Protein 2PMU (pdb70)

Foldseek 3Di:
DWFDDDQWIADPPPRWIDGPRHTFDDDPLLSVLVVVQRVQAPHFAALCRSCCRSPRNPPDDDDDPSVVSLVVNCVGHQPDPWGQWDADPPGHIHGYTD/DPPDDQWADDDQWIAGPVVRWIAGVNHTFDDDLLLSLLVVVQRVVAPDFDALQVSLPRSDPPPDDRDSVVVVVSVVVNCVGHAPDDFGQWDADPPGHIHGHTD/DQWADDDQWIAGVVVRWIDAVRHTFDDDQLLSQLVVVQRVVAPDFAAQVRSCVRSVNVVSVVSLVVNCVGHADDPWGQWDDDPPGHIHGHTD/DWFDDDQWIADPPPRWIDGPRHTFDDDPLLSQLVVVQRVQAPHFAALCRSCCRSPRNPPVSVVVVVSLVVNCVGHQPDPWGQWDDDPPGHIHGHTD/DDPDDQWADDDQWIAGVPVRWIAGVNHTFDDDLLLSLLVVVQRVVAPDFDALQVSQPRSDPPPDPRDSVVVVVSVVVNCVGHAPDPFGQWDADPPGHIHGHTD/DCWADDDQWIAGVVVRWIDAVRHTFDDDQLLSQLVVVQRVVAPDFAAQVRSCVRSPPSVVSVVSLVVNCVGHADDPWGQWDADPPGHIHGHTD

Secondary structure (DSSP, 8-state):
-EEEETTEEEETTT--EEETTEEE---HHHHHHHHHHHHTTTS-B-HHHHHHHHS-TT--SSS-HHHHHHHHHHHHH--SSS--EEEETTTEEEE---/------EEEETTEEEETTT--EEETTEEE---HHHHHHHHHHHHTTT--B-HHHHHHHHS-TTS---HHHHHHHHHHHHHHH--SSS--EEEETTTEEEE---/--EEEETTEEEETTTTEEEETTEEE---HHHHHHHHHHHHTTT--B-HHHHHHHH--HHHHHHHHHHHHHH--SSS--EEEETTTEEEE---/-EEEETTEEEETTT--EEETTEEE---HHHHHHHHHHHHTTTS-B-HHHHHHHHS-TT---HHHHHHHHHHHHHH--SSS--EEEETTTEEEE---/------EEEETTEEEETTT--EEETTEEE---HHHHHHHHHHHHTTT--B-HHHHHHHHS-TTS---HHHHHHHHHHHHHHH--SSS--EEEETTTEEEE---/--EEEETTEEEETTTTEEEETTEEE---HHHHHHHHHHHHTTT--B-HHHHHHHH--HHHHHHHHHHHHHHH--SSS--EEEETTTEEEE---

Nearest PDB structures (foldseek):
  2pmu-assembly1_A  TM=1.010E+00  e=5.895E-20  Mycobacterium tuberculosis H37Rv
  5ed4-assembly1_B  TM=9.479E-01  e=1.891E-17  Mycobacterium tuberculosis
  5ed4-assembly2_F  TM=9.522E-01  e=2.588E-17  Mycobacterium tuberculosis
  3r0j-assembly1_B  TM=9.486E-01  e=3.326E-17  Mycobacterium tuberculosis
  3r0j-assembly1_A  TM=9.471E-01  e=4.015E-17  Mycobacterium tuberculosis

Organism: Mycobacterium tuberculosis (strain CDC 1551 / Oshkosh) (NCBI:txid83331)

CATH classification: 1.10.10.10

Sequence (585 aa):
VRLTFADIELDEETHEVWKAGQPVSLSPTEFTLLRYFVINAGTVLSKPKILDHVWRYDFGGDVNVVESYVSSYLRRKIDTGEKRLLHTLRGVGYVLREPKEPRNVRLTFADIELDEETHEVWKAGQPVSSLSPTEFTLLRYFVINAGTVLSKPKILDHVWRYDFGGDVNVVESYVSYLRRKIDTGEKRLLHTLRGVGYVLREPNVRLTFADIELDEETHEVWKAGQPVSLSPTEFTLLRYFVINAGTVLSKPKILDHVWVNVVESYVSYLRRKIDTGEKRLLHTLRGVGYVLRREPVRLTFADIELDEETHEVWKAGQPVSSLSPTEFTLLRYFVINAGTVLSKPKILDHVWRYDFGVNVVESYVSYLRRKIDTGEKRLLHTLRGVGYVLREPKEPRNVRLTFADIELDEETHEVWKAGQPVSSLSPTEFTLLRYFVINAGTVLSKPKILDHVWRYDFGGDVNVVESYVSYLRRKIDTGEKRLLHTLRGVGYVLREPNVRLTFADIELDEETHEVWKAGQPVSSLSPTEFTLLRYFVINAGTVLSKPKILDHVWDVNVVESYVSYLRRKIDTGEKRLLHTLRGVGYVLREP

Radius of gyration: 30.61 Å; Cα contacts (8 Å, |Δi|>4): 944; chains: 6; bounding box: 40×85×86 Å

Structure (mmCIF, N/CA/C/O backbone):
data_2PMU
#
_entry.id   2PMU
#
_cell.length_a   103.884
_cell.length_b   101.129
_cell.length_c   86.930
_cell.angle_alpha   90.00
_cell.angle_beta   126.72
_cell.angle_gamma   90.00
#
_symmetry.space_group_name_H-M   'C 1 2 1'
#
loop_
_entity.id
_entity.type
_entity.pdbx_description
1 polymer 'response regulator PHOP'
2 non-polymer 'PHOSPHATE ION'
3 non-polymer 'POTASSIUM ION'
4 non-polymer 'UNKNOWN ATOM OR ION'
5 non-polymer 'CHLORIDE ION'
6 non-polymer GLYCINE
7 water water
#
loop_
_atom_site.group_PDB
_atom_site.id
_atom_site.type_symbol
_atom_site.label_atom_id
_atom_site.label_alt_id
_atom_site.label_comp_id
_atom_site.label_asym_id
_atom_site.label_entity_id
_atom_site.label_seq_id
_atom_site.pdbx_PDB_ins_code
_atom_site.Cartn_x
_atom_site.Cartn_y
_atom_site.Cartn_z
_atom_site.occupancy
_atom_site.B_iso_or_equiv
_atom_site.auth_seq_id
_atom_site.auth_comp_id
_atom_site.auth_asym_id
_atom_site.auth_atom_id
_atom_site.pdbx_PDB_model_num
ATOM 1 N N . VAL A 1 10 ? 28.080 -4.876 -21.539 1.00 61.57 149 VAL A N 1
ATOM 2 C CA . VAL A 1 10 ? 27.260 -5.426 -20.411 1.00 60.60 149 VAL A CA 1
ATOM 3 C C . VAL A 1 10 ? 25.759 -5.536 -20.739 1.00 57.17 149 VAL A C 1
ATOM 4 O O . VAL A 1 10 ? 25.052 -6.311 -20.098 1.00 54.78 149 VAL A O 1
ATOM 8 N N . ARG A 1 11 ? 25.292 -4.761 -21.721 1.00 54.27 150 ARG A N 1
ATOM 9 C CA . ARG A 1 11 ? 23.873 -4.751 -22.107 1.00 53.97 150 ARG A CA 1
ATOM 10 C C . ARG A 1 11 ? 23.560 -5.762 -23.213 1.00 51.91 150 ARG A C 1
ATOM 11 O O . ARG A 1 11 ? 24.194 -5.745 -24.265 1.00 53.01 150 ARG A O 1
ATOM 19 N N . LEU A 1 12 ? 22.574 -6.625 -22.959 1.00 43.60 151 LEU A N 1
ATOM 20 C CA . LEU A 1 12 ? 22.142 -7.677 -23.879 1.00 43.05 151 LEU A CA 1
ATOM 21 C C . LEU A 1 12 ? 20.659 -7.472 -24.109 1.00 42.16 151 LEU A C 1
ATOM 22 O O . LEU A 1 12 ? 19.911 -7.421 -23.163 1.00 39.86 151 LEU A O 1
ATOM 27 N N . THR A 1 13 ? 20.241 -7.330 -25.353 1.00 39.44 152 THR A N 1
ATOM 28 C CA . THR A 1 13 ? 18.824 -7.097 -25.614 1.00 39.46 152 THR A CA 1
ATOM 29 C C . THR A 1 13 ? 18.317 -7.971 -26.746 1.00 41.01 152 THR A C 1
ATOM 30 O O . THR A 1 13 ? 19.073 -8.350 -27.646 1.00 40.25 152 THR A O 1
ATOM 34 N N . PHE A 1 14 ? 17.029 -8.283 -26.699 1.00 35.59 153 PHE A N 1
ATOM 35 C CA . PHE A 1 14 ? 16.378 -8.921 -27.848 1.00 36.10 153 PHE A CA 1
ATOM 36 C C . PHE A 1 14 ? 14.981 -8.335 -27.872 1.00 34.37 153 PHE A C 1
ATOM 37 O O . PHE A 1 14 ? 14.296 -8.483 -26.863 1.00 34.54 153 PHE A O 1
ATOM 45 N N . ALA A 1 15 ? 14.578 -7.674 -28.972 1.00 31.51 154 ALA A N 1
ATOM 46 C CA . ALA A 1 15 ? 13.217 -7.084 -29.052 1.00 36.78 154 ALA A CA 1
ATOM 47 C C . ALA A 1 15 ? 13.123 -6.148 -27.854 1.00 32.09 154 ALA A C 1
ATOM 48 O O . ALA A 1 15 ? 13.986 -5.270 -27.749 1.00 35.69 154 ALA A O 1
ATOM 50 N N . ASP A 1 16 ? 12.120 -6.303 -26.973 1.00 32.91 155 ASP A N 1
ATOM 51 C CA . ASP A 1 16 ? 11.973 -5.417 -25.762 1.00 30.19 155 ASP A CA 1
ATOM 52 C C . ASP A 1 16 ? 12.309 -6.154 -24.472 1.00 31.67 155 ASP A C 1
ATOM 53 O O . ASP A 1 16 ? 11.879 -5.746 -23.375 1.00 34.61 155 ASP A O 1
ATOM 58 N N . ILE A 1 17 ? 13.141 -7.200 -24.579 1.00 33.22 156 ILE A N 1
ATOM 59 C CA . ILE A 1 17 ? 13.783 -7.785 -23.408 1.00 34.27 156 ILE A CA 1
ATOM 60 C C . ILE A 1 17 ? 15.188 -7.207 -23.253 1.00 37.25 156 ILE A C 1
ATOM 61 O O . ILE A 1 17 ? 15.936 -7.169 -24.236 1.00 34.75 156 ILE A O 1
ATOM 66 N N . GLU A 1 18 ? 15.539 -6.767 -22.032 1.00 31.69 157 GLU A N 1
ATOM 67 C CA . GLU A 1 18 ? 16.855 -6.170 -21.760 1.00 32.61 157 GLU A CA 1
ATOM 68 C C . GLU A 1 18 ? 17.453 -6.878 -20.551 1.00 37.11 157 GLU A C 1
ATOM 69 O O . GLU A 1 18 ? 16.756 -7.104 -19.565 1.00 37.44 157 GLU A O 1
ATOM 75 N N . LEU A 1 19 ? 18.726 -7.279 -20.643 1.00 35.42 158 LEU A N 1
ATOM 76 C CA . LEU A 1 19 ? 19.438 -7.902 -19.519 1.00 35.73 158 LEU A CA 1
ATOM 77 C C . LEU A 1 19 ? 20.687 -7.085 -19.264 1.00 37.69 158 LEU A C 1
ATOM 78 O O . LEU A 1 19 ? 21.351 -6.623 -20.206 1.00 38.86 158 LEU A O 1
ATOM 83 N N . ASP A 1 20 ? 21.027 -6.925 -17.990 1.00 35.41 159 ASP A N 1
ATOM 84 C CA . ASP A 1 20 ? 22.300 -6.320 -17.654 1.00 35.61 159 ASP A CA 1
ATOM 85 C C . ASP A 1 20 ? 23.167 -7.489 -17.201 1.00 41.18 159 ASP A C 1
ATOM 86 O O . ASP A 1 20 ? 22.885 -8.110 -16.176 1.00 40.50 159 ASP A O 1
ATOM 91 N N . GLU A 1 21 ? 24.194 -7.816 -17.986 1.00 43.51 160 GLU A N 1
ATOM 92 C CA . GLU A 1 21 ? 25.034 -8.953 -17.654 1.00 46.45 160 GLU A CA 1
ATOM 93 C C . GLU A 1 21 ? 25.833 -8.769 -16.361 1.00 45.41 160 GLU A C 1
ATOM 94 O O . GLU A 1 21 ? 26.291 -9.754 -15.780 1.00 46.70 160 GLU A O 1
ATOM 100 N N . GLU A 1 22 ? 25.980 -7.525 -15.917 1.00 42.92 161 GLU A N 1
ATOM 101 C CA . GLU A 1 22 ? 26.755 -7.207 -14.705 1.00 46.86 161 GLU A CA 1
ATOM 102 C C . GLU A 1 22 ? 25.888 -7.342 -13.453 1.00 45.33 161 GLU A C 1
ATOM 103 O O . GLU A 1 22 ? 26.249 -8.039 -12.515 1.00 48.71 161 GLU A O 1
ATOM 109 N N . THR A 1 23 ? 24.716 -6.708 -13.467 1.00 43.28 162 THR A N 1
ATOM 110 C CA . THR A 1 23 ? 23.895 -6.588 -12.278 1.00 40.49 162 THR A CA 1
ATOM 111 C C . THR A 1 23 ? 22.835 -7.680 -12.231 1.00 41.76 162 THR A C 1
ATOM 112 O O . THR A 1 23 ? 22.213 -7.879 -11.181 1.00 43.64 162 THR A O 1
ATOM 116 N N . HIS A 1 24 ? 22.608 -8.343 -13.372 1.00 40.38 163 HIS A N 1
ATOM 117 C CA . HIS A 1 24 ? 21.533 -9.348 -13.560 1.00 42.12 163 HIS A CA 1
ATOM 118 C C . HIS A 1 24 ? 20.126 -8.732 -13.478 1.00 43.65 163 HIS A C 1
ATOM 119 O O . HIS A 1 24 ? 19.112 -9.419 -13.255 1.00 48.21 163 HIS A O 1
ATOM 126 N N . GLU A 1 25 ? 20.070 -7.433 -13.710 1.00 38.50 164 GLU A N 1
ATOM 127 C CA . GLU A 1 25 ? 18.800 -6.749 -13.827 1.00 32.74 164 GLU A CA 1
ATOM 128 C C . GLU A 1 25 ? 18.145 -7.125 -15.157 1.00 32.25 164 GLU A C 1
ATOM 129 O O . GLU A 1 25 ? 18.844 -7.371 -16.160 1.00 36.25 164 GLU A O 1
ATOM 135 N N . VAL A 1 26 ? 16.811 -7.202 -15.174 1.00 35.08 165 VAL A N 1
ATOM 136 C CA . VAL A 1 26 ? 16.094 -7.582 -16.398 1.00 34.19 165 VAL A CA 1
ATOM 137 C C . VAL A 1 26 ? 14.884 -6.625 -16.545 1.00 31.83 165 VAL A C 1
ATOM 138 O O . VAL A 1 26 ? 14.279 -6.208 -15.537 1.00 34.67 165 VAL A O 1
ATOM 142 N N . TRP A 1 27 ? 14.580 -6.304 -17.792 1.00 33.62 166 TRP A N 1
ATOM 143 C CA . TRP A 1 27 ? 13.390 -5.469 -18.128 1.00 34.12 166 TRP A CA 1
ATOM 144 C C . TRP A 1 27 ? 12.649 -6.096 -19.275 1.00 32.63 166 TRP A C 1
ATOM 145 O O . TRP A 1 27 ? 13.260 -6.723 -20.148 1.00 33.68 166 TRP A O 1
ATOM 156 N N . LYS A 1 28 ? 11.328 -5.932 -19.278 1.00 35.16 167 LYS A N 1
ATOM 157 C CA . LYS A 1 28 ? 10.520 -6.359 -20.411 1.00 35.67 167 LYS A CA 1
ATOM 158 C C . LYS A 1 28 ? 9.559 -5.200 -20.660 1.00 31.95 167 LYS A C 1
ATOM 159 O O . LYS A 1 28 ? 8.876 -4.716 -19.718 1.00 30.48 167 LYS A O 1
ATOM 165 N N . ALA A 1 29 ? 9.561 -4.700 -21.895 1.00 33.53 168 ALA A N 1
ATOM 166 C CA . ALA A 1 29 ? 8.688 -3.607 -22.294 1.00 33.29 168 ALA A CA 1
ATOM 167 C C . ALA A 1 29 ? 8.970 -2.386 -21.406 1.00 32.65 168 ALA A C 1
ATOM 168 O O . ALA A 1 29 ? 8.080 -1.583 -21.040 1.00 31.75 168 ALA A O 1
ATOM 170 N N . GLY A 1 30 ? 10.246 -2.252 -21.043 1.00 28.64 169 GLY A N 1
ATOM 171 C CA . GLY A 1 30 ? 10.681 -1.081 -20.288 1.00 31.22 169 GLY A CA 1
ATOM 172 C C . GLY A 1 30 ? 10.486 -1.185 -18.781 1.00 34.04 169 GLY A C 1
ATOM 173 O O . GLY A 1 30 ? 10.861 -0.258 -18.056 1.00 33.02 169 GLY A O 1
ATOM 174 N N . GLN A 1 31 ? 9.921 -2.305 -18.303 1.00 33.13 170 GLN A N 1
ATOM 175 C CA . GLN A 1 31 ? 9.540 -2.416 -16.887 1.00 32.83 170 GLN A CA 1
ATOM 176 C C . GLN A 1 31 ? 10.424 -3.460 -16.226 1.00 33.16 170 GLN A C 1
ATOM 177 O O . GLN A 1 31 ? 10.716 -4.446 -16.844 1.00 34.54 170 GLN A O 1
ATOM 183 N N . PRO A 1 32 ? 10.850 -3.223 -14.975 1.00 31.59 171 PRO A N 1
ATOM 184 C CA . PRO A 1 32 ? 11.729 -4.210 -14.307 1.00 36.00 171 PRO A CA 1
ATOM 185 C C . PRO A 1 32 ? 11.017 -5.535 -14.074 1.00 33.92 171 PRO A C 1
ATOM 186 O O . PRO A 1 32 ? 9.832 -5.552 -13.766 1.00 36.82 171 PRO A O 1
ATOM 190 N N . VAL A 1 33 ? 11.744 -6.628 -14.203 1.00 34.39 172 VAL A N 1
ATOM 191 C CA . VAL A 1 33 ? 11.204 -7.940 -13.907 1.00 35.68 172 VAL A CA 1
ATOM 192 C C . VAL A 1 33 ? 12.203 -8.648 -12.948 1.00 39.60 172 VAL A C 1
ATOM 193 O O . VAL A 1 33 ? 13.410 -8.647 -13.216 1.00 39.72 172 VAL A O 1
ATOM 197 N N . SER A 1 34 ? 11.705 -9.203 -11.846 1.00 35.14 173 SER A N 1
ATOM 198 C CA . SER A 1 34 ? 12.534 -9.982 -10.886 1.00 34.00 173 SER A CA 1
ATOM 199 C C . SER A 1 34 ? 12.561 -11.432 -11.282 1.00 36.86 173 SER A C 1
ATOM 200 O O . SER A 1 34 ? 11.508 -12.066 -11.384 1.00 39.02 173 SER A O 1
ATOM 203 N N . LEU A 1 35 ? 13.767 -11.972 -11.498 1.00 35.62 174 LEU A N 1
ATOM 204 C CA . LEU A 1 35 ? 13.967 -13.384 -11.848 1.00 35.53 174 LEU A CA 1
ATOM 205 C C . LEU A 1 35 ? 14.845 -14.067 -10.805 1.00 34.99 174 LEU A C 1
ATOM 206 O O . LEU A 1 35 ? 15.715 -13.417 -10.186 1.00 36.86 174 LEU A O 1
ATOM 211 N N . SER A 1 36 ? 14.666 -15.375 -10.611 1.00 35.00 175 SER A N 1
ATOM 212 C CA . SER A 1 36 ? 15.597 -16.141 -9.721 1.00 34.03 175 SER A CA 1
ATOM 213 C C . SER A 1 36 ? 16.866 -16.350 -10.517 1.00 33.89 175 SER A C 1
ATOM 214 O O . SER A 1 36 ? 16.846 -16.188 -11.743 1.00 34.76 175 SER A O 1
ATOM 217 N N . PRO A 1 37 ? 17.956 -16.760 -9.842 1.00 33.76 176 PRO A N 1
ATOM 218 C CA . PRO A 1 37 ? 19.209 -16.988 -10.565 1.00 37.41 176 PRO A CA 1
ATOM 219 C C . PRO A 1 37 ? 19.049 -17.999 -11.715 1.00 39.65 176 PRO A C 1
ATOM 220 O O . PRO A 1 37 ? 19.560 -17.787 -12.818 1.00 34.25 176 PRO A O 1
ATOM 224 N N . THR A 1 38 ? 18.320 -19.081 -11.504 1.00 35.92 177 THR A N 1
ATOM 225 C CA . THR A 1 38 ? 18.150 -20.056 -12.610 1.00 35.43 177 THR A CA 1
ATOM 226 C C . THR A 1 38 ? 17.326 -19.442 -13.740 1.00 34.87 177 THR A C 1
ATOM 227 O O . THR A 1 38 ? 17.586 -19.705 -14.910 1.00 35.16 177 THR A O 1
ATOM 231 N N . GLU A 1 39 ? 16.272 -18.688 -13.400 1.00 35.51 178 GLU A N 1
ATOM 232 C CA . GLU A 1 39 ? 15.487 -18.027 -14.461 1.00 34.37 178 GLU A CA 1
ATOM 233 C C . GLU A 1 39 ? 16.362 -17.068 -15.258 1.00 35.87 178 GLU A C 1
ATOM 234 O O . GLU A 1 39 ? 16.223 -17.003 -16.486 1.00 36.83 178 GLU A O 1
ATOM 240 N N . PHE A 1 40 ? 17.226 -16.323 -14.593 1.00 36.40 179 PHE A N 1
ATOM 241 C CA . PHE A 1 40 ? 18.121 -15.388 -15.320 1.00 36.49 179 PHE A CA 1
ATOM 242 C C . PHE A 1 40 ? 19.050 -16.170 -16.257 1.00 37.03 179 PHE A C 1
ATOM 243 O O . PHE A 1 40 ? 19.232 -15.832 -17.438 1.00 38.22 179 PHE A O 1
ATOM 251 N N . THR A 1 41 ? 19.639 -17.230 -15.747 1.00 36.39 180 THR A N 1
ATOM 252 C CA . THR A 1 41 ? 20.541 -18.022 -16.617 1.00 34.56 180 THR A CA 1
ATOM 253 C C . THR A 1 41 ? 19.840 -18.572 -17.850 1.00 35.89 180 THR A C 1
ATOM 254 O O . THR A 1 41 ? 20.394 -18.543 -18.981 1.00 35.58 180 THR A O 1
ATOM 258 N N . LEU A 1 42 ? 18.612 -19.064 -17.651 1.00 36.56 181 LEU A N 1
ATOM 259 C CA . LEU A 1 42 ? 17.788 -19.613 -18.742 1.00 35.46 181 LEU A CA 1
ATOM 260 C C . LEU A 1 42 ? 17.476 -18.492 -19.741 1.00 36.16 181 LEU A C 1
ATOM 261 O O . LEU A 1 42 ? 17.608 -18.655 -20.939 1.00 35.40 181 LEU A O 1
ATOM 266 N N . LEU A 1 43 ? 17.101 -17.319 -19.233 1.00 35.16 182 LEU A N 1
ATOM 267 C CA . LEU A 1 43 ? 16.711 -16.254 -20.149 1.00 36.83 182 LEU A CA 1
ATOM 268 C C . LEU A 1 43 ? 17.963 -15.835 -20.916 1.00 32.51 182 LEU A C 1
ATOM 269 O O . LEU A 1 43 ? 17.906 -15.631 -22.142 1.00 35.37 182 LEU A O 1
ATOM 274 N N . ARG A 1 44 ? 19.069 -15.662 -20.22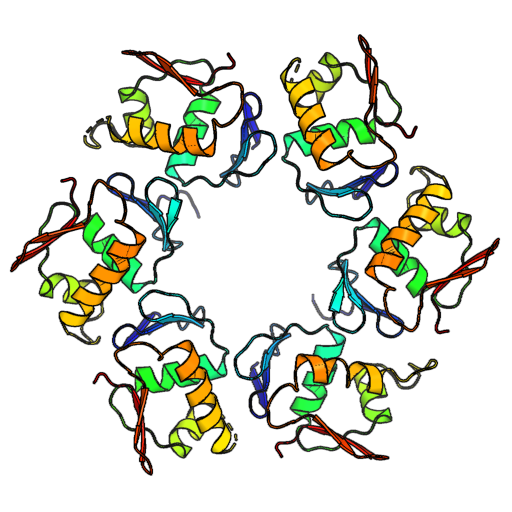2 1.00 33.84 183 ARG A N 1
ATOM 275 C CA . ARG A 1 44 ? 20.324 -15.248 -20.921 1.00 34.50 183 ARG A CA 1
ATOM 276 C C . ARG A 1 44 ? 20.651 -16.237 -22.049 1.00 35.25 183 ARG A C 1
ATOM 277 O O . ARG A 1 44 ? 21.084 -15.866 -23.150 1.00 35.86 183 ARG A O 1
ATOM 285 N N . TYR A 1 45 ? 20.511 -17.511 -21.752 1.00 37.19 184 TYR A N 1
ATOM 286 C CA . TYR A 1 45 ? 20.837 -18.562 -22.761 1.00 39.42 184 TYR A CA 1
ATOM 287 C C . TYR A 1 45 ? 19.953 -18.407 -24.007 1.00 35.93 184 TYR A C 1
ATOM 288 O O . TYR A 1 45 ? 20.413 -18.519 -25.139 1.00 37.65 184 TYR A O 1
ATOM 297 N N . PHE A 1 46 ? 18.679 -18.078 -23.817 1.00 35.28 185 PHE A N 1
ATOM 298 C CA . PHE A 1 46 ? 17.786 -17.859 -24.944 1.00 35.13 185 PHE A CA 1
ATOM 299 C C . PHE A 1 46 ? 18.218 -16.611 -25.727 1.00 38.30 185 PHE A C 1
ATOM 300 O O . PHE A 1 46 ? 18.236 -16.609 -26.957 1.00 37.09 185 PHE A O 1
ATOM 308 N N . VAL A 1 47 ? 18.507 -15.531 -25.001 1.00 36.48 186 VAL A N 1
ATOM 309 C CA . VAL A 1 47 ? 18.858 -14.250 -25.630 1.00 35.61 186 VAL A CA 1
ATOM 310 C C . VAL A 1 47 ? 20.154 -14.336 -26.437 1.00 38.09 186 VAL A C 1
ATOM 311 O O . VAL A 1 47 ? 20.198 -13.862 -27.569 1.00 36.69 186 VAL A O 1
ATOM 315 N N . ILE A 1 48 ? 21.211 -14.957 -25.894 1.00 32.23 187 ILE A N 1
ATOM 316 C CA . ILE A 1 48 ? 22.462 -15.052 -26.627 1.00 32.47 187 ILE A CA 1
ATOM 317 C C . ILE A 1 48 ? 22.279 -16.017 -27.811 1.00 36.39 187 ILE A C 1
ATOM 318 O O . ILE A 1 48 ? 23.031 -15.984 -28.765 1.00 39.07 187 ILE A O 1
ATOM 323 N N . ASN A 1 49 ? 21.247 -16.842 -27.744 1.00 35.61 188 ASN A N 1
ATOM 324 C CA . ASN A 1 49 ? 20.937 -17.754 -28.864 1.00 35.77 188 ASN A CA 1
ATOM 325 C C . ASN A 1 49 ? 19.635 -17.380 -29.558 1.00 36.85 188 ASN A C 1
ATOM 326 O O . ASN A 1 49 ? 18.955 -18.236 -30.124 1.00 34.81 188 ASN A O 1
ATOM 331 N N . ALA A 1 50 ? 19.340 -16.084 -29.594 1.00 34.39 189 ALA A N 1
ATOM 332 C CA . ALA A 1 50 ? 18.064 -15.651 -30.190 1.00 34.05 189 ALA A CA 1
ATOM 333 C C . ALA A 1 50 ? 17.933 -16.175 -31.623 1.00 33.18 189 ALA A C 1
ATOM 334 O O . ALA A 1 50 ? 18.865 -16.075 -32.413 1.00 33.31 189 ALA A O 1
ATOM 336 N N . GLY A 1 51 ? 16.778 -16.744 -31.947 1.00 33.27 190 GLY A N 1
ATOM 337 C CA . GLY A 1 51 ? 16.505 -17.240 -33.292 1.00 35.15 190 GLY A CA 1
ATOM 338 C C . GLY A 1 51 ? 16.993 -18.669 -33.518 1.00 36.73 190 GLY A C 1
ATOM 339 O O . GLY A 1 51 ? 16.681 -19.255 -34.540 1.00 36.08 190 GLY A O 1
ATOM 340 N N . THR A 1 52 ? 17.783 -19.208 -32.583 1.00 35.70 191 THR A N 1
ATOM 341 C CA . THR A 1 52 ? 18.320 -20.571 -32.655 1.00 37.90 191 THR A CA 1
ATOM 342 C C . THR A 1 52 ? 17.429 -21.499 -31.863 1.00 35.69 191 THR A C 1
ATOM 343 O O . THR A 1 52 ? 17.071 -21.203 -30.742 1.00 37.41 191 THR A O 1
ATOM 347 N N . VAL A 1 53 ? 17.049 -22.624 -32.485 1.00 36.66 192 VAL A N 1
ATOM 348 C CA . VAL A 1 53 ? 16.186 -23.556 -31.754 1.00 36.99 192 VAL A CA 1
ATOM 349 C C . VAL A 1 53 ? 17.028 -24.344 -30.757 1.00 36.93 192 VAL A C 1
ATOM 350 O O . VAL A 1 53 ? 18.086 -24.920 -31.141 1.00 36.54 192 VAL A O 1
ATOM 354 N N . LEU A 1 54 ? 16.554 -24.416 -29.527 1.00 37.45 193 LEU A N 1
ATOM 355 C CA . LEU A 1 54 ? 17.302 -25.067 -28.473 1.00 35.64 193 LEU A CA 1
ATOM 356 C C . LEU A 1 54 ? 16.469 -26.240 -27.953 1.00 37.69 193 LEU A C 1
ATOM 357 O O . LEU A 1 54 ? 15.367 -26.024 -27.463 1.00 36.01 193 LEU A O 1
ATOM 362 N N . SER A 1 55 ? 17.012 -27.445 -28.030 1.00 35.38 194 SER A N 1
ATOM 363 C CA . SER A 1 55 ? 16.255 -28.647 -27.598 1.00 37.46 194 SER A CA 1
ATOM 364 C C . SER A 1 55 ? 16.153 -28.710 -26.060 1.00 37.76 194 SER A C 1
ATOM 365 O O . SER A 1 55 ? 16.943 -28.062 -25.335 1.00 34.50 194 SER A O 1
ATOM 368 N N . LYS A 1 56 ? 15.202 -29.482 -25.533 1.00 32.41 195 LYS A N 1
ATOM 369 C CA . LYS A 1 56 ? 15.148 -29.613 -24.057 1.00 35.06 195 LYS A CA 1
ATOM 370 C C . LYS A 1 56 ? 16.453 -30.253 -23.468 1.00 35.02 195 LYS A C 1
ATOM 371 O O . LYS A 1 56 ? 16.979 -29.737 -22.436 1.00 36.43 195 LYS A O 1
ATOM 377 N N . PRO A 1 57 ? 16.968 -31.320 -24.098 1.00 37.58 196 PRO A N 1
ATOM 378 C CA . PRO A 1 57 ? 18.245 -31.891 -23.558 1.00 36.36 196 PRO A CA 1
ATOM 379 C C . PRO A 1 57 ? 19.375 -30.874 -23.563 1.00 37.80 196 PRO A C 1
ATOM 380 O O . PRO A 1 57 ? 20.136 -30.820 -22.603 1.00 36.68 196 PRO A O 1
ATOM 384 N N . LYS A 1 58 ? 19.466 -30.062 -24.615 1.00 33.20 197 LYS A N 1
ATOM 385 C CA . LYS A 1 58 ? 20.502 -29.007 -24.669 1.00 36.94 197 LYS A CA 1
ATOM 386 C C . LYS A 1 58 ? 20.376 -27.971 -23.544 1.00 37.67 197 LYS A C 1
ATOM 387 O O . LYS A 1 58 ? 21.367 -27.619 -22.895 1.00 38.22 197 LYS A O 1
ATOM 393 N N . ILE A 1 59 ? 19.160 -27.480 -23.308 1.00 35.48 198 ILE A N 1
ATOM 394 C CA . ILE A 1 59 ? 18.935 -26.518 -22.255 1.00 36.10 198 ILE A CA 1
ATOM 395 C C . ILE A 1 59 ? 19.204 -27.158 -20.919 1.00 37.04 198 ILE A C 1
ATOM 396 O O . ILE A 1 59 ? 19.757 -26.512 -20.005 1.00 38.26 198 ILE A O 1
ATOM 401 N N . LEU A 1 60 ? 18.769 -28.408 -20.783 1.00 33.59 199 LEU A N 1
ATOM 402 C CA . LEU A 1 60 ? 18.930 -29.090 -19.484 1.00 34.94 199 LEU A CA 1
ATOM 403 C C . LEU A 1 60 ? 20.415 -29.181 -19.154 1.00 34.54 199 LEU A C 1
ATOM 404 O O . LEU A 1 60 ? 20.824 -28.846 -18.039 1.00 34.77 199 LEU A O 1
ATOM 409 N N . ASP A 1 61 ? 21.200 -29.629 -20.109 1.00 33.80 200 ASP A N 1
ATOM 410 C CA . ASP A 1 61 ? 22.620 -29.853 -19.810 1.00 35.85 200 ASP A CA 1
ATOM 411 C C . ASP A 1 61 ? 23.353 -28.499 -19.726 1.00 39.03 200 ASP A C 1
ATOM 412 O O . ASP A 1 61 ? 24.360 -28.373 -18.968 1.00 37.91 200 ASP A O 1
ATOM 417 N N . HIS A 1 62 ? 22.870 -27.468 -20.430 1.00 34.64 201 HIS A N 1
ATOM 418 C CA . HIS A 1 62 ? 23.484 -26.149 -20.290 1.00 38.62 201 HIS A CA 1
ATOM 419 C C . HIS A 1 62 ? 23.229 -25.506 -18.918 1.00 43.02 201 HIS A C 1
ATOM 420 O O . HIS A 1 62 ? 24.148 -25.058 -18.237 1.00 37.86 201 HIS A O 1
ATOM 427 N N . VAL A 1 63 ? 21.962 -25.405 -18.544 1.00 35.12 202 VAL A N 1
ATOM 428 C CA . VAL A 1 63 ? 21.562 -24.664 -17.328 1.00 33.26 202 VAL A CA 1
ATOM 429 C C . VAL A 1 63 ? 21.768 -25.472 -16.088 1.00 37.91 202 VAL A C 1
ATOM 430 O O . VAL A 1 63 ? 22.246 -24.945 -15.056 1.00 41.83 202 VAL A O 1
ATOM 434 N N . TRP A 1 64 ? 21.383 -26.741 -16.155 1.00 36.75 203 TRP A N 1
ATOM 435 C CA . TRP A 1 64 ? 21.647 -27.702 -15.068 1.00 38.76 203 TRP A CA 1
ATOM 436 C C . TRP A 1 64 ? 22.749 -28.684 -15.503 1.00 40.56 203 TRP A C 1
ATOM 437 O O . TRP A 1 64 ? 23.890 -28.263 -15.719 1.00 42.95 203 TRP A O 1
ATOM 448 N N . ARG A 1 65 ? 22.437 -29.978 -15.617 1.00 38.24 204 ARG A N 1
ATOM 449 C CA . ARG A 1 65 ? 23.333 -30.995 -16.167 1.00 33.84 204 ARG A CA 1
ATOM 450 C C . ARG A 1 65 ? 22.425 -32.114 -16.643 1.00 38.01 204 ARG A C 1
ATOM 451 O O . ARG A 1 65 ? 21.277 -32.228 -16.165 1.00 37.45 204 ARG A O 1
ATOM 459 N N . TYR A 1 66 ? 22.944 -32.972 -17.512 1.00 35.56 205 TYR A N 1
ATOM 460 C CA . TYR A 1 66 ? 22.127 -33.970 -18.215 1.00 36.96 205 TYR A CA 1
ATOM 461 C C . TYR A 1 66 ? 21.401 -34.947 -17.294 1.00 41.90 205 TYR A C 1
ATOM 462 O O . TYR A 1 66 ? 20.381 -35.537 -17.694 1.00 40.33 205 TYR A O 1
ATOM 471 N N . ASP A 1 67 ? 21.971 -35.177 -16.107 1.00 37.16 206 ASP A N 1
ATOM 472 C CA . ASP A 1 67 ? 21.430 -36.150 -15.154 1.00 38.37 206 ASP A CA 1
ATOM 473 C C . ASP A 1 67 ? 20.557 -35.486 -14.070 1.00 42.04 206 ASP A C 1
ATOM 474 O O . ASP A 1 67 ? 20.257 -36.107 -13.052 1.00 47.13 206 ASP A O 1
ATOM 479 N N . PHE A 1 68 ? 20.151 -34.247 -14.313 1.00 46.84 207 PHE A N 1
ATOM 480 C CA . PHE A 1 68 ? 19.275 -33.518 -13.376 1.00 53.28 207 PHE A CA 1
ATOM 481 C C . PHE A 1 68 ? 17.840 -33.947 -13.688 1.00 59.20 207 PHE A C 1
ATOM 482 O O . PHE A 1 68 ? 17.080 -33.212 -14.325 1.00 60.02 207 PHE A O 1
ATOM 490 N N . GLY A 1 69 ? 17.500 -35.165 -13.245 1.00 61.60 208 GLY A N 1
ATOM 491 C CA . GLY A 1 69 ? 16.283 -35.868 -13.665 1.00 65.18 208 GLY A CA 1
ATOM 492 C C . GLY A 1 69 ? 15.119 -35.651 -12.722 1.00 66.81 208 GLY A C 1
ATOM 493 O O . GLY A 1 69 ? 14.852 -34.527 -12.331 1.00 64.93 208 GLY A O 1
ATOM 494 N N . GLY A 1 70 ? 14.422 -36.730 -12.368 1.00 70.62 209 GLY A N 1
ATOM 495 C CA . GLY A 1 70 ? 13.299 -36.652 -11.424 1.00 75.34 209 GLY A CA 1
ATOM 496 C C . GLY A 1 70 ? 11.998 -37.259 -11.929 1.00 78.20 209 GLY A C 1
ATOM 497 O O . GLY A 1 70 ? 11.983 -38.396 -12.433 1.00 80.91 209 GLY A O 1
ATOM 498 N N . ASP A 1 71 ? 10.907 -36.503 -11.789 1.00 78.15 210 ASP A N 1
ATOM 499 C CA . ASP A 1 71 ? 9.575 -36.946 -12.227 1.00 77.59 210 ASP A CA 1
ATOM 500 C C . ASP A 1 71 ? 8.978 -36.034 -13.312 1.00 76.66 210 ASP A C 1
ATOM 501 O O . ASP A 1 71 ? 8.699 -36.507 -14.421 1.00 78.09 210 ASP A O 1
ATOM 506 N N . VAL A 1 72 ? 8.790 -34.744 -13.002 1.00 72.23 211 VAL A N 1
ATOM 507 C CA . VAL A 1 72 ? 8.425 -33.739 -14.028 1.00 67.52 211 VAL A CA 1
ATOM 508 C C . VAL A 1 72 ? 9.656 -32.940 -14.503 1.00 63.00 211 VAL A C 1
ATOM 509 O O . VAL A 1 72 ? 10.612 -32.739 -13.746 1.00 62.89 211 VAL A O 1
ATOM 513 N N . ASN A 1 73 ? 9.638 -32.493 -15.752 1.00 53.99 212 ASN A N 1
ATOM 514 C CA . ASN A 1 73 ? 10.836 -31.909 -16.276 1.00 45.05 212 ASN A CA 1
ATOM 515 C C . ASN A 1 73 ? 11.093 -30.461 -15.972 1.00 37.55 212 ASN A C 1
ATOM 516 O O . ASN A 1 73 ? 10.271 -29.523 -16.098 1.00 33.07 212 ASN A O 1
ATOM 521 N N . VAL A 1 74 ? 12.281 -30.308 -15.462 1.00 32.02 213 VAL A N 1
ATOM 522 C CA . VAL A 1 74 ? 12.657 -29.002 -14.913 1.00 32.29 213 VAL A CA 1
ATOM 523 C C . VAL A 1 74 ? 12.722 -27.937 -16.003 1.00 35.00 213 VAL A C 1
ATOM 524 O O . VAL A 1 74 ? 12.400 -26.777 -15.755 1.00 35.20 213 VAL A O 1
ATOM 528 N N . VAL A 1 75 ? 13.046 -28.337 -17.229 1.00 32.33 214 VAL A N 1
ATOM 529 C CA . VAL A 1 75 ? 13.143 -27.349 -18.353 1.00 35.00 214 VAL A CA 1
ATOM 530 C C . VAL A 1 75 ? 11.769 -26.833 -18.656 1.00 34.48 214 VAL A C 1
ATOM 531 O O . VAL A 1 75 ? 11.575 -25.640 -18.709 1.00 35.10 214 VAL A O 1
ATOM 535 N N . GLU A 1 76 ? 10.826 -27.739 -18.853 1.00 33.46 215 GLU A N 1
ATOM 536 C CA . GLU A 1 76 ? 9.411 -27.311 -19.054 1.00 32.86 215 G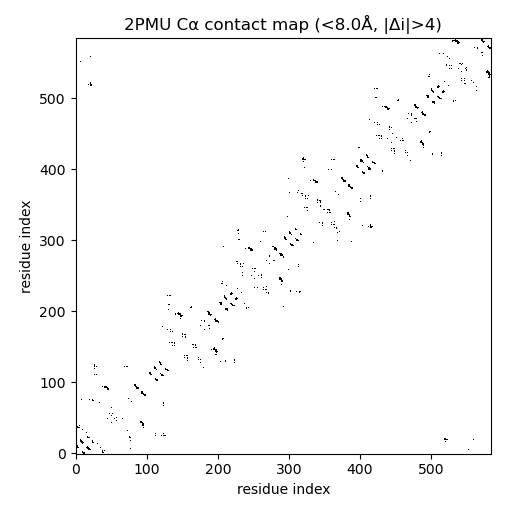LU A CA 1
ATOM 537 C C . GLU A 1 76 ? 8.905 -26.380 -17.936 1.00 35.54 215 GLU A C 1
ATOM 538 O O . GLU A 1 76 ? 8.271 -25.351 -18.220 1.00 35.30 215 GLU A O 1
ATOM 544 N N . SER A 1 77 ? 9.163 -26.763 -16.681 1.00 32.37 216 SER A N 1
ATOM 545 C CA . SER A 1 77 ? 8.760 -25.946 -15.528 1.00 33.94 216 SER A CA 1
ATOM 546 C C . SER A 1 77 ? 9.347 -24.541 -15.618 1.00 32.41 216 SER A C 1
ATOM 547 O O . SER A 1 77 ? 8.623 -23.536 -15.444 1.00 31.83 216 SER A O 1
ATOM 550 N N . TYR A 1 78 ? 10.654 -24.443 -15.818 1.00 33.61 217 TYR A N 1
ATOM 551 C CA . TYR A 1 78 ? 11.297 -23.127 -15.795 1.00 37.25 217 TYR A CA 1
ATOM 552 C C . TYR A 1 78 ? 10.960 -22.288 -17.013 1.00 38.42 217 TYR A C 1
ATOM 553 O O . TYR A 1 78 ? 10.888 -21.064 -16.914 1.00 36.32 217 TYR A O 1
ATOM 562 N N . VAL A 1 79 ? 10.752 -22.925 -18.166 1.00 36.11 218 VAL A N 1
ATOM 563 C CA . VAL A 1 79 ? 10.182 -22.176 -19.293 1.00 36.04 218 VAL A CA 1
ATOM 564 C C . VAL A 1 79 ? 8.814 -21.559 -18.951 1.00 35.03 218 VAL A C 1
ATOM 565 O O . VAL A 1 79 ? 8.573 -20.394 -19.294 1.00 37.88 218 VAL A O 1
ATOM 569 N N . SER A 1 80 ? 7.937 -22.302 -18.257 1.00 34.74 219 SER A N 1
ATOM 570 C CA A SER A 1 80 ? 6.634 -21.792 -17.812 0.50 34.91 219 SER A CA 1
ATOM 571 C CA B SER A 1 80 ? 6.648 -21.754 -17.849 0.50 36.49 219 SER A CA 1
ATOM 572 C C . SER A 1 80 ? 6.860 -20.598 -16.900 1.00 34.99 219 SER A C 1
ATOM 573 O O . SER A 1 80 ? 6.213 -19.555 -17.024 1.00 35.25 219 SER A O 1
ATOM 578 N N . TYR A 1 81 ? 7.738 -20.782 -15.927 1.00 34.83 220 TYR A N 1
ATOM 579 C CA .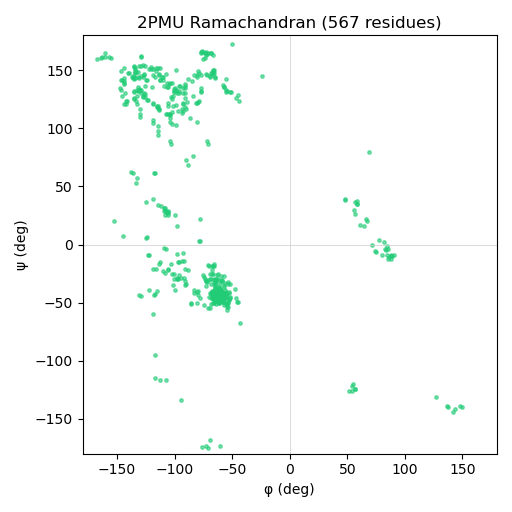 TYR A 1 81 ? 7.949 -19.712 -14.942 1.00 36.06 220 TYR A CA 1
ATOM 580 C C . TYR A 1 81 ? 8.428 -18.467 -15.666 1.00 34.84 220 TYR A C 1
ATOM 581 O O . TYR A 1 81 ? 7.970 -17.353 -15.384 1.00 36.67 220 TYR A O 1
ATOM 590 N N . LEU A 1 82 ? 9.388 -18.646 -16.559 1.00 36.86 221 LEU A N 1
ATOM 591 C CA . LEU A 1 82 ? 9.995 -17.528 -17.275 1.00 40.41 221 LEU A CA 1
ATOM 592 C C . LEU A 1 82 ? 8.961 -16.842 -18.176 1.00 40.52 221 LEU A C 1
ATOM 593 O O . LEU A 1 82 ? 8.883 -15.623 -18.207 1.00 39.72 221 LEU A O 1
ATOM 598 N N . ARG A 1 83 ? 8.130 -17.620 -18.865 1.00 37.88 222 ARG A N 1
ATOM 599 C CA . ARG A 1 83 ? 7.090 -17.035 -19.721 1.00 36.84 222 ARG A CA 1
ATOM 600 C C . ARG A 1 83 ? 6.114 -16.204 -18.909 1.00 39.44 222 ARG A C 1
ATOM 601 O O . ARG A 1 83 ? 5.658 -15.173 -19.385 1.00 39.62 222 ARG A O 1
ATOM 609 N N . ARG A 1 84 ? 5.739 -16.669 -17.713 1.00 36.63 223 ARG A N 1
ATOM 610 C CA . ARG A 1 84 ? 4.811 -15.927 -16.849 1.00 38.93 223 ARG A CA 1
ATOM 611 C C . ARG A 1 84 ? 5.414 -14.608 -16.373 1.00 39.84 223 ARG A C 1
ATOM 612 O O . ARG A 1 84 ? 4.689 -13.634 -16.147 1.00 40.63 223 ARG A O 1
ATOM 620 N N . LYS A 1 85 ? 6.729 -14.575 -16.225 1.00 38.68 224 LYS A N 1
ATOM 621 C CA . LYS A 1 85 ? 7.409 -13.340 -15.827 1.00 44.69 224 LYS A CA 1
ATOM 622 C C . LYS A 1 85 ? 7.694 -12.391 -16.984 1.00 41.71 224 LYS A C 1
ATOM 623 O O . LYS A 1 85 ? 7.583 -11.167 -16.805 1.00 44.82 224 LYS A O 1
ATOM 629 N N . ILE A 1 86 ? 8.082 -12.930 -18.134 1.00 41.75 225 ILE A N 1
ATOM 630 C CA . ILE A 1 86 ? 8.798 -12.185 -19.177 1.00 39.57 225 ILE A CA 1
ATOM 631 C C . ILE A 1 86 ? 8.003 -12.145 -20.499 1.00 46.13 225 ILE A C 1
ATOM 632 O O . ILE A 1 86 ? 8.302 -11.311 -21.331 1.00 44.05 225 ILE A O 1
ATOM 637 N N . ASP A 1 87 ? 7.058 -13.070 -20.714 1.00 38.99 226 ASP A N 1
ATOM 638 C CA . ASP A 1 87 ? 6.493 -13.225 -22.078 1.00 38.46 226 ASP A CA 1
ATOM 639 C C . ASP A 1 87 ? 5.046 -12.928 -22.013 1.00 42.54 226 ASP A C 1
ATOM 640 O O . ASP A 1 87 ? 4.180 -13.768 -22.340 1.00 40.35 226 ASP A O 1
ATOM 645 N N . THR A 1 88 ? 4.814 -11.659 -21.621 1.00 39.36 227 THR A N 1
ATOM 646 C CA . THR A 1 88 ? 3.554 -11.124 -21.291 1.00 39.99 227 THR A CA 1
ATOM 647 C C . THR A 1 88 ? 3.050 -10.135 -22.342 1.00 40.01 227 THR A C 1
ATOM 648 O O . THR A 1 88 ? 1.937 -9.650 -22.207 1.00 42.22 227 THR A O 1
ATOM 652 N N . GLY A 1 89 ? 3.848 -9.854 -23.379 1.00 39.47 228 GLY A N 1
ATOM 653 C CA . GLY A 1 89 ? 3.415 -8.901 -24.420 1.00 39.12 228 GLY A CA 1
ATOM 654 C C . GLY A 1 89 ? 2.310 -9.407 -25.329 1.00 39.27 228 GLY A C 1
ATOM 655 O O . GLY A 1 89 ? 2.061 -10.597 -25.416 1.00 42.69 228 GLY A O 1
ATOM 656 N N . GLU A 1 90 ? 1.666 -8.515 -26.076 1.00 33.53 229 GLU A N 1
ATOM 657 C CA . GLU A 1 90 ? 0.661 -8.965 -27.018 1.00 33.64 229 GLU A CA 1
ATOM 658 C C . GLU A 1 90 ? 1.277 -9.937 -28.012 1.00 34.18 229 GLU A C 1
ATOM 659 O O . GLU A 1 90 ? 0.591 -10.832 -28.530 1.00 34.53 229 GLU A O 1
ATOM 665 N N . LYS A 1 91 ? 2.552 -9.729 -28.307 1.00 32.49 230 LYS A N 1
ATOM 666 C CA . LYS A 1 91 ? 3.286 -10.593 -29.236 1.00 36.38 230 LYS A CA 1
ATOM 667 C C . LYS A 1 91 ? 4.209 -11.467 -28.385 1.00 37.30 230 LYS A C 1
ATOM 668 O O . LYS A 1 91 ? 5.089 -10.956 -27.655 1.00 40.91 230 LYS A O 1
ATOM 674 N N . ARG A 1 92 ? 4.023 -12.782 -28.457 1.00 33.93 231 ARG A N 1
ATOM 675 C CA . ARG A 1 92 ? 4.878 -13.664 -27.660 1.00 35.28 231 ARG A CA 1
ATOM 676 C C . ARG A 1 92 ? 6.217 -13.842 -28.389 1.00 36.52 231 ARG A C 1
ATOM 677 O O . ARG A 1 92 ? 6.218 -13.915 -29.625 1.00 36.33 231 ARG A O 1
ATOM 685 N N . LEU A 1 93 ? 7.300 -13.928 -27.615 1.00 36.99 232 LEU A N 1
ATOM 686 C CA . LEU A 1 93 ? 8.674 -14.128 -28.120 1.00 40.32 232 LEU A CA 1
ATOM 687 C C . LEU A 1 93 ? 9.248 -15.519 -27.840 1.00 39.85 232 LEU A C 1
ATOM 688 O O . LEU A 1 93 ? 10.196 -15.898 -28.489 1.00 40.81 232 LEU A O 1
ATOM 693 N N . LEU A 1 94 ? 8.746 -16.213 -26.813 1.00 36.64 233 LEU A N 1
ATOM 694 C CA . LEU A 1 94 ? 9.277 -17.524 -26.416 1.00 37.14 233 LEU A CA 1
ATOM 695 C C . LEU A 1 94 ? 8.381 -18.644 -26.905 1.00 35.68 233 LEU A C 1
ATOM 696 O O . LEU A 1 94 ? 7.242 -18.837 -26.407 1.00 41.56 233 LEU A O 1
ATOM 701 N N . HIS A 1 95 ? 8.814 -19.333 -27.975 1.00 35.70 234 HIS A N 1
ATOM 702 C CA . HIS A 1 95 ? 7.928 -20.244 -28.672 1.00 35.31 234 HIS A CA 1
ATOM 703 C C . HIS A 1 95 ? 8.307 -21.702 -28.475 1.00 36.65 234 HIS A C 1
ATOM 704 O O . HIS A 1 95 ? 9.476 -22.027 -28.456 1.00 37.28 234 HIS A O 1
ATOM 711 N N . THR A 1 96 ? 7.296 -22.555 -28.395 1.00 34.57 235 THR A N 1
ATOM 712 C CA . THR A 1 96 ? 7.467 -23.985 -28.332 1.00 34.01 235 THR A CA 1
ATOM 713 C C . THR A 1 96 ? 7.400 -24.561 -29.750 1.00 35.17 235 THR A C 1
ATOM 714 O O . THR A 1 96 ? 6.446 -24.335 -30.521 1.00 38.22 235 THR A O 1
ATOM 718 N N . LEU A 1 97 ? 8.398 -25.387 -30.052 1.00 37.19 236 LEU A N 1
ATOM 719 C CA . LEU A 1 97 ? 8.401 -26.144 -31.299 1.00 37.33 236 LEU A CA 1
ATOM 720 C C . LEU A 1 97 ? 8.295 -27.627 -30.944 1.00 38.55 236 LEU A C 1
ATOM 721 O O . LEU A 1 97 ? 9.258 -28.278 -30.568 1.00 35.55 236 LEU A O 1
ATOM 726 N N . ARG A 1 98 ? 7.082 -28.145 -31.016 1.00 41.67 237 ARG A N 1
ATOM 727 C CA . ARG A 1 98 ? 6.789 -29.490 -30.518 1.00 42.26 237 ARG A CA 1
ATOM 728 C C . ARG A 1 98 ? 7.772 -30.537 -31.092 1.00 39.08 237 ARG A C 1
ATOM 729 O O . ARG A 1 98 ? 8.066 -30.529 -32.282 1.00 37.20 237 ARG A O 1
ATOM 737 N N . GLY A 1 99 ? 8.324 -31.367 -30.211 1.00 41.01 238 GLY A N 1
ATOM 738 C CA . GLY A 1 99 ? 9.301 -32.393 -30.574 1.00 43.05 238 GLY A CA 1
ATOM 739 C C . GLY A 1 99 ? 10.699 -31.913 -30.912 1.00 39.98 238 GLY A C 1
ATOM 740 O O . GLY A 1 99 ? 11.592 -32.723 -31.162 1.00 41.79 238 GLY A O 1
ATOM 741 N N . VAL A 1 100 ? 10.871 -30.605 -30.951 1.00 36.69 239 VAL A N 1
ATOM 742 C CA . VAL A 1 100 ? 12.131 -29.971 -31.325 1.00 36.54 239 VAL A CA 1
ATOM 743 C C . VAL A 1 100 ? 12.741 -29.125 -30.198 1.00 37.00 239 VAL A C 1
ATOM 744 O O . VAL A 1 100 ? 13.935 -29.198 -29.948 1.00 39.80 239 VAL A O 1
ATOM 748 N N . GLY A 1 101 ? 11.937 -28.339 -29.493 1.00 30.87 240 GLY A N 1
ATOM 749 C CA . GLY A 1 101 ? 12.475 -27.489 -28.424 1.00 36.12 240 GLY A CA 1
ATOM 750 C C . GLY A 1 101 ? 11.767 -26.172 -28.362 1.00 35.31 240 GLY A C 1
ATOM 751 O O . GLY A 1 101 ? 10.527 -26.098 -28.512 1.00 36.87 240 GLY A O 1
ATOM 752 N N . TYR A 1 102 ? 12.546 -25.133 -28.095 1.00 35.33 241 TYR A N 1
ATOM 753 C CA . TYR A 1 102 ? 12.038 -23.801 -27.876 1.00 36.42 241 TYR A CA 1
ATOM 754 C C . TYR A 1 102 ? 12.912 -22.826 -28.667 1.00 40.97 241 TYR A C 1
ATOM 755 O O . TYR A 1 102 ? 14.084 -23.105 -28.943 1.00 39.38 241 TYR A O 1
ATOM 764 N N . VAL A 1 103 ? 12.334 -21.694 -29.042 1.00 37.90 242 VAL A N 1
ATOM 765 C CA . VAL A 1 103 ? 13.091 -20.651 -29.717 1.00 35.03 242 VAL A CA 1
ATOM 766 C C . VAL A 1 103 ? 12.579 -19.290 -29.244 1.00 37.50 242 VAL A C 1
ATOM 767 O O . VAL A 1 103 ? 11.348 -19.065 -29.107 1.00 38.74 242 VAL A O 1
ATOM 771 N N . LEU A 1 104 ? 13.531 -18.392 -29.028 1.00 34.55 243 LEU A N 1
ATOM 772 C CA . LEU A 1 104 ? 13.205 -16.949 -28.802 1.00 35.20 243 LEU A CA 1
ATOM 773 C C . LEU A 1 104 ? 13.254 -16.238 -30.162 1.00 36.84 243 LEU A C 1
ATOM 774 O O . LEU A 1 104 ? 14.306 -16.237 -30.829 1.00 38.52 243 LEU A O 1
ATOM 779 N N . ARG A 1 105 ? 12.149 -15.627 -30.590 1.00 35.68 244 ARG A N 1
ATOM 780 C CA . ARG A 1 105 ? 12.077 -14.975 -31.909 1.00 33.58 244 ARG A CA 1
ATOM 781 C C . ARG A 1 105 ? 10.876 -14.029 -31.925 1.00 40.56 244 ARG A C 1
ATOM 782 O O . ARG A 1 105 ? 9.979 -14.214 -31.127 1.00 39.95 244 ARG A O 1
ATOM 790 N N . GLU A 1 106 ? 10.839 -13.076 -32.854 1.00 44.23 245 GLU A N 1
ATOM 791 C CA . GLU A 1 106 ? 9.722 -12.138 -32.957 1.00 48.56 245 GLU A CA 1
ATOM 792 C C . GLU A 1 106 ? 8.693 -12.784 -33.866 1.00 51.27 245 GLU A C 1
ATOM 793 O O . GLU A 1 106 ? 9.091 -13.500 -34.783 1.00 47.97 245 GLU A O 1
ATOM 799 N N . PRO A 1 107 ? 7.385 -12.613 -33.584 1.00 51.14 246 PRO A N 1
ATOM 800 C CA . PRO A 1 107 ? 6.403 -13.218 -34.502 1.00 57.10 246 PRO A CA 1
ATOM 801 C C . PRO A 1 107 ? 6.378 -12.459 -35.825 1.00 57.92 246 PRO A C 1
ATOM 802 O O . PRO A 1 107 ? 6.829 -11.307 -35.869 1.00 60.01 246 PRO A O 1
ATOM 806 N N . LYS B 1 5 ? 39.048 -14.274 -6.212 1.00 51.52 144 LYS B N 1
ATOM 807 C CA . LYS B 1 5 ? 38.328 -13.434 -5.207 1.00 52.43 144 LYS B CA 1
ATOM 808 C C . LYS B 1 5 ? 36.779 -13.500 -5.342 1.00 51.46 144 LYS B C 1
ATOM 809 O O . LYS B 1 5 ? 36.059 -13.249 -4.374 1.00 51.81 144 LYS B O 1
ATOM 815 N N . GLU B 1 6 ? 36.281 -13.853 -6.533 1.00 52.38 145 GLU B N 1
ATOM 816 C CA . GLU B 1 6 ? 34.831 -14.052 -6.796 1.00 52.71 145 GLU B CA 1
ATOM 817 C C . GLU B 1 6 ? 34.433 -15.181 -7.801 1.00 49.77 145 GLU B C 1
ATOM 818 O O . GLU B 1 6 ? 33.246 -15.290 -8.155 1.00 50.13 145 GLU B O 1
ATOM 824 N N . PRO B 1 7 ? 35.405 -16.010 -8.265 1.00 45.62 146 PRO B N 1
ATOM 825 C CA . PRO B 1 7 ? 35.051 -17.190 -9.073 1.00 41.92 146 PRO B CA 1
ATOM 826 C C . PRO B 1 7 ? 34.374 -18.234 -8.177 1.00 39.64 146 PRO B C 1
ATOM 827 O O . PRO B 1 7 ? 35.042 -19.107 -7.616 1.00 37.49 146 PRO B O 1
ATOM 831 N N . ARG B 1 8 ? 33.062 -18.107 -8.012 1.00 36.39 147 ARG B N 1
ATOM 832 C CA . ARG B 1 8 ? 32.349 -18.830 -6.940 1.00 36.79 147 ARG B CA 1
ATOM 833 C C . ARG B 1 8 ? 30.941 -19.317 -7.309 1.00 39.39 147 ARG B C 1
ATOM 834 O O . ARG B 1 8 ? 30.203 -18.620 -8.007 1.00 37.50 147 ARG B O 1
ATOM 842 N N . ASN B 1 9 ? 30.554 -20.502 -6.815 1.00 28.18 148 ASN B N 1
ATOM 843 C CA . ASN B 1 9 ? 29.169 -20.933 -6.865 1.00 27.73 148 ASN B CA 1
ATOM 844 C C . ASN B 1 9 ? 28.741 -21.406 -5.473 1.00 31.55 148 ASN B C 1
ATOM 845 O O . ASN B 1 9 ? 29.315 -22.361 -4.958 1.00 32.02 148 ASN B O 1
ATOM 850 N N . VAL B 1 10 ? 27.784 -20.722 -4.866 1.00 30.27 149 VAL B N 1
ATOM 851 C CA . VAL B 1 10 ? 27.353 -21.108 -3.543 1.00 34.82 149 VAL B CA 1
ATOM 852 C C . VAL B 1 10 ? 25.875 -21.354 -3.491 1.00 32.62 149 VAL B C 1
ATOM 853 O O . VAL B 1 10 ? 25.268 -21.099 -2.480 1.00 35.20 149 VAL B O 1
ATOM 857 N N . ARG B 1 11 ? 25.329 -21.923 -4.571 1.00 29.99 150 ARG B N 1
ATOM 858 C CA . ARG B 1 11 ? 23.910 -22.168 -4.655 1.00 33.43 150 ARG B CA 1
ATOM 859 C C . ARG B 1 11 ? 23.623 -23.642 -4.520 1.00 35.57 150 ARG B C 1
ATOM 860 O O . ARG B 1 11 ? 24.426 -24.467 -4.999 1.00 38.45 150 ARG B O 1
ATOM 868 N N . LEU B 1 12 ? 22.496 -23.975 -3.916 1.00 33.37 151 LEU B N 1
ATOM 869 C CA . LEU B 1 12 ? 22.074 -25.377 -3.883 1.00 34.80 151 LEU B CA 1
ATOM 870 C C . LEU B 1 12 ? 20.719 -25.415 -4.562 1.00 36.04 151 LEU B C 1
ATOM 871 O O . LEU B 1 12 ? 19.950 -24.466 -4.528 1.00 35.42 151 LEU B O 1
ATOM 876 N N . THR B 1 13 ? 20.393 -26.547 -5.146 1.00 36.59 152 THR B N 1
ATOM 877 C CA . THR B 1 13 ? 19.132 -26.670 -5.875 1.00 41.00 152 THR B CA 1
ATOM 878 C C . THR B 1 13 ? 18.493 -28.001 -5.542 1.00 43.45 152 THR B C 1
ATOM 879 O O . THR B 1 13 ? 19.195 -28.993 -5.354 1.00 39.33 152 THR B O 1
ATOM 883 N N . PHE B 1 14 ? 17.165 -28.026 -5.454 1.00 41.47 153 PHE B N 1
ATOM 884 C CA . PHE B 1 14 ? 16.453 -29.295 -5.544 1.00 39.78 153 PHE B CA 1
ATOM 885 C C . PHE B 1 14 ? 15.199 -28.970 -6.348 1.00 34.81 153 PHE B C 1
ATOM 886 O O . PHE B 1 14 ? 14.434 -28.112 -5.899 1.00 36.92 153 PHE B O 1
ATOM 894 N N . ALA B 1 15 ? 14.970 -29.661 -7.451 1.00 34.73 154 ALA B N 1
ATOM 895 C CA . ALA B 1 15 ? 13.724 -29.450 -8.235 1.00 34.97 154 ALA B CA 1
ATOM 896 C C . ALA B 1 15 ? 13.629 -27.975 -8.546 1.00 36.04 154 ALA B C 1
ATOM 897 O O . ALA B 1 15 ? 14.563 -27.426 -9.139 1.00 34.83 154 ALA B O 1
ATOM 899 N N . ASP B 1 16 ? 12.545 -27.293 -8.134 1.00 33.11 155 ASP B N 1
ATOM 900 C CA . ASP B 1 16 ? 12.438 -25.846 -8.410 1.00 33.27 155 ASP B CA 1
ATOM 901 C C . ASP B 1 16 ? 12.670 -25.005 -7.182 1.00 34.27 155 ASP B C 1
ATOM 902 O O . ASP B 1 16 ? 12.145 -23.891 -7.081 1.00 35.05 155 ASP B O 1
ATOM 907 N N . ILE B 1 17 ? 13.461 -25.522 -6.242 1.00 34.82 156 ILE B N 1
ATOM 908 C CA . ILE B 1 17 ? 13.859 -24.739 -5.069 1.00 38.06 156 ILE B CA 1
ATOM 909 C C . ILE B 1 17 ? 15.316 -24.341 -5.269 1.00 39.39 156 ILE B C 1
ATOM 910 O O . ILE B 1 17 ? 16.126 -25.203 -5.658 1.00 39.58 156 ILE B O 1
ATOM 915 N N . GLU B 1 18 ? 15.656 -23.069 -4.987 1.00 34.88 157 GLU B N 1
ATOM 916 C CA . GLU B 1 18 ? 17.008 -22.588 -5.206 1.00 34.80 157 GLU B CA 1
ATOM 917 C C . GLU B 1 18 ? 17.386 -21.883 -3.891 1.00 33.78 157 GLU B C 1
ATOM 918 O O . GLU B 1 18 ? 16.607 -21.121 -3.326 1.00 36.39 157 GLU B O 1
ATOM 924 N N . LEU B 1 19 ? 18.565 -22.151 -3.380 1.00 32.17 158 LEU B N 1
ATOM 925 C CA . LEU B 1 19 ? 19.020 -21.476 -2.153 1.00 33.68 158 LEU B CA 1
ATOM 926 C C . LEU B 1 19 ? 20.384 -20.860 -2.442 1.00 36.82 158 LEU B C 1
ATOM 927 O O . LEU B 1 19 ? 21.151 -21.449 -3.182 1.00 37.93 158 LEU B O 1
ATOM 932 N N . ASP B 1 20 ? 20.698 -19.708 -1.838 1.00 33.59 159 ASP B N 1
ATOM 933 C CA . ASP B 1 20 ? 22.059 -19.130 -1.928 1.00 33.41 159 ASP B CA 1
ATOM 934 C C . ASP B 1 20 ? 22.617 -19.194 -0.527 1.00 31.73 159 ASP B C 1
ATOM 935 O O . ASP B 1 20 ? 22.055 -18.578 0.373 1.00 34.08 159 ASP B O 1
ATOM 940 N N . GLU B 1 21 ? 23.699 -19.958 -0.317 1.00 32.23 160 GLU B N 1
ATOM 941 C CA . GLU B 1 21 ? 24.259 -20.124 1.024 1.00 33.90 160 GLU B CA 1
ATOM 942 C C . GLU B 1 21 ? 24.885 -18.872 1.624 1.00 32.26 160 GLU B C 1
ATOM 943 O O . GLU B 1 21 ? 25.087 -18.790 2.839 1.00 35.36 160 GLU B O 1
ATOM 949 N N . GLU B 1 22 ? 25.265 -17.943 0.757 1.00 31.33 161 GLU B N 1
ATOM 950 C CA . GLU B 1 22 ? 25.903 -16.707 1.207 1.00 34.01 161 GLU B CA 1
ATOM 951 C C . GLU B 1 22 ? 24.873 -15.707 1.699 1.00 35.53 161 GLU B C 1
ATOM 952 O O . GLU B 1 22 ? 25.055 -15.126 2.791 1.00 38.07 161 GLU B O 1
ATOM 958 N N . THR B 1 23 ? 23.860 -15.480 0.875 1.00 33.92 162 THR B N 1
ATOM 959 C CA . THR B 1 23 ? 22.824 -14.448 1.180 1.00 37.46 162 THR B CA 1
ATOM 960 C C . THR B 1 23 ? 21.622 -14.969 1.933 1.00 39.37 162 THR B C 1
ATOM 961 O O . THR B 1 23 ? 20.803 -14.175 2.453 1.00 37.99 162 THR B O 1
ATOM 965 N N . HIS B 1 24 ? 21.487 -16.298 1.964 1.00 34.47 163 HIS B N 1
ATOM 966 C CA . HIS B 1 24 ? 20.292 -16.956 2.476 1.00 34.99 163 HIS B CA 1
ATOM 967 C C . HIS B 1 24 ? 18.996 -16.621 1.709 1.00 37.02 163 HIS B C 1
ATOM 968 O O . HIS B 1 24 ? 17.888 -16.889 2.191 1.00 38.48 163 HIS B O 1
ATOM 975 N N . GLU B 1 25 ? 19.139 -16.070 0.502 1.00 35.34 164 GLU B N 1
ATOM 976 C CA . GLU B 1 25 ? 17.993 -15.949 -0.354 1.00 35.58 164 GLU B CA 1
ATOM 977 C C . GLU B 1 25 ? 17.515 -17.333 -0.757 1.00 37.21 164 GLU B C 1
ATOM 978 O O . GLU B 1 25 ? 18.333 -18.254 -0.883 1.00 38.04 164 GLU B O 1
ATOM 984 N N . VAL B 1 26 ? 16.224 -17.434 -0.991 1.00 36.15 165 VAL B N 1
ATOM 985 C CA . VAL B 1 26 ? 15.628 -18.686 -1.472 1.00 35.12 165 VAL B CA 1
ATOM 986 C C . VAL B 1 26 ? 14.576 -18.330 -2.492 1.00 38.20 165 VAL B C 1
ATOM 987 O O . VAL B 1 26 ? 13.895 -17.270 -2.359 1.00 35.62 165 VAL B O 1
ATOM 991 N N . TRP B 1 27 ? 14.421 -19.212 -3.470 1.00 35.62 166 TRP B N 1
ATOM 992 C CA . TRP B 1 27 ? 13.347 -19.043 -4.472 1.00 35.38 166 TRP B CA 1
ATOM 993 C C . TRP B 1 27 ? 12.628 -20.367 -4.593 1.00 35.53 166 TRP B C 1
ATOM 994 O O . TRP B 1 27 ? 13.267 -21.414 -4.522 1.00 37.02 166 TRP B O 1
ATOM 1005 N N . LYS B 1 28 ? 11.318 -20.319 -4.796 1.00 33.54 167 LYS B N 1
ATOM 1006 C CA . LYS B 1 28 ? 10.567 -21.522 -5.095 1.00 33.83 167 LYS B CA 1
ATOM 1007 C C . LYS B 1 28 ? 9.804 -21.201 -6.346 1.00 35.25 167 LYS B C 1
ATOM 1008 O O . LYS B 1 28 ? 9.036 -20.206 -6.396 1.00 34.74 167 LYS B O 1
ATOM 1014 N N . ALA B 1 29 ? 9.944 -22.063 -7.351 1.00 33.13 168 ALA B N 1
ATOM 1015 C CA . ALA B 1 29 ? 9.325 -21.812 -8.631 1.00 31.59 168 ALA B CA 1
ATOM 1016 C C . ALA B 1 29 ? 9.574 -20.381 -9.153 1.00 32.90 168 ALA B C 1
ATOM 1017 O O . ALA B 1 29 ? 8.668 -19.759 -9.721 1.00 31.79 168 ALA B O 1
ATOM 1019 N N . GLY B 1 30 ? 10.805 -19.899 -8.937 1.00 31.38 169 GLY B N 1
ATOM 1020 C CA . GLY B 1 30 ? 11.261 -18.632 -9.492 1.00 35.26 169 GLY B CA 1
ATOM 1021 C C . GLY B 1 30 ? 10.923 -17.453 -8.575 1.00 39.98 169 GLY B C 1
ATOM 1022 O O . GLY B 1 30 ? 11.330 -16.317 -8.846 1.00 38.61 169 GLY B O 1
ATOM 1023 N N . GLN B 1 31 ? 10.124 -17.699 -7.528 1.00 32.63 170 GLN B N 1
ATOM 1024 C CA . GLN B 1 31 ? 9.602 -16.584 -6.681 1.00 34.11 170 GLN B CA 1
ATOM 1025 C C . GLN B 1 31 ? 10.361 -16.529 -5.359 1.00 34.69 170 GLN B C 1
ATOM 1026 O O . GLN B 1 31 ? 10.623 -17.567 -4.731 1.00 36.16 170 GLN B O 1
ATOM 1032 N N . PRO B 1 32 ? 10.691 -15.316 -4.899 1.00 36.61 171 PRO B N 1
ATOM 1033 C CA . PRO B 1 32 ? 11.484 -15.251 -3.680 1.00 37.34 171 PRO B CA 1
ATOM 1034 C C . PRO B 1 32 ? 10.675 -15.692 -2.445 1.00 38.00 171 PRO B C 1
ATOM 1035 O O . PRO B 1 32 ? 9.439 -15.429 -2.322 1.00 35.47 171 PRO B O 1
ATOM 1039 N N . VAL B 1 33 ? 11.393 -16.347 -1.554 1.00 36.45 172 VAL B N 1
ATOM 1040 C CA . VAL B 1 33 ? 10.881 -16.837 -0.279 1.00 37.92 172 VAL B CA 1
ATOM 1041 C C . VAL B 1 33 ? 11.797 -16.320 0.827 1.00 38.40 172 VAL B C 1
ATOM 1042 O O . VAL B 1 33 ? 13.029 -16.443 0.714 1.00 39.58 172 VAL B O 1
ATOM 1046 N N . SER B 1 34 ? 11.193 -15.689 1.843 1.00 37.76 173 SER B N 1
ATOM 1047 C CA A SER B 1 34 ? 11.948 -15.197 2.991 0.50 39.65 173 SER B CA 1
ATOM 1048 C CA B SER B 1 34 ? 11.950 -15.186 2.990 0.50 39.85 173 SER B CA 1
ATOM 1049 C C . SER B 1 34 ? 11.939 -16.213 4.112 1.00 37.78 173 SER B C 1
ATOM 1050 O O . SER B 1 34 ? 10.884 -16.512 4.659 1.00 39.29 173 SER B O 1
ATOM 1055 N N . LEU B 1 35 ? 13.131 -16.733 4.448 1.00 38.60 174 LEU B N 1
ATOM 1056 C CA . LEU B 1 35 ? 13.287 -17.725 5.549 1.00 36.24 174 LEU B CA 1
ATOM 1057 C C . LEU B 1 35 ? 14.061 -17.183 6.694 1.00 38.64 174 LEU B C 1
ATOM 1058 O O . LEU B 1 35 ? 15.039 -16.458 6.458 1.00 38.62 174 LEU B O 1
ATOM 1063 N N . SER B 1 36 ? 13.726 -17.586 7.936 1.00 34.24 175 SER B N 1
ATOM 1064 C CA . SER B 1 36 ? 14.575 -17.208 9.091 1.00 33.18 175 SER B CA 1
ATOM 1065 C C . SER B 1 36 ? 15.796 -18.135 9.041 1.00 35.08 175 SER B C 1
ATOM 1066 O O . SER B 1 36 ? 15.795 -19.103 8.264 1.00 37.45 175 SER B O 1
ATOM 1069 N N . PRO B 1 37 ? 16.862 -17.822 9.802 1.00 36.79 176 PRO B N 1
ATOM 1070 C CA . PRO B 1 37 ? 18.051 -18.700 9.740 1.00 36.24 176 PRO B CA 1
ATOM 1071 C C . PRO B 1 37 ? 17.780 -20.174 10.063 1.00 38.10 176 PRO B C 1
ATOM 1072 O O . PRO B 1 37 ? 18.321 -21.070 9.395 1.00 35.91 176 PRO B O 1
ATOM 1076 N N . THR B 1 38 ? 16.913 -20.419 11.053 1.00 36.33 177 THR B N 1
ATOM 1077 C CA . THR B 1 38 ? 16.525 -21.775 11.401 1.00 34.96 177 THR B CA 1
ATOM 1078 C C . THR B 1 38 ? 15.771 -22.475 10.235 1.00 35.85 177 THR B C 1
ATOM 1079 O O . THR B 1 38 ? 16.080 -23.614 9.890 1.00 35.55 177 THR B O 1
ATOM 1083 N N . GLU B 1 39 ? 14.795 -21.783 9.648 1.00 36.45 178 GLU B N 1
ATOM 1084 C CA . GLU B 1 39 ? 14.082 -22.304 8.463 1.00 33.50 178 GLU B CA 1
ATOM 1085 C C . GLU B 1 39 ? 15.069 -22.551 7.355 1.00 36.75 178 GLU B C 1
ATOM 1086 O O . GLU B 1 39 ? 14.970 -23.544 6.675 1.00 35.87 178 GLU B O 1
ATOM 1092 N N . PHE B 1 40 ? 16.019 -21.641 7.165 1.00 36.89 179 PHE B N 1
ATOM 1093 C CA . PHE B 1 40 ? 17.016 -21.853 6.069 1.00 37.73 179 PHE B CA 1
ATOM 1094 C C . PHE B 1 40 ? 17.838 -23.110 6.329 1.00 37.91 179 PHE B C 1
ATOM 1095 O O . PHE B 1 40 ? 18.015 -23.945 5.432 1.00 36.25 179 PHE B O 1
ATOM 1103 N N . THR B 1 41 ? 18.319 -23.263 7.566 1.00 34.51 180 THR B N 1
ATOM 1104 C CA . THR B 1 41 ? 19.177 -24.392 7.955 1.00 35.11 180 THR B CA 1
ATOM 1105 C C . THR B 1 41 ? 18.393 -25.680 7.765 1.00 36.89 180 THR B C 1
ATOM 1106 O O . THR B 1 41 ? 18.931 -26.696 7.295 1.00 36.12 180 THR B O 1
ATOM 1110 N N . LEU B 1 42 ? 17.114 -25.616 8.122 1.00 35.66 181 LEU B N 1
ATOM 1111 C CA . LEU B 1 42 ? 16.250 -26.802 7.992 1.00 35.51 181 LEU B CA 1
ATOM 1112 C C . LEU B 1 42 ? 16.052 -27.160 6.533 1.00 35.26 181 LEU B C 1
ATOM 1113 O O . LEU B 1 42 ? 16.160 -28.333 6.133 1.00 34.43 181 LEU B O 1
ATOM 1118 N N . LEU B 1 43 ? 15.754 -26.164 5.716 1.00 33.74 182 LEU B N 1
ATOM 1119 C CA . LEU B 1 43 ? 15.610 -26.439 4.276 1.00 34.53 182 LEU B CA 1
ATOM 1120 C C . LEU B 1 43 ? 16.891 -27.012 3.678 1.00 33.47 182 LEU B C 1
ATOM 1121 O O . LEU B 1 43 ? 16.858 -28.002 2.908 1.00 35.24 182 LEU B O 1
ATOM 1126 N N . ARG B 1 44 ? 18.026 -26.395 4.010 1.00 36.97 183 ARG B N 1
ATOM 1127 C CA . ARG B 1 44 ? 19.328 -26.885 3.547 1.00 36.48 183 ARG B CA 1
ATOM 1128 C C . ARG B 1 44 ? 19.528 -28.340 3.917 1.00 36.21 183 ARG B C 1
ATOM 1129 O O . ARG B 1 44 ? 19.924 -29.171 3.097 1.00 36.29 183 ARG B O 1
ATOM 1137 N N . TYR B 1 45 ? 19.213 -28.681 5.170 1.00 36.66 184 TYR B N 1
ATOM 1138 C CA . TYR B 1 45 ? 19.357 -30.040 5.644 1.00 34.85 184 TYR B CA 1
ATOM 1139 C C . TYR B 1 45 ? 18.475 -31.004 4.836 1.00 35.41 184 TYR B C 1
ATOM 1140 O O . TYR B 1 45 ? 18.914 -32.079 4.473 1.00 36.14 184 TYR B O 1
ATOM 1149 N N . PHE B 1 46 ? 17.217 -30.622 4.554 1.00 34.91 185 PHE B N 1
ATOM 1150 C CA . PHE B 1 46 ? 16.369 -31.492 3.689 1.00 31.22 185 PHE B CA 1
ATOM 1151 C C . PHE B 1 46 ? 16.928 -31.601 2.283 1.00 30.87 185 PHE B C 1
ATOM 1152 O O . PHE B 1 46 ? 16.843 -32.675 1.667 1.00 35.02 185 PHE B O 1
ATOM 1160 N N . VAL B 1 47 ? 17.433 -30.490 1.748 1.00 35.95 186 VAL B N 1
ATOM 1161 C CA . VAL B 1 47 ? 17.898 -30.468 0.360 1.00 37.15 186 VAL B CA 1
ATOM 1162 C C . VAL B 1 47 ? 19.136 -31.365 0.224 1.00 39.60 186 VAL B C 1
ATOM 1163 O O . VAL B 1 47 ? 19.210 -32.272 -0.648 1.00 39.68 186 VAL B O 1
ATOM 1167 N N . ILE B 1 48 ? 20.106 -31.148 1.106 1.00 39.46 187 ILE B N 1
ATOM 1168 C CA . ILE B 1 48 ? 21.329 -31.953 1.103 1.00 40.70 187 ILE B CA 1
ATOM 1169 C C . ILE B 1 48 ? 20.984 -33.413 1.285 1.00 40.43 187 ILE B C 1
ATOM 1170 O O . ILE B 1 48 ? 21.646 -34.285 0.721 1.00 45.61 187 ILE B O 1
ATOM 1175 N N . ASN B 1 49 ? 19.898 -33.690 2.011 1.00 38.67 188 ASN B N 1
ATOM 1176 C CA . ASN B 1 49 ? 19.458 -35.066 2.250 1.00 36.69 188 ASN B CA 1
ATOM 1177 C C . ASN B 1 49 ? 18.165 -35.504 1.528 1.00 37.18 188 ASN B C 1
ATOM 1178 O O . ASN B 1 49 ? 17.406 -36.337 2.022 1.00 38.18 188 ASN B O 1
ATOM 1183 N N . ALA B 1 50 ? 17.932 -34.947 0.345 1.00 39.01 189 ALA B N 1
ATOM 1184 C CA . ALA B 1 50 ? 16.699 -35.191 -0.415 1.00 39.56 189 ALA B CA 1
ATOM 1185 C C . ALA B 1 50 ? 16.499 -36.672 -0.705 1.00 39.71 189 ALA B C 1
ATOM 1186 O O . ALA B 1 50 ? 17.454 -37.388 -1.016 1.00 40.76 189 ALA B O 1
ATOM 1188 N N . GLY B 1 51 ? 15.263 -37.140 -0.551 1.00 37.32 190 GLY B N 1
ATOM 1189 C CA . GLY B 1 51 ? 14.900 -38.534 -0.772 1.00 36.59 190 GLY B CA 1
ATOM 1190 C C . GLY B 1 51 ? 15.124 -39.419 0.446 1.00 41.81 190 GLY B C 1
ATOM 1191 O O . GLY B 1 51 ? 14.680 -40.563 0.469 1.00 42.07 190 GLY B O 1
ATOM 1192 N N . THR B 1 52 ? 15.840 -38.907 1.448 1.00 42.06 191 THR B N 1
ATOM 1193 C CA . THR B 1 52 ? 16.050 -39.636 2.704 1.00 42.35 191 THR B CA 1
ATOM 1194 C C . THR B 1 52 ? 14.959 -39.300 3.716 1.00 41.24 191 THR B C 1
ATOM 1195 O O . THR B 1 52 ? 14.622 -38.127 3.913 1.00 40.67 191 THR B O 1
ATOM 1199 N N . VAL B 1 53 ? 14.419 -40.321 4.373 1.00 42.70 192 VAL B N 1
ATOM 1200 C CA . VAL B 1 53 ? 13.453 -40.070 5.446 1.00 41.81 192 VAL B CA 1
ATOM 1201 C C . VAL B 1 53 ? 14.174 -39.728 6.766 1.00 42.74 192 VAL B C 1
ATOM 1202 O O . VAL B 1 53 ? 14.985 -40.509 7.273 1.00 40.79 192 VAL B O 1
ATOM 1206 N N . LEU B 1 54 ? 13.873 -38.543 7.305 1.00 40.83 193 LEU B N 1
ATOM 1207 C CA . LEU B 1 54 ? 14.584 -37.999 8.459 1.00 37.67 193 LEU B CA 1
ATOM 1208 C C . LEU B 1 54 ? 13.656 -37.899 9.664 1.00 35.89 193 LEU B C 1
ATOM 1209 O O . LEU B 1 54 ? 12.652 -37.178 9.629 1.00 36.08 193 LEU B O 1
ATOM 1214 N N . SER B 1 55 ? 13.996 -38.636 10.728 1.00 35.96 194 SER B N 1
ATOM 1215 C CA . SER B 1 55 ? 13.242 -38.605 11.975 1.00 35.95 194 SER B CA 1
ATOM 1216 C C . SER B 1 55 ? 13.377 -37.235 12.630 1.00 33.16 194 SER B C 1
ATOM 1217 O O . SER B 1 55 ? 14.256 -36.445 12.278 1.00 37.95 194 SER B O 1
ATOM 1220 N N . LYS B 1 56 ? 12.499 -36.943 13.568 1.00 36.03 195 LYS B N 1
ATOM 1221 C CA . LYS B 1 56 ? 12.623 -35.709 14.316 1.00 35.74 195 LYS B CA 1
ATOM 1222 C C . LYS B 1 56 ? 13.930 -35.604 15.146 1.00 35.60 195 LYS B C 1
ATOM 1223 O O . LYS B 1 56 ? 14.551 -34.562 15.134 1.00 36.37 195 LYS B O 1
ATOM 1229 N N . PRO B 1 57 ? 14.353 -36.680 15.856 1.00 40.81 196 PRO B N 1
ATOM 1230 C CA . PRO B 1 57 ? 15.706 -36.683 16.462 1.00 41.64 196 PRO B CA 1
ATOM 1231 C C . PRO B 1 57 ? 16.918 -36.195 15.596 1.00 45.56 196 PRO B C 1
ATOM 1232 O O . PRO B 1 57 ? 17.689 -35.336 16.071 1.00 44.97 196 PRO B O 1
ATOM 1236 N N . LYS B 1 58 ? 17.078 -36.690 14.358 1.00 46.75 197 LYS B N 1
ATOM 1237 C CA . LYS B 1 58 ? 18.212 -36.287 13.498 1.00 41.26 197 LYS B CA 1
ATOM 1238 C C . LYS B 1 58 ? 18.168 -34.813 13.146 1.00 47.13 197 LYS B C 1
ATOM 1239 O O . LYS B 1 58 ? 19.185 -34.113 13.125 1.00 48.36 197 LYS B O 1
ATOM 1245 N N . ILE B 1 59 ? 16.974 -34.351 12.815 1.00 40.59 198 ILE B N 1
ATOM 1246 C CA . ILE B 1 59 ? 16.796 -32.991 12.418 1.00 42.12 198 ILE B CA 1
ATOM 1247 C C . ILE B 1 59 ? 17.188 -32.067 13.569 1.00 44.49 198 ILE B C 1
ATOM 1248 O O . ILE B 1 59 ? 17.916 -31.074 13.379 1.00 43.75 198 ILE B O 1
ATOM 1253 N N . LEU B 1 60 ? 16.686 -32.390 14.755 1.00 43.76 199 LEU B N 1
ATOM 1254 C CA . LEU B 1 60 ? 16.969 -31.620 15.949 1.00 41.42 199 LEU B CA 1
ATOM 1255 C C . LEU B 1 60 ? 18.476 -31.516 16.106 1.00 43.86 199 LEU B C 1
ATOM 1256 O O . LEU B 1 60 ? 19.020 -30.400 16.187 1.00 40.55 199 LEU B O 1
ATOM 1261 N N . ASP B 1 61 ? 19.128 -32.688 16.155 1.00 42.27 200 ASP B N 1
ATOM 1262 C CA . ASP B 1 61 ? 20.578 -32.817 16.226 1.00 41.74 200 ASP B CA 1
ATOM 1263 C C . ASP B 1 61 ? 21.327 -31.934 15.201 1.00 42.56 200 ASP B C 1
ATOM 1264 O O . ASP B 1 61 ? 22.400 -31.400 15.512 1.00 46.68 200 ASP B O 1
ATOM 1269 N N . HIS B 1 62 ? 20.785 -31.802 13.993 1.00 39.23 201 HIS B N 1
ATOM 1270 C CA . HIS B 1 62 ? 21.516 -31.131 12.933 1.00 35.20 201 HIS B CA 1
ATOM 1271 C C . HIS B 1 62 ? 21.218 -29.694 12.690 1.00 41.68 201 HIS B C 1
ATOM 1272 O O . HIS B 1 62 ? 22.109 -28.926 12.254 1.00 43.00 201 HIS B O 1
ATOM 1279 N N . VAL B 1 63 ? 19.990 -29.294 12.973 1.00 32.22 202 VAL B N 1
ATOM 1280 C CA . VAL B 1 63 ? 19.538 -27.951 12.598 1.00 34.19 202 VAL B CA 1
ATOM 1281 C C . VAL B 1 63 ? 19.833 -26.887 13.688 1.00 40.44 202 VAL B C 1
ATOM 1282 O O . VAL B 1 63 ? 19.949 -25.676 13.396 1.00 43.62 202 VAL B O 1
ATOM 1286 N N . TRP B 1 64 ? 20.008 -27.348 14.924 1.00 40.75 203 TRP B N 1
ATOM 1287 C CA . TRP B 1 64 ? 20.349 -26.475 16.051 1.00 42.48 203 TRP B CA 1
ATOM 1288 C C . TRP B 1 64 ? 21.551 -27.061 16.749 1.00 48.91 203 TRP B C 1
ATOM 1289 O O . TRP B 1 64 ? 21.832 -28.253 16.612 1.00 43.51 203 TRP B O 1
ATOM 1300 N N . ARG B 1 65 ? 22.243 -26.240 17.539 1.00 51.52 204 ARG B N 1
ATOM 1301 C CA . ARG B 1 65 ? 23.330 -26.727 18.387 1.00 49.61 204 ARG B CA 1
ATOM 1302 C C . ARG B 1 65 ? 22.751 -27.641 19.460 1.00 49.36 204 ARG B C 1
ATOM 1303 O O . ARG B 1 65 ? 21.618 -27.453 19.901 1.00 48.47 204 ARG B O 1
ATOM 1311 N N . TYR B 1 66 ? 23.531 -28.614 19.915 1.00 48.60 205 TYR B N 1
ATOM 1312 C CA . TYR B 1 66 ? 23.041 -29.485 20.969 1.00 48.02 205 TYR B CA 1
ATOM 1313 C C . TYR B 1 66 ? 22.559 -28.683 22.186 1.00 51.64 205 TYR B C 1
ATOM 1314 O O . TYR B 1 66 ? 21.624 -29.100 22.881 1.00 53.03 205 TYR B O 1
ATOM 1323 N N . ASP B 1 67 ? 23.203 -27.541 22.436 1.00 53.72 206 ASP B N 1
ATOM 1324 C CA . ASP B 1 67 ? 22.930 -26.712 23.630 1.00 54.30 206 ASP B CA 1
ATOM 1325 C C . ASP B 1 67 ? 21.644 -25.851 23.471 1.00 54.77 206 ASP B C 1
ATOM 1326 O O . ASP B 1 67 ? 21.270 -25.089 24.369 1.00 51.66 206 ASP B O 1
ATOM 1331 N N . PHE B 1 68 ? 20.955 -26.014 22.339 1.00 56.77 207 PHE B N 1
ATOM 1332 C CA . PHE B 1 68 ? 19.612 -25.428 22.123 1.00 60.22 207 PHE B CA 1
ATOM 1333 C C . PHE B 1 68 ? 18.518 -26.089 23.004 1.00 61.11 207 PHE B C 1
ATOM 1334 O O . PHE B 1 68 ? 18.823 -26.823 23.950 1.00 60.02 207 PHE B O 1
ATOM 1342 N N . GLY B 1 69 ? 17.250 -25.803 22.703 1.00 61.80 208 GLY B N 1
ATOM 1343 C CA . GLY B 1 69 ? 16.113 -26.506 23.319 1.00 60.22 208 GLY B CA 1
ATOM 1344 C C . GLY B 1 69 ? 15.746 -27.778 22.568 1.00 56.92 208 GLY B C 1
ATOM 1345 O O . GLY B 1 69 ? 15.179 -27.733 21.446 1.00 53.40 208 GLY B O 1
ATOM 1346 N N . GLY B 1 70 ? 16.051 -28.903 23.220 1.00 55.06 209 GLY B N 1
ATOM 1347 C CA . GLY B 1 70 ? 16.021 -30.237 22.614 1.00 50.86 209 GLY B CA 1
ATOM 1348 C C . GLY B 1 70 ? 14.706 -30.984 22.712 1.00 47.69 209 GLY B C 1
ATOM 1349 O O . GLY B 1 70 ? 14.583 -31.974 23.442 1.00 48.48 209 GLY B O 1
ATOM 1350 N N . ASP B 1 71 ? 13.747 -30.518 21.921 1.00 45.97 210 ASP B N 1
ATOM 1351 C CA . ASP B 1 71 ? 12.380 -30.983 21.946 1.00 45.99 210 ASP B CA 1
ATOM 1352 C C . ASP B 1 71 ? 11.976 -31.239 20.504 1.00 43.03 210 ASP B C 1
ATOM 1353 O O . ASP B 1 71 ? 12.136 -30.365 19.669 1.00 40.19 210 ASP B O 1
ATOM 1358 N N . VAL B 1 72 ? 11.460 -32.429 20.206 1.00 40.42 211 VAL B N 1
ATOM 1359 C CA . VAL B 1 72 ? 10.939 -32.722 18.858 1.00 38.15 211 VAL B CA 1
ATOM 1360 C C . VAL B 1 72 ? 9.691 -31.869 18.523 1.00 36.89 211 VAL B C 1
ATOM 1361 O O . VAL B 1 72 ? 9.309 -31.745 17.357 1.00 35.43 211 VAL B O 1
ATOM 1365 N N . ASN B 1 73 ? 9.059 -31.280 19.537 1.00 37.47 212 ASN B N 1
ATOM 1366 C CA . ASN B 1 73 ? 7.974 -30.324 19.266 1.00 37.40 212 ASN B CA 1
ATOM 1367 C C . ASN B 1 73 ? 8.425 -29.035 18.538 1.00 37.40 212 ASN B C 1
ATOM 1368 O O . ASN B 1 73 ? 7.700 -28.518 17.680 1.00 33.27 212 ASN B O 1
ATOM 1373 N N . VAL B 1 74 ? 9.622 -28.530 18.845 1.00 35.31 213 VAL B N 1
ATOM 1374 C CA . VAL B 1 74 ? 10.173 -27.390 18.065 1.00 36.10 213 VAL B CA 1
ATOM 1375 C C . VAL B 1 74 ? 10.439 -27.773 16.609 1.00 32.80 213 VAL B C 1
ATOM 1376 O O . VAL B 1 74 ? 10.264 -26.986 15.669 1.00 31.42 213 VAL B O 1
ATOM 1380 N N . VAL B 1 75 ? 10.893 -29.001 16.401 1.00 31.90 214 VAL B N 1
ATOM 1381 C CA . VAL B 1 75 ? 11.123 -29.434 15.055 1.00 29.05 214 VAL B CA 1
ATOM 1382 C C . VAL B 1 75 ? 9.833 -29.414 14.246 1.00 29.65 214 VAL B C 1
ATOM 1383 O O . VAL B 1 75 ? 9.788 -28.878 13.146 1.00 31.84 214 VAL B O 1
ATOM 1387 N N . GLU B 1 76 ? 8.799 -30.024 14.807 1.00 31.83 215 GLU B N 1
ATOM 1388 C CA . GLU B 1 76 ? 7.476 -30.039 14.218 1.00 34.49 215 GLU B CA 1
ATOM 1389 C C . GLU B 1 76 ? 6.982 -28.628 13.881 1.00 32.60 215 GLU B C 1
ATOM 1390 O O . GLU B 1 76 ? 6.485 -28.385 12.769 1.00 32.00 215 GLU B O 1
ATOM 1396 N N . SER B 1 77 ? 7.114 -27.708 14.844 1.00 26.66 216 SER B N 1
ATOM 1397 C CA . SER B 1 77 ? 6.778 -26.302 14.570 1.00 29.68 216 SER B CA 1
ATOM 1398 C C . SER B 1 77 ? 7.542 -25.762 13.379 1.00 31.70 216 SER B C 1
ATOM 1399 O O . SER B 1 77 ? 6.964 -25.160 12.458 1.00 33.42 216 SER B O 1
ATOM 1402 N N . TYR B 1 78 ? 8.860 -25.948 13.360 1.00 30.33 217 TYR B N 1
ATOM 1403 C CA . TYR B 1 78 ? 9.630 -25.341 12.292 1.00 28.54 217 TYR B CA 1
ATOM 1404 C C . TYR B 1 78 ? 9.367 -25.983 10.946 1.00 32.16 217 TYR B C 1
ATOM 1405 O O . TYR B 1 78 ? 9.412 -25.323 9.923 1.00 35.28 217 TYR B O 1
ATOM 1414 N N . VAL B 1 79 ? 9.034 -27.272 10.954 1.00 30.35 218 VAL B N 1
ATOM 1415 C CA . VAL B 1 79 ? 8.755 -27.927 9.683 1.00 32.48 218 VAL B CA 1
ATOM 1416 C C . VAL B 1 79 ? 7.447 -27.331 9.143 1.00 33.57 218 VAL B C 1
ATOM 1417 O O . VAL B 1 79 ? 7.363 -27.039 7.939 1.00 33.93 218 VAL B O 1
ATOM 1421 N N . SER B 1 80 ? 6.470 -27.128 10.031 1.00 33.34 219 SER B N 1
ATOM 1422 C CA . SER B 1 80 ? 5.217 -26.404 9.725 1.00 31.97 219 SER B CA 1
ATOM 1423 C C . SER B 1 80 ? 5.509 -25.007 9.117 1.00 32.84 219 SER B C 1
ATOM 1424 O O . SER B 1 80 ? 4.999 -24.674 8.061 1.00 33.77 219 SER B O 1
ATOM 1427 N N . TYR B 1 81 ? 6.310 -24.188 9.799 1.00 31.42 220 TYR B N 1
ATOM 1428 C CA . TYR B 1 81 ? 6.625 -22.835 9.268 1.00 33.49 220 TYR B CA 1
ATOM 1429 C C . TYR B 1 81 ? 7.252 -22.886 7.881 1.00 34.35 220 TYR B C 1
ATOM 1430 O O . TYR B 1 81 ? 6.908 -22.123 6.964 1.00 39.86 220 TYR B O 1
ATOM 1439 N N . LEU B 1 82 ? 8.206 -23.777 7.733 1.00 30.43 221 LEU B N 1
ATOM 1440 C CA . LEU B 1 82 ? 8.874 -23.962 6.445 1.00 35.62 221 LEU B CA 1
ATOM 1441 C C . LEU B 1 82 ? 7.918 -24.387 5.336 1.00 36.35 221 LEU B C 1
ATOM 1442 O O . LEU B 1 82 ? 7.962 -23.858 4.231 1.00 36.91 221 LEU B O 1
ATOM 1447 N N . ARG B 1 83 ? 7.068 -25.367 5.619 1.00 37.04 222 ARG B N 1
ATOM 1448 C CA . ARG B 1 83 ? 6.157 -25.879 4.600 1.00 36.07 222 ARG B CA 1
ATOM 1449 C C . ARG B 1 83 ? 5.232 -24.775 4.095 1.00 37.69 222 ARG B C 1
ATOM 1450 O O . ARG B 1 83 ? 4.909 -24.700 2.898 1.00 40.04 222 ARG B O 1
ATOM 1458 N N . ARG B 1 84 ? 4.797 -23.927 5.017 1.00 33.77 223 ARG B N 1
ATOM 1459 C CA . ARG B 1 84 ? 3.834 -22.864 4.695 1.00 38.12 223 ARG B CA 1
ATOM 1460 C C . ARG B 1 84 ? 4.466 -21.884 3.697 1.00 39.10 223 ARG B C 1
ATOM 1461 O O . ARG B 1 84 ? 3.779 -21.324 2.832 1.00 43.58 223 ARG B O 1
ATOM 1469 N N . LYS B 1 85 ? 5.770 -21.728 3.805 1.00 37.63 224 LYS B N 1
ATOM 1470 C CA . LYS B 1 85 ? 6.506 -20.784 3.006 1.00 39.44 224 LYS B CA 1
ATOM 1471 C C . LYS B 1 85 ? 7.028 -21.350 1.710 1.00 40.69 224 LYS B C 1
ATOM 1472 O O . LYS B 1 85 ? 7.070 -20.635 0.726 1.00 41.31 224 LYS B O 1
ATOM 1478 N N . ILE B 1 86 ? 7.416 -22.631 1.707 1.00 39.20 225 ILE B N 1
ATOM 1479 C CA . ILE B 1 86 ? 8.154 -23.180 0.566 1.00 41.83 225 ILE B CA 1
ATOM 1480 C C . ILE B 1 86 ? 7.353 -24.237 -0.207 1.00 42.86 225 ILE B C 1
ATOM 1481 O O . ILE B 1 86 ? 7.713 -24.586 -1.326 1.00 39.21 225 ILE B O 1
ATOM 1486 N N . ASP B 1 87 ? 6.305 -24.768 0.406 1.00 38.24 226 ASP B N 1
ATOM 1487 C CA . ASP B 1 87 ? 5.651 -26.006 -0.118 1.00 43.95 226 ASP B CA 1
ATOM 1488 C C . ASP B 1 87 ? 4.151 -25.888 -0.186 1.00 47.51 226 ASP B C 1
ATOM 1489 O O . ASP B 1 87 ? 3.406 -26.703 0.381 1.00 50.69 226 ASP B O 1
ATOM 1494 N N . THR B 1 88 ? 3.719 -24.873 -0.926 1.00 50.27 227 THR B N 1
ATOM 1495 C CA . THR B 1 88 ? 2.349 -24.402 -0.932 1.00 54.24 227 THR B CA 1
ATOM 1496 C C . THR B 1 88 ? 1.616 -24.919 -2.160 1.00 53.68 227 THR B C 1
ATOM 1497 O O . THR B 1 88 ? 0.414 -25.221 -2.108 1.00 55.22 227 THR B O 1
ATOM 1501 N N . GLY B 1 89 ? 2.355 -25.025 -3.259 1.00 55.85 228 GLY B N 1
ATOM 1502 C CA . GLY B 1 89 ? 1.805 -25.497 -4.534 1.00 57.15 228 GLY B CA 1
ATOM 1503 C C . GLY B 1 89 ? 1.209 -26.902 -4.608 1.00 53.86 228 GLY B C 1
ATOM 1504 O O . GLY B 1 89 ? 1.072 -27.606 -3.600 1.00 53.19 228 GLY B O 1
ATOM 1505 N N . GLU B 1 90 ? 0.861 -27.296 -5.832 1.00 52.34 229 GLU B N 1
ATOM 1506 C CA . GLU B 1 90 ? 0.052 -28.483 -6.102 1.00 49.81 229 GLU B CA 1
ATOM 1507 C C . GLU B 1 90 ? 0.796 -29.791 -5.824 1.00 47.02 229 GLU B C 1
ATOM 1508 O O . GLU B 1 90 ? 0.238 -30.705 -5.203 1.00 41.09 229 GLU B O 1
ATOM 1514 N N . LYS B 1 91 ? 2.053 -29.870 -6.277 1.00 44.63 230 LYS B N 1
ATOM 1515 C CA . LYS B 1 91 ? 2.895 -31.022 -6.009 1.00 40.19 230 LYS B CA 1
ATOM 1516 C C . LYS B 1 91 ? 3.651 -30.653 -4.766 1.00 37.22 230 LYS B C 1
ATOM 1517 O O . LYS B 1 91 ? 4.403 -29.689 -4.787 1.00 37.26 230 LYS B O 1
ATOM 1523 N N . ARG B 1 92 ? 3.438 -31.391 -3.684 1.00 32.10 231 ARG B N 1
ATOM 1524 C CA . ARG B 1 92 ? 4.192 -31.131 -2.467 1.00 35.72 231 ARG B CA 1
ATOM 1525 C C . ARG B 1 92 ? 5.500 -31.852 -2.550 1.00 31.64 231 ARG B C 1
ATOM 1526 O O . ARG B 1 92 ? 5.551 -33.015 -3.014 1.00 36.30 231 ARG B O 1
ATOM 1534 N N . LEU B 1 93 ? 6.530 -31.183 -2.065 1.00 36.03 232 LEU B N 1
ATOM 1535 C CA . LEU B 1 93 ? 7.842 -31.799 -1.989 1.00 38.33 232 LEU B CA 1
ATOM 1536 C C . LEU B 1 93 ? 8.211 -32.275 -0.588 1.00 38.69 232 LEU B C 1
ATOM 1537 O O . LEU B 1 93 ? 9.030 -33.184 -0.435 1.00 38.94 232 LEU B O 1
ATOM 1542 N N . LEU B 1 94 ? 7.617 -31.659 0.434 1.00 36.97 233 LEU B N 1
ATOM 1543 C CA . LEU B 1 94 ? 7.971 -31.981 1.800 1.00 37.62 233 LEU B CA 1
ATOM 1544 C C . LEU B 1 94 ? 6.889 -32.836 2.413 1.00 42.54 233 LEU B C 1
ATOM 1545 O O . LEU B 1 94 ? 5.798 -32.350 2.668 1.00 46.31 233 LEU B O 1
ATOM 1550 N N . HIS B 1 95 ? 7.191 -34.111 2.637 1.00 41.39 234 HIS B N 1
ATOM 1551 C CA . HIS B 1 95 ? 6.190 -35.082 3.094 1.00 41.14 234 HIS B CA 1
ATOM 1552 C C . HIS B 1 95 ? 6.433 -35.595 4.516 1.00 41.55 234 HIS B C 1
ATOM 1553 O O . HIS B 1 95 ? 7.564 -35.644 4.986 1.00 41.33 234 HIS B O 1
ATOM 1560 N N . THR B 1 96 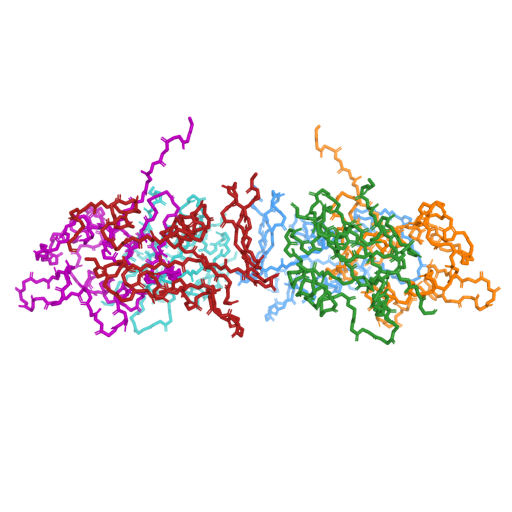? 5.351 -35.978 5.191 1.00 46.08 235 THR B N 1
ATOM 1561 C CA . THR B 1 96 ? 5.423 -36.620 6.509 1.00 48.07 235 THR B CA 1
ATOM 1562 C C . THR B 1 96 ? 5.222 -38.131 6.396 1.00 48.16 235 THR B C 1
ATOM 1563 O O . THR B 1 96 ? 4.268 -38.593 5.783 1.00 46.15 235 THR B O 1
ATOM 1567 N N . LEU B 1 97 ? 6.158 -38.879 6.971 1.00 50.66 236 LEU B N 1
ATOM 1568 C CA . LEU B 1 97 ? 6.067 -40.325 7.098 1.00 54.14 236 LEU B CA 1
ATOM 1569 C C . LEU B 1 97 ? 5.708 -40.640 8.542 1.00 54.28 236 LEU B C 1
ATOM 1570 O O . LEU B 1 97 ? 6.586 -40.831 9.389 1.00 51.51 236 LEU B O 1
ATOM 1575 N N . ARG B 1 98 ? 4.405 -40.693 8.810 1.00 56.07 237 ARG B N 1
ATOM 1576 C CA . ARG B 1 98 ? 3.890 -40.789 10.174 1.00 56.05 237 AR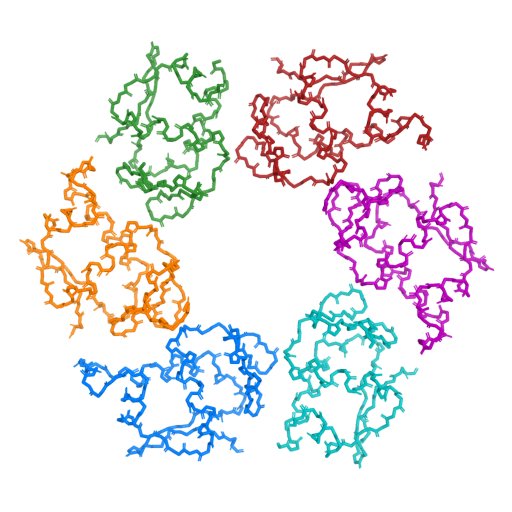G B CA 1
ATOM 1577 C C . ARG B 1 98 ? 4.628 -41.849 10.990 1.00 54.07 237 ARG B C 1
ATOM 1578 O O . ARG B 1 98 ? 4.763 -43.003 10.564 1.00 54.16 237 ARG B O 1
ATOM 1586 N N . GLY B 1 99 ? 5.136 -41.430 12.147 1.00 51.39 238 GLY B N 1
ATOM 1587 C CA . GLY B 1 99 ? 5.879 -42.314 13.041 1.00 48.81 238 GLY B CA 1
ATOM 1588 C C . GLY B 1 99 ? 7.310 -42.604 12.624 1.00 46.12 238 GLY B C 1
ATOM 1589 O O . GLY B 1 99 ? 7.997 -43.405 13.268 1.00 45.53 238 GLY B O 1
ATOM 1590 N N . VAL B 1 100 ? 7.762 -41.964 11.544 1.00 43.39 239 VAL B N 1
ATOM 1591 C CA . VAL B 1 100 ? 9.117 -42.161 11.040 1.00 42.17 239 VAL B CA 1
ATOM 1592 C C . VAL B 1 100 ? 9.797 -40.818 10.845 1.00 42.18 239 VAL B C 1
ATOM 1593 O O . VAL B 1 100 ? 10.959 -40.659 11.201 1.00 44.34 239 VAL B O 1
ATOM 1597 N N . GLY B 1 101 ? 9.085 -39.860 10.265 1.00 39.70 240 GLY B N 1
ATOM 1598 C CA . GLY B 1 101 ? 9.653 -38.518 10.096 1.00 39.02 240 GLY B CA 1
ATOM 1599 C C . GLY B 1 101 ? 9.196 -37.749 8.877 1.00 39.11 240 GLY B C 1
ATOM 1600 O O . GLY B 1 101 ? 8.016 -37.740 8.549 1.00 41.24 240 GLY B O 1
ATOM 1601 N N . TYR B 1 102 ? 10.135 -37.067 8.229 1.00 37.87 241 TYR B N 1
ATOM 1602 C CA . TYR B 1 102 ? 9.819 -36.227 7.081 1.00 39.57 241 TYR B CA 1
ATOM 1603 C C . TYR B 1 102 ? 10.759 -36.533 5.922 1.00 39.77 241 TYR B C 1
ATOM 1604 O O . TYR B 1 102 ? 11.899 -36.943 6.127 1.00 44.04 241 TYR B O 1
ATOM 1613 N N . VAL B 1 103 ? 10.302 -36.288 4.705 1.00 38.23 242 VAL B N 1
ATOM 1614 C CA . VAL B 1 103 ? 11.213 -36.405 3.568 1.00 39.79 242 VAL B CA 1
ATOM 1615 C C . VAL B 1 103 ? 10.937 -35.368 2.484 1.00 39.48 242 VAL B C 1
ATOM 1616 O O . VAL B 1 103 ? 9.772 -35.039 2.212 1.00 41.54 242 VAL B O 1
ATOM 1620 N N . LEU B 1 104 ? 12.016 -34.837 1.895 1.00 36.02 243 LEU B N 1
ATOM 1621 C CA . LEU B 1 104 ? 11.921 -33.985 0.720 1.00 33.06 243 LEU B CA 1
ATOM 1622 C C . LEU B 1 104 ? 12.093 -34.834 -0.504 1.00 37.09 243 LEU B C 1
ATOM 1623 O O . LEU B 1 104 ? 13.168 -35.436 -0.726 1.00 37.85 243 LEU B O 1
ATOM 1628 N N . ARG B 1 105 ? 11.033 -34.955 -1.286 1.00 36.58 244 ARG B N 1
ATOM 1629 C CA . ARG B 1 105 ? 11.127 -35.722 -2.524 1.00 40.68 244 ARG B CA 1
ATOM 1630 C C . ARG B 1 105 ? 10.001 -35.342 -3.443 1.00 44.28 244 ARG B C 1
ATOM 1631 O O . ARG B 1 105 ? 9.037 -34.725 -3.006 1.00 48.85 244 ARG B O 1
ATOM 1639 N N . GLU B 1 106 ? 10.130 -35.718 -4.710 1.00 49.34 245 GLU B N 1
ATOM 1640 C CA . GLU B 1 106 ? 9.015 -35.656 -5.637 1.00 53.27 245 GLU B CA 1
ATOM 1641 C C . GLU B 1 106 ? 7.923 -36.658 -5.220 1.00 57.16 245 GLU B C 1
ATOM 1642 O O . GLU B 1 106 ? 8.228 -37.697 -4.624 1.00 54.90 245 GLU B O 1
ATOM 1648 N N . PRO B 1 107 ? 6.641 -36.326 -5.486 1.00 59.87 246 PRO B N 1
ATOM 1649 C CA . PRO B 1 107 ? 5.571 -37.299 -5.245 1.00 60.01 246 PRO B CA 1
ATOM 1650 C C . PRO B 1 107 ? 5.348 -38.209 -6.448 1.00 59.86 246 PRO B C 1
ATOM 1651 O O . PRO B 1 107 ? 6.309 -38.737 -7.009 1.00 61.07 246 PRO B O 1
ATOM 1655 N N . ASN C 1 9 ? 27.373 -15.834 20.494 1.00 48.84 148 ASN C N 1
ATOM 1656 C CA . ASN C 1 9 ? 26.444 -16.816 19.855 1.00 48.66 148 ASN C CA 1
ATOM 1657 C C . ASN C 1 9 ? 25.848 -16.208 18.578 1.00 49.17 148 ASN C C 1
ATOM 1658 O O . ASN C 1 9 ? 24.888 -15.433 18.645 1.00 45.10 148 ASN C O 1
ATOM 1663 N N . VAL C 1 10 ? 26.448 -16.563 17.432 1.00 49.03 149 VAL C N 1
ATOM 1664 C CA . VAL C 1 10 ? 26.142 -15.972 16.112 1.00 49.19 149 VAL C CA 1
ATOM 1665 C C . VAL C 1 10 ? 24.647 -15.821 15.901 1.00 43.06 149 VAL C C 1
ATOM 1666 O O . VAL C 1 10 ? 24.136 -14.697 15.804 1.00 46.27 149 VAL C O 1
ATOM 1670 N N . ARG C 1 11 ? 23.972 -16.963 15.793 1.00 42.96 150 ARG C N 1
ATOM 1671 C CA . ARG C 1 11 ? 22.563 -17.053 15.943 1.00 45.81 150 ARG C CA 1
ATOM 1672 C C . ARG C 1 11 ? 22.378 -17.445 17.404 1.00 46.93 150 ARG C C 1
ATOM 1673 O O . ARG C 1 11 ? 23.135 -18.281 17.914 1.00 46.90 150 ARG C O 1
ATOM 1681 N N . LEU C 1 12 ? 21.424 -16.793 18.067 1.00 42.35 151 LEU C N 1
ATOM 1682 C CA . LEU C 1 12 ? 20.969 -17.152 19.417 1.00 40.61 151 LEU C CA 1
ATOM 1683 C C . LEU C 1 12 ? 19.478 -17.493 19.375 1.00 37.00 151 LEU C C 1
ATOM 1684 O O . LEU C 1 12 ? 18.708 -16.776 18.770 1.00 40.37 151 LEU C O 1
ATOM 1689 N N . THR C 1 13 ? 19.072 -18.570 20.031 1.00 39.72 152 THR C N 1
ATOM 1690 C CA . THR C 1 13 ? 17.668 -18.998 19.908 1.00 42.59 152 THR C CA 1
ATOM 1691 C C . THR C 1 13 ? 17.115 -19.572 21.201 1.00 41.04 152 THR C C 1
ATOM 1692 O O . THR C 1 13 ? 17.855 -20.093 22.030 1.00 43.34 152 THR C O 1
ATOM 1696 N N . PHE C 1 14 ? 15.813 -19.431 21.373 1.00 37.15 153 PHE C N 1
ATOM 1697 C CA . PHE C 1 14 ? 15.041 -20.136 22.387 1.00 38.13 153 PHE C CA 1
ATOM 1698 C C . PHE C 1 14 ? 13.665 -20.410 21.766 1.00 33.99 153 PHE C C 1
ATOM 1699 O O . PHE C 1 14 ? 13.016 -19.492 21.264 1.00 35.47 153 PHE C O 1
ATOM 1707 N N . ALA C 1 15 ? 13.240 -21.676 21.814 1.00 36.39 154 ALA C N 1
ATOM 1708 C CA . ALA C 1 15 ? 11.931 -22.058 21.258 1.00 35.59 154 ALA C CA 1
ATOM 1709 C C . ALA C 1 15 ? 11.942 -21.547 19.826 1.00 37.09 154 ALA C C 1
ATOM 1710 O O . ALA C 1 15 ? 12.892 -21.829 19.095 1.00 39.22 154 ALA C O 1
ATOM 1712 N N . ASP C 1 16 ? 10.936 -20.755 19.430 1.00 34.09 155 ASP C N 1
ATOM 1713 C CA . ASP C 1 16 ? 10.890 -20.241 18.074 1.00 36.18 155 ASP C CA 1
ATOM 1714 C C . ASP C 1 16 ? 11.245 -18.765 17.979 1.00 34.78 155 ASP C C 1
ATOM 1715 O O . ASP C 1 16 ? 10.815 -18.076 17.042 1.00 35.30 155 ASP C O 1
ATOM 1720 N N . ILE C 1 17 ? 12.034 -18.274 18.957 1.00 31.21 156 ILE C N 1
ATOM 1721 C CA . ILE C 1 17 ? 12.588 -16.921 18.884 1.00 30.34 156 ILE C CA 1
ATOM 1722 C C . ILE C 1 17 ? 14.043 -17.015 18.399 1.00 32.23 156 ILE C C 1
ATOM 1723 O O . ILE C 1 17 ? 14.794 -17.845 18.878 1.00 33.99 156 ILE C O 1
ATOM 1728 N N . GLU C 1 18 ? 14.418 -16.153 17.453 1.00 35.00 157 GLU C N 1
ATOM 1729 C CA . GLU C 1 18 ? 15.778 -16.176 16.840 1.00 35.88 157 GLU C CA 1
ATOM 1730 C C . GLU C 1 18 ? 16.348 -14.781 16.805 1.00 33.73 157 GLU C C 1
ATOM 1731 O O . GLU C 1 18 ? 15.669 -13.846 16.368 1.00 37.57 157 GLU C O 1
ATOM 1737 N N . LEU C 1 19 ? 17.611 -14.637 17.224 1.00 36.10 158 LEU C N 1
ATOM 1738 C CA . LEU C 1 19 ? 18.311 -13.348 17.191 1.00 39.25 158 LEU C CA 1
ATOM 1739 C C . LEU C 1 19 ? 19.627 -13.504 16.482 1.00 35.59 158 LEU C C 1
ATOM 1740 O O . LEU C 1 19 ? 20.273 -14.561 16.584 1.00 40.30 158 LEU C O 1
ATOM 1745 N N . ASP C 1 20 ? 20.003 -12.467 15.740 1.00 37.17 159 ASP C N 1
ATOM 1746 C CA . ASP C 1 20 ? 21.326 -12.424 15.060 1.00 39.10 159 ASP C CA 1
ATOM 1747 C C . ASP C 1 20 ? 22.037 -11.220 15.667 1.00 42.75 159 ASP C C 1
ATOM 1748 O O . ASP C 1 20 ? 21.657 -10.071 15.413 1.00 44.21 159 ASP C O 1
ATOM 1753 N N . GLU C 1 21 ? 23.028 -11.491 16.508 1.00 42.89 160 GLU C N 1
ATOM 1754 C CA . GLU C 1 21 ? 23.805 -10.424 17.181 1.00 47.97 160 GLU C CA 1
ATOM 1755 C C . GLU C 1 21 ? 24.616 -9.506 16.237 1.00 47.13 160 GLU C C 1
ATOM 1756 O O . GLU C 1 21 ? 24.891 -8.357 16.598 1.00 48.37 160 GLU C O 1
ATOM 1762 N N . GLU C 1 22 ? 25.006 -9.983 15.048 1.00 43.09 161 GLU C N 1
ATOM 1763 C CA . GLU C 1 22 ? 25.786 -9.122 14.145 1.00 49.04 161 GLU C CA 1
ATOM 1764 C C . GLU C 1 22 ? 24.897 -8.136 13.390 1.00 50.60 161 GLU C C 1
ATOM 1765 O O . GLU C 1 22 ? 25.260 -6.964 13.214 1.00 52.01 161 GLU C O 1
ATOM 1771 N N . THR C 1 23 ? 23.729 -8.601 12.960 1.00 49.66 162 THR C N 1
ATOM 1772 C CA . THR C 1 23 ? 22.813 -7.734 12.221 1.00 51.33 162 THR C CA 1
ATOM 1773 C C . THR C 1 23 ? 21.722 -7.147 13.119 1.00 49.43 162 THR C C 1
ATOM 1774 O O . THR C 1 23 ? 20.957 -6.263 12.705 1.00 49.84 162 THR C O 1
ATOM 1778 N N . HIS C 1 24 ? 21.661 -7.636 14.353 1.00 48.55 163 HIS C N 1
ATOM 1779 C CA . HIS C 1 24 ? 20.552 -7.331 15.255 1.00 49.20 163 HIS C CA 1
ATOM 1780 C C . HIS C 1 24 ? 19.191 -7.686 14.647 1.00 49.35 163 HIS C C 1
ATOM 1781 O O . HIS C 1 24 ? 18.163 -7.080 14.954 1.00 48.41 163 HIS C O 1
ATOM 1788 N N . GLU C 1 25 ? 19.204 -8.700 13.782 1.00 44.42 164 GLU C N 1
ATOM 1789 C CA . GLU C 1 25 ? 17.982 -9.237 13.236 1.00 39.30 164 GLU C CA 1
ATOM 1790 C C . GLU C 1 25 ? 17.354 -10.187 14.250 1.00 37.21 164 GLU C C 1
ATOM 1791 O O . GLU C 1 25 ? 18.060 -10.866 15.004 1.00 39.81 164 GLU C O 1
ATOM 1797 N N . VAL C 1 26 ? 16.023 -10.197 14.246 1.00 37.28 165 VAL C N 1
ATOM 1798 C CA . VAL C 1 26 ? 15.190 -11.060 15.110 1.00 38.14 165 VAL C CA 1
ATOM 1799 C C . VAL C 1 26 ? 14.037 -11.672 14.315 1.00 33.95 165 VAL C C 1
ATOM 1800 O O . VAL C 1 26 ? 13.488 -11.019 13.403 1.00 38.03 165 VAL C O 1
ATOM 1804 N N . TRP C 1 27 ? 13.704 -12.930 14.636 1.00 34.28 166 TRP C N 1
ATOM 1805 C CA . TRP C 1 27 ? 12.544 -13.607 14.049 1.00 33.61 166 TRP C CA 1
ATOM 1806 C C . TRP C 1 27 ? 11.742 -14.291 15.161 1.00 35.33 166 TRP C C 1
ATOM 1807 O O . TRP C 1 27 ? 12.307 -14.777 16.130 1.00 36.56 166 TRP C O 1
ATOM 1818 N N . LYS C 1 28 ? 10.439 -14.362 14.964 1.00 37.13 167 LYS C N 1
ATOM 1819 C CA . LYS C 1 28 ? 9.562 -15.094 15.883 1.00 36.37 167 LYS C CA 1
ATOM 1820 C C . LYS C 1 28 ? 8.683 -15.952 14.982 1.00 34.42 167 LYS C C 1
ATOM 1821 O O . LYS C 1 28 ? 7.990 -15.443 14.070 1.00 36.60 167 LYS C O 1
ATOM 1827 N N . ALA C 1 29 ? 8.748 -17.268 15.186 1.00 34.76 168 ALA C N 1
ATOM 1828 C CA . ALA C 1 29 ? 7.976 -18.216 14.420 1.00 38.01 168 ALA C CA 1
ATOM 1829 C C . ALA C 1 29 ? 8.343 -18.037 12.948 1.00 36.01 168 ALA C C 1
ATOM 1830 O O . ALA C 1 29 ? 7.473 -18.125 12.081 1.00 33.20 168 ALA C O 1
ATOM 1832 N N . GLY C 1 30 ? 9.627 -17.768 12.682 1.00 33.21 169 GLY C N 1
ATOM 1833 C CA . GLY C 1 30 ? 10.108 -17.672 11.304 1.00 31.56 169 GLY C CA 1
ATOM 1834 C C . GLY C 1 30 ? 9.882 -16.322 10.630 1.00 33.57 169 GLY C C 1
ATOM 1835 O O . GLY C 1 30 ? 10.324 -16.137 9.492 1.00 34.45 169 GLY C O 1
ATOM 1836 N N . GLN C 1 31 ? 9.202 -15.388 11.304 1.00 32.07 170 GLN C N 1
ATOM 1837 C CA . GLN C 1 31 ? 8.862 -14.084 10.684 1.00 35.09 170 GLN C CA 1
ATOM 1838 C C . GLN C 1 31 ? 9.718 -12.986 11.253 1.00 35.85 170 GLN C C 1
ATOM 1839 O O . GLN C 1 31 ? 9.967 -12.976 12.475 1.00 36.30 170 GLN C O 1
ATOM 1845 N N . PRO C 1 32 ? 10.199 -12.060 10.391 1.00 32.76 171 PRO C N 1
ATOM 1846 C CA . PRO C 1 32 ? 11.059 -11.021 10.907 1.00 34.29 171 PRO C CA 1
ATOM 1847 C C . PRO C 1 32 ? 10.334 -10.030 11.835 1.00 37.84 171 PRO C C 1
ATOM 1848 O O . PRO C 1 32 ? 9.158 -9.727 11.645 1.00 36.26 171 PRO C O 1
ATOM 1852 N N . VAL C 1 33 ? 11.083 -9.531 12.798 1.00 36.58 172 VAL C N 1
ATOM 1853 C CA . VAL C 1 33 ? 10.563 -8.620 13.833 1.00 37.29 172 VAL C CA 1
ATOM 1854 C C . VAL C 1 33 ? 11.583 -7.512 13.947 1.00 35.39 172 VAL C C 1
ATOM 1855 O O . VAL C 1 33 ? 12.784 -7.800 14.009 1.00 38.49 172 VAL C O 1
ATOM 1859 N N . SER C 1 34 ? 11.116 -6.257 13.937 1.00 36.93 173 SER C N 1
ATOM 1860 C CA . SER C 1 34 ? 11.980 -5.088 14.037 1.00 35.04 173 SER C CA 1
ATOM 1861 C C . SER C 1 34 ? 11.951 -4.642 15.464 1.00 36.43 173 SER C C 1
ATOM 1862 O O . SER C 1 34 ? 10.871 -4.321 15.985 1.00 35.37 173 SER C O 1
ATOM 1865 N N . LEU C 1 35 ? 13.128 -4.641 16.082 1.00 36.75 174 LEU C N 1
ATOM 1866 C CA . LEU C 1 35 ? 13.331 -4.160 17.444 1.00 35.65 174 LEU C CA 1
ATOM 1867 C C . LEU C 1 35 ? 14.256 -2.969 17.530 1.00 34.71 174 LEU C C 1
ATOM 1868 O O . LEU C 1 35 ? 15.221 -2.879 16.769 1.00 33.80 174 LEU C O 1
ATOM 1873 N N . SER C 1 36 ? 13.984 -2.026 18.453 1.00 33.00 175 SER C N 1
ATOM 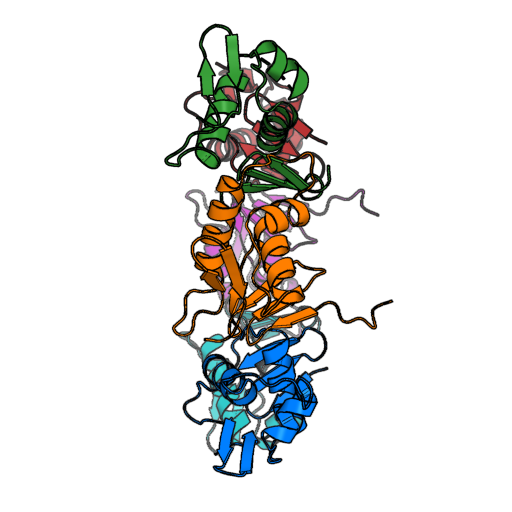1874 C CA . SER C 1 36 ? 15.005 -1.006 18.747 1.00 34.76 175 SER C CA 1
ATOM 1875 C C . SER C 1 36 ? 16.209 -1.646 19.458 1.00 34.56 175 SER C C 1
ATOM 1876 O O . SER C 1 36 ? 16.125 -2.794 19.926 1.00 32.87 175 SER C O 1
ATOM 1879 N N . PRO C 1 37 ? 17.337 -0.936 19.524 1.00 33.20 176 PRO C N 1
ATOM 1880 C CA . PRO C 1 37 ? 18.498 -1.463 20.269 1.00 37.08 176 PRO C CA 1
ATOM 1881 C C . PRO C 1 37 ? 18.212 -1.888 21.727 1.00 34.99 176 PRO C C 1
ATOM 1882 O O . PRO C 1 37 ? 18.649 -2.963 22.145 1.00 34.34 176 PRO C O 1
ATOM 1886 N N . THR C 1 38 ? 17.414 -1.122 22.455 1.00 33.53 177 THR C N 1
ATOM 1887 C CA . THR C 1 38 ? 17.101 -1.486 23.829 1.00 31.00 177 THR C CA 1
ATOM 1888 C C . THR C 1 38 ? 16.234 -2.738 23.847 1.00 34.47 177 THR C C 1
ATOM 1889 O O . THR C 1 38 ? 16.440 -3.635 24.667 1.00 35.09 177 THR C O 1
ATOM 1893 N N . GLU C 1 39 ? 15.263 -2.803 22.951 1.00 33.80 178 GLU C N 1
ATOM 1894 C CA . GLU C 1 39 ? 14.400 -3.982 22.883 1.00 32.52 178 GLU C CA 1
ATOM 1895 C C . GLU C 1 39 ? 15.264 -5.223 22.556 1.00 32.40 178 GLU C C 1
ATOM 1896 O O . GLU C 1 39 ? 15.026 -6.317 23.093 1.00 33.48 178 GLU C O 1
ATOM 1902 N N . PHE C 1 40 ? 16.238 -5.057 21.654 1.00 31.02 179 PHE C N 1
ATOM 1903 C CA . PHE C 1 40 ? 17.113 -6.195 21.311 1.00 33.66 179 PHE C CA 1
ATOM 1904 C C . PHE C 1 40 ? 17.939 -6.645 22.519 1.00 34.46 179 PHE C C 1
ATOM 1905 O O . PHE C 1 40 ? 17.985 -7.828 22.858 1.00 38.01 179 PHE C O 1
ATOM 1913 N N . THR C 1 41 ? 18.552 -5.689 23.189 1.00 38.27 180 THR C N 1
ATOM 1914 C CA . THR C 1 41 ? 19.352 -5.965 24.361 1.00 36.41 180 THR C CA 1
ATOM 1915 C C . THR C 1 41 ? 18.494 -6.705 25.413 1.00 35.61 180 THR C C 1
ATOM 1916 O O . THR C 1 41 ? 18.942 -7.684 26.016 1.00 31.02 180 THR C O 1
ATOM 1920 N N . LEU C 1 42 ? 17.273 -6.218 25.624 1.00 33.16 181 LEU C N 1
ATOM 1921 C CA . LEU C 1 42 ? 16.342 -6.824 26.590 1.00 34.56 181 LEU C CA 1
ATOM 1922 C C . LEU C 1 42 ? 15.971 -8.261 26.217 1.00 36.05 181 LEU C C 1
ATOM 1923 O O . LEU C 1 42 ? 16.029 -9.154 27.047 1.00 36.10 181 LEU C O 1
ATOM 1928 N N . LEU C 1 43 ? 15.595 -8.476 24.960 1.00 33.79 182 LEU C N 1
ATOM 1929 C CA . LEU C 1 43 ? 15.230 -9.825 24.500 1.00 32.56 182 LEU C CA 1
ATOM 1930 C C . LEU C 1 43 ? 16.446 -10.757 24.649 1.00 32.97 182 LEU C C 1
ATOM 1931 O O . LEU C 1 43 ? 16.310 -11.902 25.124 1.00 35.45 182 LEU C O 1
ATOM 1936 N N . ARG C 1 44 ? 17.634 -10.262 24.280 1.00 32.64 183 ARG C N 1
ATOM 1937 C CA . ARG C 1 44 ? 18.880 -11.043 24.380 1.00 33.35 183 ARG C CA 1
ATOM 1938 C C . ARG C 1 44 ? 19.106 -11.479 25.824 1.00 34.23 183 ARG C C 1
ATOM 1939 O O . ARG C 1 44 ? 19.400 -12.642 26.101 1.00 36.45 183 ARG C O 1
ATOM 1947 N N . TYR C 1 45 ? 18.936 -10.536 26.754 1.00 32.73 184 TYR C N 1
ATOM 1948 C CA . TYR C 1 45 ? 19.042 -10.818 28.176 1.00 33.94 184 TYR C CA 1
ATOM 1949 C C . TYR C 1 45 ? 18.073 -11.915 28.636 1.00 33.79 184 TYR C C 1
ATOM 1950 O O . TYR C 1 45 ? 18.464 -12.814 29.353 1.00 34.17 184 TYR C O 1
ATOM 1959 N N . PHE C 1 46 ? 16.807 -11.833 28.228 1.00 35.59 185 PHE C N 1
ATOM 1960 C CA . PHE C 1 46 ? 15.879 -12.917 28.519 1.00 33.20 185 PHE C CA 1
ATOM 1961 C C . PHE C 1 46 ? 16.327 -14.249 27.913 1.00 35.47 185 PHE C C 1
ATOM 1962 O O . PHE C 1 46 ? 16.310 -15.272 28.594 1.00 36.35 185 PHE C O 1
ATOM 1970 N N . VAL C 1 47 ? 16.729 -14.241 26.646 1.00 32.59 186 VAL C N 1
ATOM 1971 C CA . VAL C 1 47 ? 17.067 -15.487 25.953 1.00 35.57 186 VAL C CA 1
ATOM 1972 C C . VAL C 1 47 ? 18.299 -16.185 26.545 1.00 35.78 186 VAL C C 1
ATOM 1973 O O . VAL C 1 47 ? 18.321 -17.434 26.682 1.00 32.81 186 VAL C O 1
ATOM 1977 N N . ILE C 1 48 ? 19.320 -15.404 26.888 1.00 32.92 187 ILE C N 1
ATOM 1978 C CA . ILE C 1 48 ? 20.537 -15.990 27.453 1.00 33.95 187 ILE C CA 1
ATOM 1979 C C . ILE C 1 48 ? 20.239 -16.537 28.839 1.00 35.27 187 ILE C C 1
ATOM 1980 O O . ILE C 1 48 ? 20.905 -17.448 29.321 1.00 38.35 187 ILE C O 1
ATOM 1985 N N . ASN C 1 49 ? 19.225 -15.975 29.471 1.00 35.29 188 ASN C N 1
ATOM 1986 C CA . ASN C 1 49 ? 18.823 -16.372 30.801 1.00 35.81 188 ASN C CA 1
ATOM 1987 C C . ASN C 1 49 ? 17.492 -17.149 30.769 1.00 34.20 188 ASN C C 1
ATOM 1988 O O . ASN C 1 49 ? 16.717 -17.106 31.722 1.00 36.21 188 ASN C O 1
ATOM 1993 N N . ALA C 1 50 ? 17.227 -17.854 29.672 1.00 37.28 189 ALA C N 1
ATOM 1994 C CA . ALA C 1 50 ? 15.935 -18.546 29.515 1.00 37.80 189 ALA C CA 1
ATOM 1995 C C . ALA C 1 50 ? 15.672 -19.484 30.705 1.00 37.86 189 ALA C C 1
ATOM 1996 O O . ALA C 1 50 ? 16.559 -20.235 31.131 1.00 34.11 189 ALA C O 1
ATOM 1998 N N . GLY C 1 51 ? 14.468 -19.383 31.271 1.00 38.16 190 GLY C N 1
ATOM 1999 C CA . GLY C 1 51 ? 14.040 -20.216 32.399 1.00 37.37 190 GLY C CA 1
ATOM 2000 C C . GLY C 1 51 ? 14.332 -19.642 33.777 1.00 37.01 190 GLY C C 1
ATOM 2001 O O . GLY C 1 51 ? 13.866 -20.181 34.791 1.00 36.49 190 GLY C O 1
ATOM 2002 N N . THR C 1 52 ? 15.105 -18.556 33.814 1.00 38.64 191 THR C N 1
ATOM 2003 C CA . THR C 1 52 ? 15.523 -17.915 35.063 1.00 38.64 191 THR C CA 1
ATOM 2004 C C . THR C 1 52 ? 14.622 -16.727 35.341 1.00 41.55 191 THR C C 1
ATOM 2005 O O . THR C 1 52 ? 14.386 -15.908 34.461 1.00 41.93 191 THR C O 1
ATOM 2009 N N . VAL C 1 53 ? 14.119 -16.624 36.564 1.00 41.99 192 VAL C N 1
ATOM 2010 C CA . VAL C 1 53 ? 13.268 -15.491 36.930 1.00 41.85 192 VAL C CA 1
ATOM 2011 C C . VAL C 1 53 ? 14.105 -14.240 37.212 1.00 42.02 192 VAL C C 1
ATOM 2012 O O . VAL C 1 53 ? 14.978 -14.242 38.087 1.00 45.86 192 VAL C O 1
ATOM 2016 N N . LEU C 1 54 ? 13.811 -13.169 36.488 1.00 41.89 193 LEU C N 1
ATOM 2017 C CA . LEU C 1 54 ? 14.626 -11.963 36.503 1.00 40.27 193 LEU C CA 1
ATOM 2018 C C . LEU C 1 54 ? 13.861 -10.766 37.071 1.00 42.12 193 LEU C C 1
ATOM 2019 O O . LEU C 1 54 ? 12.841 -10.337 36.510 1.00 44.09 193 LEU C O 1
ATOM 2024 N N . SER C 1 55 ? 14.370 -10.226 38.178 1.00 42.85 194 SER C N 1
ATOM 2025 C CA . SER C 1 55 ? 13.758 -9.077 38.835 1.00 41.66 194 SER C CA 1
ATOM 2026 C C . SER C 1 55 ? 13.966 -7.819 38.019 1.00 43.34 194 SER C C 1
ATOM 2027 O O . SER C 1 55 ? 14.838 -7.766 37.148 1.00 42.90 194 SER C O 1
ATOM 2030 N N . LYS C 1 56 ? 13.183 -6.793 38.328 1.00 42.48 195 LYS C N 1
ATOM 2031 C CA . LYS C 1 56 ? 13.276 -5.535 37.599 1.00 43.98 195 LYS C CA 1
ATOM 2032 C C . LYS C 1 56 ? 14.620 -4.824 37.777 1.00 43.77 195 LYS C C 1
ATOM 2033 O O . LYS C 1 56 ? 15.231 -4.426 36.773 1.00 44.22 195 LYS C O 1
ATOM 2039 N N . PRO C 1 57 ? 15.101 -4.677 39.036 1.00 43.69 196 PRO C N 1
ATOM 2040 C CA . PRO C 1 57 ? 16.419 -4.084 39.265 1.00 42.59 196 PRO C CA 1
ATOM 2041 C C . PRO C 1 57 ? 17.541 -4.832 38.548 1.00 43.50 196 PRO C C 1
ATOM 2042 O O . PRO C 1 57 ? 18.488 -4.200 38.073 1.00 46.04 196 PRO C O 1
ATOM 2046 N N . LYS C 1 58 ? 17.427 -6.156 38.453 1.00 42.02 197 LYS C N 1
ATOM 2047 C CA . LYS C 1 58 ? 18.420 -6.954 37.741 1.00 42.94 197 LYS C CA 1
ATOM 2048 C C . LYS C 1 58 ? 18.409 -6.640 36.246 1.00 43.36 197 LYS C C 1
ATOM 2049 O O . LYS C 1 58 ? 19.465 -6.524 35.619 1.00 44.33 197 LYS C O 1
ATOM 2055 N N . ILE C 1 59 ? 17.206 -6.507 35.683 1.00 39.91 198 ILE C N 1
ATOM 2056 C CA . ILE C 1 59 ? 17.048 -6.210 34.270 1.00 37.35 198 ILE C CA 1
ATOM 2057 C C . ILE C 1 59 ? 17.532 -4.801 33.999 1.00 37.78 198 ILE C C 1
ATOM 2058 O O . ILE C 1 59 ? 18.268 -4.567 33.047 1.00 41.29 198 ILE C O 1
ATOM 2063 N N . LEU C 1 60 ? 17.117 -3.869 34.847 1.00 35.94 199 LEU C N 1
ATOM 2064 C CA . LEU C 1 60 ? 17.592 -2.481 34.798 1.00 38.87 199 LEU C CA 1
ATOM 2065 C C . LEU C 1 60 ? 19.131 -2.372 34.778 1.00 40.98 199 LEU C C 1
ATOM 2066 O O . LEU C 1 60 ? 19.700 -1.628 33.967 1.00 40.71 199 LEU C O 1
ATOM 2071 N N . ASP C 1 61 ? 19.792 -3.144 35.641 1.00 41.34 200 ASP C N 1
ATOM 2072 C CA . ASP C 1 61 ? 21.255 -3.126 35.759 1.00 46.37 200 ASP C CA 1
ATOM 2073 C C . ASP C 1 61 ? 21.969 -3.536 34.477 1.00 45.45 200 ASP C C 1
ATOM 2074 O O . ASP C 1 61 ? 23.016 -2.969 34.140 1.00 45.58 200 ASP C O 1
ATOM 2079 N N . HIS C 1 62 ? 21.395 -4.512 33.780 1.00 45.65 201 HIS C N 1
ATOM 2080 C CA . HIS C 1 62 ? 22.059 -5.216 32.680 1.00 45.13 201 HIS C CA 1
ATOM 2081 C C . HIS C 1 62 ? 21.729 -4.680 31.297 1.00 47.99 201 HIS C C 1
ATOM 2082 O O . HIS C 1 62 ? 22.529 -4.821 30.361 1.00 49.07 201 HIS C O 1
ATOM 2089 N N . VAL C 1 63 ? 20.554 -4.069 31.171 1.00 42.52 202 VAL C N 1
ATOM 2090 C CA . VAL C 1 63 ? 20.069 -3.624 29.877 1.00 42.51 202 VAL C CA 1
ATOM 2091 C C . VAL C 1 63 ? 20.296 -2.125 29.687 1.00 45.35 202 VAL C C 1
ATOM 2092 O O . VAL C 1 63 ? 20.487 -1.675 28.550 1.00 50.17 202 VAL C O 1
ATOM 2096 N N . TRP C 1 64 ? 20.290 -1.376 30.797 1.00 40.23 203 TRP C N 1
ATOM 2097 C CA . TRP C 1 64 ? 20.595 0.056 30.803 1.00 44.03 203 TRP C CA 1
ATOM 2098 C C . TRP C 1 64 ? 21.847 0.275 31.645 1.00 43.90 203 TRP C C 1
ATOM 2099 O O . TRP C 1 64 ? 22.647 1.159 31.363 1.00 50.70 203 TRP C O 1
ATOM 2110 N N . VAL C 1 72 ? 12.612 1.626 37.145 1.00 58.50 211 VAL C N 1
ATOM 2111 C CA . VAL C 1 72 ? 11.786 0.413 37.190 1.00 57.37 211 VAL C CA 1
ATOM 2112 C C . VAL C 1 72 ? 10.675 0.486 36.138 1.00 53.92 211 VAL C C 1
ATOM 2113 O O . VAL C 1 72 ? 10.342 -0.507 35.481 1.00 50.07 211 VAL C O 1
ATOM 2117 N N . ASN C 1 73 ? 10.106 1.677 35.988 1.00 50.88 212 ASN C N 1
ATOM 2118 C CA . ASN C 1 73 ? 9.009 1.894 35.056 1.00 47.24 212 ASN C CA 1
ATOM 2119 C C . ASN C 1 73 ? 9.463 1.704 33.605 1.00 43.99 212 ASN C C 1
ATOM 2120 O O . ASN C 1 73 ? 8.705 1.190 32.781 1.00 39.53 212 ASN C O 1
ATOM 2125 N N . VAL C 1 74 ? 10.713 2.059 33.309 1.00 40.49 213 VAL C N 1
ATOM 2126 C CA . VAL C 1 74 ? 11.242 1.823 31.975 1.00 41.92 213 VAL C CA 1
ATOM 2127 C C . VAL C 1 74 ? 11.278 0.315 31.666 1.00 39.96 213 VAL C C 1
ATOM 2128 O O . VAL C 1 74 ? 10.969 -0.094 30.547 1.00 34.65 213 VAL C O 1
ATOM 2132 N N . VAL C 1 75 ? 11.586 -0.510 32.669 1.00 35.59 214 VAL C N 1
ATOM 2133 C CA . VAL C 1 75 ? 11.599 -1.986 32.480 1.00 37.77 214 VAL C CA 1
ATOM 2134 C C . VAL C 1 75 ? 10.200 -2.489 32.114 1.00 34.64 214 VAL C C 1
ATOM 2135 O O . VAL C 1 75 ? 10.031 -3.253 31.171 1.00 35.02 214 VAL C O 1
ATOM 2139 N N . GLU C 1 76 ? 9.199 -2.036 32.858 1.00 36.91 215 GLU C N 1
ATOM 2140 C CA . GLU C 1 76 ? 7.815 -2.423 32.604 1.00 35.96 215 GLU C CA 1
ATOM 2141 C C . GLU C 1 76 ? 7.381 -1.998 31.210 1.00 36.94 215 GLU C C 1
ATOM 2142 O O . GLU C 1 76 ? 6.702 -2.747 30.502 1.00 36.08 215 GLU C O 1
ATOM 2148 N N . SER C 1 77 ? 7.785 -0.784 30.819 1.00 36.94 216 SER C N 1
ATOM 2149 C CA . SER C 1 77 ? 7.436 -0.251 29.503 1.00 33.78 216 SER C CA 1
ATOM 2150 C C . SER C 1 77 ? 8.003 -1.102 28.421 1.00 36.15 216 SER C C 1
ATOM 2151 O O . SER C 1 77 ? 7.306 -1.468 27.467 1.00 34.79 216 SER C O 1
ATOM 2154 N N . TYR C 1 78 ? 9.304 -1.401 28.519 1.00 35.77 217 TYR C N 1
ATOM 2155 C CA . TYR C 1 78 ? 9.957 -2.167 27.474 1.00 33.90 217 TYR C CA 1
ATOM 2156 C C . TYR C 1 78 ? 9.566 -3.638 27.467 1.00 34.44 217 TYR C C 1
ATOM 2157 O O . TYR C 1 78 ? 9.506 -4.225 26.429 1.00 36.03 217 TYR C O 1
ATOM 2166 N N . VAL C 1 79 ? 9.255 -4.213 28.625 1.00 35.86 218 VAL C N 1
ATOM 2167 C CA . VAL C 1 79 ? 8.723 -5.587 28.617 1.00 34.28 218 VAL C CA 1
ATOM 2168 C C . VAL C 1 79 ? 7.427 -5.587 27.818 1.00 36.92 218 VAL C C 1
ATOM 2169 O O . VAL C 1 79 ? 7.160 -6.499 27.010 1.00 35.29 218 VAL C O 1
ATOM 2173 N N . SER C 1 80 ? 6.617 -4.551 28.025 1.00 35.97 219 SER C N 1
ATOM 2174 C CA . SER C 1 80 ? 5.351 -4.413 27.335 1.00 31.73 219 SER C CA 1
ATOM 2175 C C . SER C 1 80 ? 5.558 -4.257 25.834 1.00 36.15 219 SER C C 1
ATOM 2176 O O . SER C 1 80 ? 4.848 -4.875 25.019 1.00 34.74 219 SER C O 1
ATOM 2179 N N . TYR C 1 81 ? 6.477 -3.371 25.449 1.00 34.39 220 TYR C N 1
ATOM 2180 C CA . TYR C 1 81 ? 6.782 -3.181 24.010 1.00 34.50 220 TYR C CA 1
ATOM 2181 C C . TYR C 1 81 ? 7.250 -4.464 23.368 1.00 36.69 220 TYR C C 1
ATOM 2182 O O . TYR C 1 81 ? 6.829 -4.801 22.264 1.00 35.71 220 TYR C O 1
ATOM 2191 N N . LEU C 1 82 ? 8.149 -5.161 24.052 1.00 36.83 221 LEU C N 1
ATOM 2192 C CA . LEU C 1 82 ? 8.697 -6.424 23.547 1.00 38.84 221 LEU C CA 1
ATOM 2193 C C . LEU C 1 82 ? 7.609 -7.471 23.415 1.00 38.34 221 LEU C C 1
ATOM 2194 O O . LEU C 1 82 ? 7.582 -8.198 22.411 1.00 41.55 221 LEU C O 1
ATOM 2199 N N . ARG C 1 83 ? 6.760 -7.601 24.436 1.00 36.89 222 ARG C N 1
ATOM 2200 C CA . ARG C 1 83 ? 5.623 -8.555 24.373 1.00 36.81 222 ARG C CA 1
ATOM 2201 C C . ARG C 1 83 ? 4.754 -8.301 23.153 1.00 37.20 222 ARG C C 1
ATOM 2202 O O . ARG C 1 83 ? 4.338 -9.252 22.463 1.00 38.54 222 ARG C O 1
ATOM 2210 N N . ARG C 1 84 ? 4.483 -7.023 22.862 1.00 37.76 223 ARG C N 1
ATOM 2211 C CA . ARG C 1 84 ? 3.645 -6.681 21.699 1.00 33.54 223 ARG C CA 1
ATOM 2212 C C . ARG C 1 84 ? 4.254 -7.085 20.375 1.00 39.36 223 ARG C C 1
ATOM 2213 O O . ARG C 1 84 ? 3.551 -7.394 19.447 1.00 38.94 223 ARG C O 1
ATOM 2221 N N . LYS C 1 85 ? 5.583 -7.103 20.294 1.00 36.24 224 LYS C N 1
ATOM 2222 C CA . LYS C 1 85 ? 6.211 -7.428 19.025 1.00 40.38 224 LYS C CA 1
ATOM 2223 C C . LYS C 1 85 ? 6.518 -8.893 18.861 1.00 39.40 224 LYS C C 1
ATOM 2224 O O . LYS C 1 85 ? 6.584 -9.389 17.728 1.00 38.49 224 LYS C O 1
ATOM 2230 N N . ILE C 1 86 ? 6.752 -9.573 19.981 1.00 39.62 225 ILE C N 1
ATOM 2231 C CA . ILE C 1 86 ? 7.294 -10.946 19.914 1.00 40.41 225 ILE C CA 1
ATOM 2232 C C . ILE C 1 86 ? 6.437 -12.006 20.621 1.00 43.87 225 ILE C C 1
ATOM 2233 O O . ILE C 1 86 ? 6.696 -13.208 20.446 1.00 41.49 225 ILE C O 1
ATOM 2238 N N . ASP C 1 87 ? 5.410 -11.595 21.374 1.00 39.37 226 ASP C N 1
ATOM 2239 C CA . ASP C 1 87 ? 4.686 -12.603 22.194 1.00 42.49 226 ASP C CA 1
ATOM 2240 C C . ASP C 1 87 ? 3.164 -12.458 22.201 1.00 41.66 226 ASP C C 1
ATOM 2241 O O . ASP C 1 87 ? 2.589 -12.243 23.268 1.00 37.05 226 ASP C O 1
ATOM 2246 N N . THR C 1 88 ? 2.466 -12.597 21.058 1.00 40.27 227 THR C N 1
ATOM 2247 C CA . THR C 1 88 ? 1.014 -12.379 21.077 1.00 40.76 227 THR C CA 1
ATOM 2248 C C . THR C 1 88 ? 0.281 -13.590 20.522 1.00 45.05 227 THR C C 1
ATOM 2249 O O . THR C 1 88 ? -0.924 -13.529 20.336 1.00 45.06 227 THR C O 1
ATOM 2253 N N . GLY C 1 89 ? 1.029 -14.662 20.235 1.00 45.88 228 GLY C N 1
ATOM 2254 C CA . GLY C 1 89 ? 0.478 -15.954 19.807 1.00 43.24 228 GLY C CA 1
ATOM 2255 C C . GLY C 1 89 ? -0.252 -16.782 20.846 1.00 44.32 228 GLY C C 1
ATOM 2256 O O . GLY C 1 89 ? -0.513 -16.314 21.959 1.00 40.14 228 GLY C O 1
ATOM 2257 N N . GLU C 1 90 ? -0.652 -18.003 20.458 1.00 38.30 229 GLU C N 1
ATOM 2258 C CA . GLU C 1 90 ? -1.396 -18.884 21.357 1.00 37.13 229 GLU C CA 1
ATOM 2259 C C . GLU C 1 90 ? -0.603 -19.259 22.604 1.00 33.97 229 GLU C C 1
ATOM 2260 O O . GLU C 1 90 ? -1.157 -19.308 23.712 1.00 34.64 229 GLU C O 1
ATOM 2266 N N . LYS C 1 91 ? 0.651 -19.611 22.398 1.00 34.41 230 LYS C N 1
ATOM 2267 C CA . LYS C 1 91 ? 1.560 -20.011 23.485 1.00 37.35 230 LYS C CA 1
ATOM 2268 C C . LYS C 1 91 ? 2.478 -18.844 23.817 1.00 35.58 230 LYS C C 1
ATOM 2269 O O . LYS C 1 91 ? 3.241 -18.384 22.973 1.00 44.07 230 LYS C O 1
ATOM 2275 N N . ARG C 1 92 ? 2.412 -18.362 25.051 1.00 30.61 231 ARG C N 1
ATOM 2276 C CA . ARG C 1 92 ? 3.160 -17.186 25.457 1.00 35.66 231 ARG C CA 1
ATOM 2277 C C . ARG C 1 92 ? 4.464 -17.590 26.124 1.00 36.75 231 ARG C C 1
ATOM 2278 O O . ARG C 1 92 ? 4.493 -18.516 26.942 1.00 35.84 231 ARG C O 1
ATOM 2286 N N . LEU C 1 93 ? 5.533 -16.889 25.745 1.00 37.24 232 LEU C N 1
ATOM 2287 C CA . LEU C 1 93 ? 6.864 -17.234 26.249 1.00 38.03 232 LEU C CA 1
ATOM 2288 C C . LEU C 1 93 ? 7.376 -16.245 27.298 1.00 38.57 232 LEU C C 1
ATOM 2289 O O . LEU C 1 93 ? 8.261 -16.582 28.068 1.00 36.16 232 LEU C O 1
ATOM 2294 N N . LEU C 1 94 ? 6.835 -15.030 27.331 1.00 34.92 233 LEU C N 1
ATOM 2295 C CA . LEU C 1 94 ? 7.299 -14.057 28.327 1.00 35.61 233 LEU C CA 1
ATOM 2296 C C . LEU C 1 94 ? 6.285 -13.821 29.433 1.00 41.16 233 LEU C C 1
ATOM 2297 O O . LEU C 1 94 ? 5.230 -13.232 29.200 1.00 42.73 233 LEU C O 1
ATOM 2302 N N . HIS C 1 95 ? 6.618 -14.244 30.649 1.00 40.09 234 HIS C N 1
ATOM 2303 C CA . HIS C 1 95 ? 5.637 -14.314 31.723 1.00 39.17 234 HIS C CA 1
ATOM 2304 C C . HIS C 1 95 ? 5.953 -13.380 32.869 1.00 40.36 234 HIS C C 1
ATOM 2305 O O . HIS C 1 95 ? 7.111 -13.079 33.136 1.00 41.46 234 HIS C O 1
ATOM 2312 N N . THR C 1 96 ? 4.903 -12.944 33.557 1.00 43.70 235 THR C N 1
ATOM 2313 C CA . THR C 1 96 ? 5.062 -12.162 34.772 1.00 45.24 235 THR C CA 1
ATOM 2314 C C . THR C 1 96 ? 4.715 -13.015 35.977 1.00 45.55 235 THR C C 1
ATOM 2315 O O . THR C 1 96 ? 3.735 -13.766 35.967 1.00 44.78 235 THR C O 1
ATOM 2319 N N . LEU C 1 97 ? 5.556 -12.919 36.995 1.00 47.55 236 LEU C N 1
ATOM 2320 C CA . LEU C 1 97 ? 5.211 -13.412 38.312 1.00 51.59 236 LEU C CA 1
ATOM 2321 C C . LEU C 1 97 ? 5.506 -12.311 39.315 1.00 51.78 236 LEU C C 1
ATOM 2322 O O . LEU C 1 97 ? 6.660 -11.955 39.557 1.00 50.96 236 LEU C O 1
ATOM 2327 N N . ARG C 1 98 ? 4.426 -11.751 39.852 1.00 54.22 237 ARG C N 1
ATOM 2328 C CA . ARG C 1 98 ? 4.463 -10.541 40.670 1.00 54.53 237 ARG C CA 1
ATOM 2329 C C . ARG C 1 98 ? 5.396 -10.620 41.868 1.00 54.16 237 ARG C C 1
ATOM 2330 O O . ARG C 1 98 ? 5.510 -11.667 42.517 1.00 54.27 237 ARG C O 1
ATOM 2338 N N . GLY C 1 99 ? 6.051 -9.494 42.153 1.00 52.87 238 GLY C N 1
ATOM 2339 C CA . GLY C 1 99 ? 6.934 -9.362 43.305 1.00 50.20 238 GLY C CA 1
ATOM 2340 C C . GLY C 1 99 ? 8.240 -10.123 43.186 1.00 48.46 238 GLY C C 1
ATOM 2341 O O . GLY C 1 99 ? 9.058 -10.108 44.109 1.00 47.50 238 GLY C O 1
ATOM 2342 N N . VAL C 1 100 ? 8.423 -10.821 42.069 1.00 44.53 239 VAL C N 1
ATOM 2343 C CA . VAL C 1 100 ? 9.704 -11.462 41.774 1.00 45.79 239 VAL C CA 1
ATOM 2344 C C . VAL C 1 100 ? 10.294 -10.993 40.442 1.00 44.90 239 VAL C C 1
ATOM 2345 O O . VAL C 1 100 ? 11.508 -10.817 40.349 1.00 46.29 239 VAL C O 1
ATOM 2349 N N . GLY C 1 101 ? 9.455 -10.802 39.421 1.00 44.71 240 GLY C N 1
ATOM 2350 C CA . GLY C 1 101 ? 9.931 -10.281 38.132 1.00 42.47 240 GLY C CA 1
ATOM 2351 C C . GLY C 1 101 ? 9.380 -10.961 36.881 1.00 41.78 240 GLY C C 1
ATOM 2352 O O . GLY C 1 101 ? 8.189 -11.265 36.805 1.00 42.00 240 GLY C O 1
ATOM 2353 N N . TYR C 1 102 ? 10.244 -11.190 35.894 1.00 39.80 241 TYR C N 1
ATOM 2354 C CA . TYR C 1 102 ? 9.806 -11.733 34.604 1.00 36.85 241 TYR C CA 1
ATOM 2355 C C . TYR C 1 102 ? 10.623 -12.950 34.236 1.00 36.51 241 TYR C C 1
ATOM 2356 O O . TYR C 1 102 ? 11.762 -13.083 34.667 1.00 39.94 241 TYR C O 1
ATOM 2365 N N . VAL C 1 103 ? 10.040 -13.822 33.418 1.00 38.32 242 VAL C N 1
ATOM 2366 C CA . VAL C 1 103 ? 10.719 -15.034 32.999 1.00 37.30 242 VAL C CA 1
ATOM 2367 C C . VAL C 1 103 ? 10.317 -15.435 31.584 1.00 36.95 242 VAL C C 1
ATOM 2368 O O . VAL C 1 103 ? 9.138 -15.399 31.220 1.00 40.67 242 VAL C O 1
ATOM 2372 N N . LEU C 1 104 ? 11.327 -15.785 30.797 1.00 35.83 243 LEU C N 1
ATOM 2373 C CA . LEU C 1 104 ? 11.146 -16.346 29.466 1.00 36.79 243 LEU C CA 1
ATOM 2374 C C . LEU C 1 104 ? 11.143 -17.881 29.586 1.00 36.25 243 LEU C C 1
ATOM 2375 O O . LEU C 1 104 ? 12.147 -18.491 29.993 1.00 38.92 243 LEU C O 1
ATOM 2380 N N . ARG C 1 105 ? 10.015 -18.489 29.277 1.00 33.92 244 ARG C N 1
ATOM 2381 C CA A ARG C 1 105 ? 9.853 -19.931 29.398 0.50 34.52 244 ARG C CA 1
ATOM 2382 C CA B ARG C 1 105 ? 9.854 -19.918 29.365 0.50 34.25 244 ARG C CA 1
ATOM 2383 C C . ARG C 1 105 ? 8.658 -20.460 28.609 1.00 36.67 244 ARG C C 1
ATOM 2384 O O . ARG C 1 105 ? 7.730 -19.714 28.403 1.00 35.54 244 ARG C O 1
ATOM 2399 N N . GLU C 1 106 ? 8.674 -21.733 28.214 1.00 37.28 245 GLU C N 1
ATOM 2400 C CA . GLU C 1 106 ? 7.521 -22.295 27.513 1.00 43.99 245 GLU C CA 1
ATOM 2401 C C . GLU C 1 106 ? 6.452 -22.614 28.575 1.00 44.68 245 GLU C C 1
ATOM 2402 O O . GLU C 1 106 ? 6.814 -22.872 29.721 1.00 44.04 245 GLU C O 1
ATOM 2408 N N . PRO C 1 107 ? 5.146 -22.503 28.233 1.00 44.02 246 PRO C N 1
ATOM 2409 C CA . PRO C 1 107 ? 4.117 -22.916 29.193 1.00 46.25 246 PRO C CA 1
ATOM 2410 C C . PRO C 1 107 ? 4.234 -24.398 29.496 1.00 45.41 246 PRO C C 1
ATOM 2411 O O . PRO C 1 107 ? 4.675 -25.151 28.628 1.00 45.56 246 PRO C O 1
ATOM 2415 N N . VAL D 1 10 ? 28.056 4.877 21.376 1.00 62.73 149 VAL D N 1
ATOM 2416 C CA . VAL D 1 10 ? 27.190 5.315 20.243 1.00 61.16 149 VAL D CA 1
ATOM 2417 C C . VAL D 1 10 ? 25.714 5.422 20.657 1.00 58.55 149 VAL D C 1
ATOM 2418 O O . VAL D 1 10 ? 24.975 6.180 20.051 1.00 56.80 149 VAL D O 1
ATOM 2422 N N . ARG D 1 11 ? 25.313 4.669 21.686 1.00 56.49 150 ARG D N 1
ATOM 2423 C CA . ARG D 1 11 ? 23.912 4.574 22.114 1.00 56.72 150 ARG D CA 1
ATOM 2424 C C . ARG D 1 11 ? 23.565 5.609 23.215 1.00 53.35 150 ARG D C 1
ATOM 2425 O O . ARG D 1 11 ? 24.186 5.618 24.275 1.00 57.25 150 ARG D O 1
ATOM 2433 N N . LEU D 1 12 ? 22.576 6.465 22.945 1.00 44.53 151 LEU D N 1
ATOM 2434 C CA . LEU D 1 12 ? 22.110 7.500 23.876 1.00 42.67 151 LEU D CA 1
ATOM 2435 C C . LEU D 1 12 ? 20.619 7.286 24.113 1.00 42.79 151 LEU D C 1
ATOM 2436 O O . LEU D 1 12 ? 19.867 7.268 23.165 1.00 39.12 151 LEU D O 1
ATOM 2441 N N . THR D 1 13 ? 20.195 7.131 25.361 1.00 38.64 152 THR D N 1
ATOM 2442 C CA . THR D 1 13 ? 18.779 6.893 25.620 1.00 39.50 152 THR D CA 1
ATOM 2443 C C . THR D 1 13 ? 18.282 7.749 26.760 1.00 41.36 152 THR D C 1
ATOM 2444 O O . THR D 1 13 ? 19.050 8.099 27.675 1.00 41.58 152 THR D O 1
ATOM 2448 N N . PHE D 1 14 ? 17.000 8.099 26.700 1.00 34.76 153 PHE D N 1
ATOM 2449 C CA . PHE D 1 14 ? 16.333 8.736 27.847 1.00 37.21 153 PHE D CA 1
ATOM 2450 C C . PHE D 1 14 ? 14.940 8.156 27.858 1.00 34.38 153 PHE D C 1
ATOM 2451 O O . PHE D 1 14 ? 14.264 8.284 26.839 1.00 35.40 153 PHE D O 1
ATOM 2459 N N . ALA D 1 15 ? 14.541 7.496 28.956 1.00 31.38 154 ALA D N 1
ATOM 2460 C CA . ALA D 1 15 ? 13.188 6.898 29.051 1.00 36.37 154 ALA D CA 1
ATOM 2461 C C . ALA D 1 15 ? 13.106 5.960 27.854 1.00 32.19 154 ALA D C 1
ATOM 2462 O O . ALA D 1 15 ? 13.982 5.095 27.746 1.00 35.47 154 ALA D O 1
ATOM 2464 N N . ASP D 1 16 ? 12.095 6.108 26.984 1.00 32.44 155 ASP D N 1
ATOM 2465 C CA . ASP D 1 16 ? 11.968 5.224 25.764 1.00 29.94 155 ASP D CA 1
ATOM 2466 C C . ASP D 1 16 ? 12.303 5.953 24.476 1.00 32.25 155 ASP D C 1
ATOM 2467 O O . ASP D 1 16 ? 11.862 5.559 23.378 1.00 35.07 155 ASP D O 1
ATOM 2472 N N . ILE D 1 17 ? 13.165 6.972 24.578 1.00 33.02 156 ILE D N 1
ATOM 2473 C CA . ILE D 1 17 ? 13.758 7.591 23.390 1.00 35.10 156 ILE D CA 1
ATOM 2474 C C . ILE D 1 17 ? 15.160 7.028 23.235 1.00 37.23 156 ILE D C 1
ATOM 2475 O O . ILE D 1 17 ? 15.891 6.961 24.233 1.00 35.83 156 ILE D O 1
ATOM 2480 N N . GLU D 1 18 ? 15.513 6.589 22.018 1.00 33.36 157 GLU D N 1
ATOM 2481 C CA . GLU D 1 18 ? 16.843 5.968 21.771 1.00 32.20 157 GLU D CA 1
ATOM 2482 C C . GLU D 1 18 ? 17.457 6.656 20.570 1.00 35.31 157 GLU D C 1
ATOM 2483 O O . GLU D 1 18 ? 16.765 6.897 19.587 1.00 36.07 157 GLU D O 1
ATOM 2489 N N . LEU D 1 19 ? 18.734 7.060 20.658 1.00 35.09 158 LEU D N 1
ATOM 2490 C CA . LEU D 1 19 ? 19.404 7.697 19.521 1.00 35.77 158 LEU D CA 1
ATOM 2491 C C . LEU D 1 19 ? 20.655 6.891 19.265 1.00 37.87 158 LEU D C 1
ATOM 2492 O O . LEU D 1 19 ? 21.294 6.416 20.209 1.00 38.56 158 LEU D O 1
ATOM 2497 N N . ASP D 1 20 ? 20.987 6.712 17.997 1.00 35.04 159 ASP D N 1
ATOM 2498 C CA . ASP D 1 20 ? 22.277 6.134 17.657 1.00 35.93 159 ASP D CA 1
ATOM 2499 C C . ASP D 1 20 ? 23.135 7.298 17.189 1.00 40.40 159 ASP D C 1
ATOM 2500 O O . ASP D 1 20 ? 22.856 7.905 16.155 1.00 39.32 159 ASP D O 1
ATOM 2505 N N . GLU D 1 21 ? 24.166 7.632 17.961 1.00 44.37 160 GLU D N 1
ATOM 2506 C CA . GLU D 1 21 ? 24.998 8.774 17.635 1.00 45.14 160 GLU D CA 1
ATOM 2507 C C . GLU D 1 21 ? 25.807 8.585 16.345 1.00 45.48 160 GLU D C 1
ATOM 2508 O O . GLU D 1 21 ? 26.286 9.562 15.771 1.00 46.85 160 GLU D O 1
ATOM 2514 N N . GLU D 1 22 ? 25.953 7.339 15.902 1.00 43.39 161 GLU D N 1
ATOM 2515 C CA . GLU D 1 22 ? 26.738 7.023 14.694 1.00 46.95 161 GLU D CA 1
ATOM 2516 C C . GLU D 1 22 ? 25.871 7.149 13.442 1.00 44.93 161 GLU D C 1
ATOM 2517 O O . GLU D 1 22 ? 26.227 7.837 12.500 1.00 49.27 161 GLU D O 1
ATOM 2523 N N . THR D 1 23 ? 24.699 6.524 13.461 1.00 43.39 162 THR D N 1
ATOM 2524 C CA . THR D 1 23 ? 23.876 6.400 12.276 1.00 41.19 162 THR D CA 1
ATOM 2525 C C . THR D 1 23 ? 22.804 7.488 12.238 1.00 41.49 162 THR D C 1
ATOM 2526 O O . THR D 1 23 ? 22.191 7.712 11.180 1.00 44.00 162 THR D O 1
ATOM 2530 N N . HIS D 1 24 ? 22.588 8.151 13.382 1.00 40.14 163 HIS D N 1
ATOM 2531 C CA . HIS D 1 24 ? 21.524 9.161 13.572 1.00 40.18 163 HIS D CA 1
ATOM 2532 C C . HIS D 1 24 ? 20.106 8.540 13.515 1.00 43.92 163 HIS D C 1
ATOM 2533 O O . HIS D 1 24 ? 19.092 9.214 13.283 1.00 47.07 163 HIS D O 1
ATOM 2540 N N . GLU D 1 25 ? 20.061 7.243 13.739 1.00 38.41 164 GLU D N 1
ATOM 2541 C CA . GLU D 1 25 ? 18.786 6.546 13.848 1.00 33.15 164 GLU D CA 1
ATOM 2542 C C . GLU D 1 25 ? 18.124 6.939 15.178 1.00 33.13 164 GLU D C 1
ATOM 2543 O O . GLU D 1 25 ? 18.821 7.203 16.168 1.00 35.56 164 GLU D O 1
ATOM 2549 N N . VAL D 1 26 ? 16.787 7.026 15.196 1.00 35.40 165 VAL D N 1
ATOM 2550 C CA . VAL D 1 26 ? 16.057 7.407 16.401 1.00 34.53 165 VAL D CA 1
ATOM 2551 C C . VAL D 1 26 ? 14.867 6.425 16.550 1.00 33.37 165 VAL D C 1
ATOM 2552 O O . VAL D 1 26 ? 14.272 5.994 15.547 1.00 34.86 165 VAL D O 1
ATOM 2556 N N . TRP D 1 27 ? 14.579 6.087 17.799 1.00 33.54 166 TRP D N 1
ATOM 2557 C CA . TRP D 1 27 ? 13.375 5.253 18.131 1.00 34.27 166 TRP D CA 1
ATOM 2558 C C . TRP D 1 27 ? 12.628 5.916 19.284 1.00 32.58 166 TRP D C 1
ATOM 2559 O O . TRP D 1 27 ? 13.239 6.530 20.170 1.00 32.87 166 TRP D O 1
ATOM 2570 N N . LYS D 1 28 ? 11.306 5.748 19.287 1.00 35.56 167 LYS D N 1
ATOM 2571 C CA . LYS D 1 28 ? 10.501 6.173 20.410 1.00 35.54 167 LYS D CA 1
ATOM 2572 C C . LYS D 1 28 ? 9.559 4.995 20.644 1.00 30.74 167 LYS D C 1
ATOM 2573 O O . LYS D 1 28 ? 8.863 4.534 19.696 1.00 30.61 167 LYS D O 1
ATOM 2579 N N . ALA D 1 29 ? 9.552 4.501 21.890 1.00 33.30 168 ALA D N 1
ATOM 2580 C CA . ALA D 1 29 ? 8.678 3.416 22.310 1.00 33.95 168 ALA D CA 1
ATOM 2581 C C . ALA D 1 29 ? 8.968 2.203 21.420 1.00 31.98 168 ALA D C 1
ATOM 2582 O O . ALA D 1 29 ? 8.080 1.403 21.058 1.00 31.38 168 ALA D O 1
ATOM 2584 N N . GLY D 1 30 ? 10.242 2.075 21.057 1.00 30.87 169 GLY D N 1
ATOM 2585 C CA . GLY D 1 30 ? 10.640 0.892 20.294 1.00 30.99 169 GLY D CA 1
ATOM 2586 C C . GLY D 1 30 ? 10.435 1.002 18.791 1.00 33.35 169 GLY D C 1
ATOM 2587 O O . GLY D 1 30 ? 10.827 0.081 18.071 1.00 32.60 169 GLY D O 1
ATOM 2588 N N . GLN D 1 31 ? 9.842 2.113 18.317 1.00 32.17 170 GLN D N 1
ATOM 2589 C CA . GLN D 1 31 ? 9.491 2.233 16.893 1.00 33.03 170 GLN D CA 1
ATOM 2590 C C . GLN D 1 31 ? 10.404 3.261 16.211 1.00 33.72 170 GLN D C 1
ATOM 2591 O O . GLN D 1 31 ? 10.688 4.262 16.807 1.00 33.46 170 GLN D O 1
ATOM 2597 N N . PRO D 1 32 ? 10.832 3.013 14.960 1.00 32.99 171 PRO D N 1
ATOM 2598 C CA . PRO D 1 32 ? 11.724 4.026 14.314 1.00 35.63 171 PRO D CA 1
ATOM 2599 C C . PRO D 1 32 ? 10.984 5.331 14.063 1.00 35.11 171 PRO D C 1
ATOM 2600 O O . PRO D 1 32 ? 9.783 5.322 13.732 1.00 37.21 171 PRO D O 1
ATOM 2604 N N . VAL D 1 33 ? 11.707 6.425 14.176 1.00 35.37 172 VAL D N 1
ATOM 2605 C CA . VAL D 1 33 ? 11.173 7.727 13.895 1.00 36.86 172 VAL D CA 1
ATOM 2606 C C . VAL D 1 33 ? 12.197 8.439 12.961 1.00 40.23 172 VAL D C 1
ATOM 2607 O O . VAL D 1 33 ? 13.405 8.412 13.218 1.00 40.59 172 VAL D O 1
ATOM 2611 N N . SER D 1 34 ? 11.687 9.021 11.879 1.00 35.22 173 SER D N 1
ATOM 2612 C CA A SER D 1 34 ? 12.479 9.778 10.896 0.50 33.93 173 SER D CA 1
ATOM 2613 C CA B SER D 1 34 ? 12.484 9.763 10.903 0.50 35.17 173 SER D CA 1
ATOM 2614 C C . SER D 1 34 ? 12.515 11.249 11.262 1.00 37.08 173 SER D C 1
ATOM 2615 O O . SER D 1 34 ? 11.476 11.895 11.356 1.00 38.66 173 SER D O 1
ATOM 2620 N N . LEU D 1 35 ? 13.727 11.790 11.469 1.00 34.40 174 LEU D N 1
ATOM 2621 C CA . LEU D 1 35 ? 13.937 13.201 11.847 1.00 35.15 174 LEU D CA 1
ATOM 2622 C C . LEU D 1 35 ? 14.838 13.869 10.811 1.00 34.19 174 LEU D C 1
ATOM 2623 O O . LEU D 1 35 ? 15.693 13.207 10.186 1.00 36.56 174 LEU D O 1
ATOM 2628 N N . SER D 1 36 ? 14.674 15.170 10.622 1.00 34.80 175 SER D N 1
ATOM 2629 C CA . SER D 1 36 ? 15.572 15.937 9.737 1.00 33.90 175 SER D CA 1
ATOM 2630 C C . SER D 1 36 ? 16.863 16.148 10.516 1.00 33.19 175 SER D C 1
ATOM 2631 O O . SER D 1 36 ? 16.849 15.990 11.748 1.00 34.11 175 SER D O 1
ATOM 2634 N N . PRO D 1 37 ? 17.949 16.552 9.832 1.00 34.72 176 PRO D N 1
ATOM 2635 C CA . PRO D 1 37 ? 19.198 16.786 10.549 1.00 37.51 176 PRO D CA 1
ATOM 2636 C C . PRO D 1 37 ? 19.029 17.786 11.687 1.00 38.63 176 PRO D C 1
ATOM 2637 O O . PRO D 1 37 ? 19.518 17.562 12.795 1.00 33.73 176 PRO D O 1
ATOM 2641 N N . THR D 1 38 ? 18.298 18.869 11.471 1.00 35.48 177 THR D N 1
ATOM 2642 C CA . THR D 1 38 ? 18.105 19.834 12.582 1.00 35.89 177 THR D CA 1
ATOM 2643 C C . THR D 1 38 ? 17.282 19.265 13.726 1.00 34.01 177 THR D C 1
ATOM 2644 O O . THR D 1 38 ? 17.556 19.555 14.884 1.00 35.34 177 THR D O 1
ATOM 2648 N N . GLU D 1 39 ? 16.240 18.503 13.409 1.00 35.62 178 GLU D N 1
ATOM 2649 C CA . GLU D 1 39 ? 15.469 17.828 14.451 1.00 35.82 178 GLU D CA 1
ATOM 2650 C C . GLU D 1 39 ? 16.328 16.861 15.251 1.00 34.76 178 GLU D C 1
ATOM 2651 O O . GLU D 1 39 ? 16.207 16.824 16.496 1.00 36.75 178 GLU D O 1
ATOM 2657 N N . PHE D 1 40 ? 17.208 16.122 14.583 1.00 35.93 179 PHE D N 1
ATOM 2658 C CA . PHE D 1 40 ? 18.103 15.204 15.311 1.00 35.56 179 PHE D CA 1
ATOM 2659 C C . PHE D 1 40 ? 19.041 15.974 16.241 1.00 37.96 179 PHE D C 1
ATOM 2660 O O . PHE D 1 40 ? 19.211 15.637 17.413 1.00 37.44 179 PHE D O 1
ATOM 2668 N N . THR D 1 41 ? 19.624 17.050 15.746 1.00 35.67 180 THR D N 1
ATOM 2669 C CA . THR D 1 41 ? 20.524 17.844 16.624 1.00 34.91 180 THR D CA 1
ATOM 2670 C C . THR D 1 41 ? 19.818 18.382 17.857 1.00 36.33 180 THR D C 1
ATOM 2671 O O . THR D 1 41 ? 20.358 18.352 18.974 1.00 35.26 180 THR D O 1
ATOM 2675 N N . LEU D 1 42 ? 18.609 18.905 17.652 1.00 35.82 181 LEU D N 1
ATOM 2676 C CA . LEU D 1 42 ? 17.770 19.427 18.740 1.00 35.44 181 LEU D CA 1
ATOM 2677 C C . LEU D 1 42 ? 17.445 18.305 19.728 1.00 36.18 181 LEU D C 1
ATOM 2678 O O . LEU D 1 42 ? 17.583 18.464 20.921 1.00 36.21 181 LEU D O 1
ATOM 2683 N N . LEU D 1 43 ? 17.021 17.143 19.219 1.00 35.34 182 LEU D N 1
ATOM 2684 C CA . LEU D 1 43 ? 16.700 16.066 20.131 1.00 36.23 182 LEU D CA 1
ATOM 2685 C C . LEU D 1 43 ? 17.943 15.635 20.902 1.00 33.52 182 LEU D C 1
ATOM 2686 O O . LEU D 1 43 ? 17.898 15.429 22.120 1.00 35.91 182 LEU D O 1
ATOM 2691 N N . ARG D 1 44 ? 19.054 15.456 20.220 1.00 33.83 183 ARG D N 1
ATOM 2692 C CA . ARG D 1 44 ? 20.275 15.062 20.933 1.00 34.61 183 ARG D CA 1
ATOM 2693 C C . ARG D 1 44 ? 20.635 16.049 22.057 1.00 35.51 183 ARG D C 1
ATOM 2694 O O . ARG D 1 44 ? 21.038 15.673 23.176 1.00 35.30 183 ARG D O 1
ATOM 2702 N N . TYR D 1 45 ? 20.541 17.326 21.748 1.00 37.35 184 TYR D N 1
ATOM 2703 C CA . TYR D 1 45 ? 20.808 18.383 22.754 1.00 39.32 184 TYR D CA 1
ATOM 2704 C C . TYR D 1 45 ? 19.938 18.204 23.998 1.00 36.02 184 TYR D C 1
ATOM 2705 O O . TYR D 1 45 ? 20.399 18.333 25.121 1.00 38.46 184 TYR D O 1
ATOM 2714 N N . PHE D 1 46 ? 18.644 17.917 23.806 1.00 34.98 185 PHE D N 1
ATOM 2715 C CA . PHE D 1 46 ? 17.750 17.646 24.922 1.00 36.34 185 PHE D CA 1
ATOM 2716 C C . PHE D 1 46 ? 18.175 16.407 25.702 1.00 38.75 185 PHE D C 1
ATOM 2717 O O . PHE D 1 46 ? 18.145 16.415 26.930 1.00 36.86 185 PHE D O 1
ATOM 2725 N N . VAL D 1 47 ? 18.505 15.327 24.988 1.00 36.62 186 VAL D N 1
ATOM 2726 C CA . VAL D 1 47 ? 18.778 14.046 25.627 1.00 34.83 186 VAL D CA 1
ATOM 2727 C C . VAL D 1 47 ? 20.102 14.147 26.415 1.00 37.69 186 VAL D C 1
ATOM 2728 O O . VAL D 1 47 ? 20.157 13.688 27.556 1.00 37.11 186 VAL D O 1
ATOM 2732 N N . ILE D 1 48 ? 21.146 14.802 25.867 1.00 33.28 187 ILE D N 1
ATOM 2733 C CA . ILE D 1 48 ? 22.416 14.879 26.596 1.00 31.75 187 ILE D CA 1
ATOM 2734 C C . ILE D 1 48 ? 22.282 15.816 27.811 1.00 36.58 187 ILE D C 1
ATOM 2735 O O . ILE D 1 48 ? 23.096 15.781 28.738 1.00 39.89 187 ILE D O 1
ATOM 2740 N N . ASN D 1 49 ? 21.243 16.627 27.784 1.00 34.72 188 ASN D N 1
ATOM 2741 C CA . ASN D 1 49 ? 20.943 17.559 28.887 1.00 36.27 188 ASN D CA 1
ATOM 2742 C C . ASN D 1 49 ? 19.623 17.186 29.564 1.00 35.80 188 ASN D C 1
ATOM 2743 O O . ASN D 1 49 ? 18.927 18.039 30.082 1.00 33.52 188 ASN D O 1
ATOM 2748 N N . ALA D 1 50 ? 19.330 15.896 29.619 1.00 34.95 189 ALA D N 1
ATOM 2749 C CA . ALA D 1 50 ? 18.041 15.471 30.192 1.00 35.01 189 ALA D CA 1
ATOM 2750 C C . ALA D 1 50 ? 17.921 15.994 31.624 1.00 32.58 189 ALA D C 1
ATOM 2751 O O . ALA D 1 50 ? 18.860 15.871 32.411 1.00 33.46 189 ALA D O 1
ATOM 2753 N N . GLY D 1 51 ? 16.754 16.538 31.972 1.00 34.00 190 GLY D N 1
ATOM 2754 C CA . GLY D 1 51 ? 16.481 17.042 33.310 1.00 35.53 190 GLY D CA 1
ATOM 2755 C C . GLY D 1 51 ? 16.966 18.475 33.526 1.00 36.80 190 GLY D C 1
ATOM 2756 O O . GLY D 1 51 ? 16.697 19.054 34.575 1.00 36.38 190 GLY D O 1
ATOM 2757 N N . THR D 1 52 ? 17.725 19.012 32.574 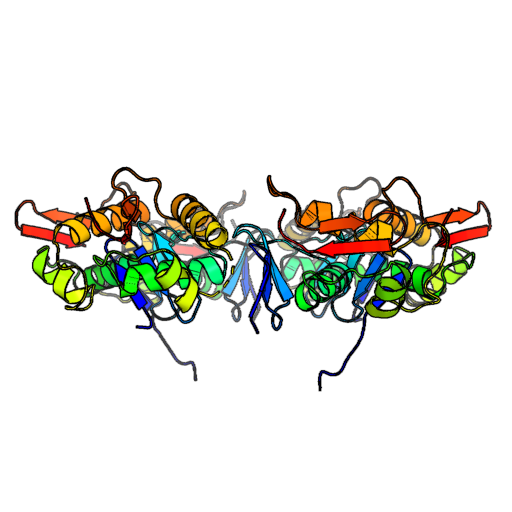1.00 36.30 191 THR D N 1
ATOM 2758 C CA . THR D 1 52 ? 18.281 20.380 32.647 1.00 38.56 191 THR D CA 1
ATOM 2759 C C . THR D 1 52 ? 17.382 21.311 31.854 1.00 36.69 191 THR D C 1
ATOM 2760 O O . THR D 1 52 ? 17.033 21.029 30.719 1.00 37.17 191 THR D O 1
ATOM 2764 N N . VAL D 1 53 ? 17.008 22.431 32.483 1.00 37.03 192 VAL D N 1
ATOM 2765 C CA . VAL D 1 53 ? 16.148 23.368 31.766 1.00 38.58 192 VAL D CA 1
ATOM 2766 C C . VAL D 1 53 ? 16.991 24.145 30.759 1.00 36.47 192 VAL D C 1
ATOM 2767 O O . VAL D 1 53 ? 18.048 24.696 31.139 1.00 37.03 192 VAL D O 1
ATOM 2771 N N . LEU D 1 54 ? 16.522 24.217 29.526 1.00 36.22 193 LEU D N 1
ATOM 2772 C CA . LEU D 1 54 ? 17.256 24.884 28.453 1.00 35.13 193 LEU D CA 1
ATOM 2773 C C . LEU D 1 54 ? 16.422 26.035 27.922 1.00 37.06 193 LEU D C 1
ATOM 2774 O O . LEU D 1 54 ? 15.304 25.832 27.448 1.00 37.06 193 LEU D O 1
ATOM 2779 N N . SER D 1 55 ? 16.980 27.229 27.993 1.00 34.40 194 SER D N 1
ATOM 2780 C CA . SER D 1 55 ? 16.238 28.440 27.601 1.00 37.58 194 SER D CA 1
ATOM 2781 C C . SER D 1 55 ? 16.140 28.523 26.066 1.00 37.97 194 SER D C 1
ATOM 2782 O O . SER D 1 55 ? 16.917 27.867 25.350 1.00 35.65 194 SER D O 1
ATOM 2785 N N . LYS D 1 56 ? 15.181 29.281 25.539 1.00 32.73 195 LYS D N 1
ATOM 2786 C CA . LYS D 1 56 ? 15.141 29.425 24.065 1.00 35.55 195 LYS D CA 1
ATOM 2787 C C . LYS D 1 56 ? 16.451 30.047 23.475 1.00 36.25 195 LYS D C 1
ATOM 2788 O O . LYS D 1 56 ? 16.989 29.517 22.487 1.00 36.00 195 LYS D O 1
ATOM 2794 N N . PRO D 1 57 ? 16.975 31.119 24.099 1.00 37.20 196 PRO D N 1
ATOM 2795 C CA . PRO D 1 57 ? 18.239 31.703 23.544 1.00 36.32 196 PRO D CA 1
ATOM 2796 C C . PRO D 1 57 ? 19.368 30.688 23.559 1.00 38.69 196 PRO D C 1
ATOM 2797 O O . PRO D 1 57 ? 20.148 30.655 22.618 1.00 36.45 196 PRO D O 1
ATOM 2801 N N . LYS D 1 58 ? 19.450 29.869 24.609 1.00 33.77 197 LYS D N 1
ATOM 2802 C CA . LYS D 1 58 ? 20.491 28.811 24.663 1.00 37.41 197 LYS D CA 1
ATOM 2803 C C . LYS D 1 58 ? 20.380 27.778 23.541 1.00 38.52 197 LYS D C 1
ATOM 2804 O O . LYS D 1 58 ? 21.374 27.418 22.913 1.00 38.78 197 LYS D O 1
ATOM 2810 N N . ILE D 1 59 ? 19.168 27.302 23.287 1.00 33.73 198 ILE D N 1
ATOM 2811 C CA . ILE D 1 59 ? 18.926 26.324 22.258 1.00 35.58 198 ILE D CA 1
ATOM 2812 C C . ILE D 1 59 ? 19.205 26.956 20.911 1.00 36.94 198 ILE D C 1
ATOM 2813 O O . ILE D 1 59 ? 19.758 26.302 20.013 1.00 37.48 198 ILE D O 1
ATOM 2818 N N . LEU D 1 60 ? 18.751 28.200 20.754 1.00 34.37 199 LEU D N 1
ATOM 2819 C CA . LEU D 1 60 ? 18.927 28.887 19.467 1.00 35.92 199 LEU D CA 1
ATOM 2820 C C . LEU D 1 60 ? 20.411 28.959 19.151 1.00 35.61 199 LEU D C 1
ATOM 2821 O O . LEU D 1 60 ? 20.828 28.614 18.044 1.00 36.38 199 LEU D O 1
ATOM 2826 N N . ASP D 1 61 ? 21.203 29.416 20.107 1.00 33.95 200 ASP D N 1
ATOM 2827 C CA . ASP D 1 61 ? 22.625 29.666 19.803 1.00 36.40 200 ASP D CA 1
ATOM 2828 C C . ASP D 1 61 ? 23.360 28.302 19.733 1.00 39.25 200 ASP D C 1
ATOM 2829 O O . ASP D 1 61 ? 24.364 28.173 18.989 1.00 38.98 200 ASP D O 1
ATOM 2834 N N . HIS D 1 62 ? 22.862 27.267 20.419 1.00 35.47 201 HIS D N 1
ATOM 2835 C CA . HIS D 1 62 ? 23.470 25.943 20.285 1.00 38.71 201 HIS D CA 1
ATOM 2836 C C . HIS D 1 62 ? 23.214 25.303 18.933 1.00 42.67 201 HIS D C 1
ATOM 2837 O O . HIS D 1 62 ? 24.140 24.873 18.244 1.00 37.88 201 HIS D O 1
ATOM 2844 N N . VAL D 1 63 ? 21.946 25.207 18.554 1.00 33.53 202 VAL D N 1
ATOM 2845 C CA . VAL D 1 63 ? 21.567 24.460 17.349 1.00 32.68 202 VAL D CA 1
ATOM 2846 C C . VAL D 1 63 ? 21.780 25.294 16.099 1.00 37.97 202 VAL D C 1
ATOM 2847 O O . VAL D 1 63 ? 22.237 24.768 15.045 1.00 41.14 202 VAL D O 1
ATOM 2851 N N . TRP D 1 64 ? 21.439 26.574 16.186 1.00 35.82 203 TRP D N 1
ATOM 2852 C CA . TRP D 1 64 ? 21.649 27.515 15.057 1.00 38.41 203 TRP D CA 1
ATOM 2853 C C . TRP D 1 64 ? 22.722 28.499 15.496 1.00 41.91 203 TRP D C 1
ATOM 2854 O O . TRP D 1 64 ? 23.841 28.066 15.736 1.00 42.12 203 TRP D O 1
ATOM 2865 N N . ARG D 1 65 ? 22.408 29.795 15.604 1.00 38.99 204 ARG D N 1
ATOM 2866 C CA . ARG D 1 65 ? 23.304 30.813 16.168 1.00 33.71 204 ARG D CA 1
ATOM 2867 C C . ARG D 1 65 ? 22.406 31.931 16.660 1.00 38.55 204 ARG D C 1
ATOM 2868 O O . ARG D 1 65 ? 21.274 32.071 16.179 1.00 38.96 204 ARG D O 1
ATOM 2876 N N . TYR D 1 66 ? 22.920 32.771 17.549 1.00 35.16 205 TYR D N 1
ATOM 2877 C CA . TYR D 1 66 ? 22.103 33.790 18.220 1.00 37.48 205 TYR D CA 1
ATOM 2878 C C . TYR D 1 66 ? 21.385 34.763 17.276 1.00 42.18 205 TYR D C 1
ATOM 2879 O O . TYR D 1 66 ? 20.354 35.348 17.654 1.00 38.82 205 TYR D O 1
ATOM 2888 N N . ASP D 1 67 ? 21.961 34.982 16.086 1.00 38.32 206 ASP D N 1
ATOM 2889 C CA . ASP D 1 67 ? 21.414 35.959 15.146 1.00 41.46 206 ASP D CA 1
ATOM 2890 C C . ASP D 1 67 ? 20.568 35.333 14.027 1.00 42.82 206 ASP D C 1
ATOM 2891 O O . ASP D 1 67 ? 20.425 35.931 12.962 1.00 47.89 206 ASP D O 1
ATOM 2896 N N . PHE D 1 68 ? 19.992 34.165 14.272 1.00 48.21 207 PHE D N 1
ATOM 2897 C CA . PHE D 1 68 ? 19.107 33.567 13.254 1.00 55.67 207 PHE D CA 1
ATOM 2898 C C . PHE D 1 68 ? 17.980 34.555 12.852 1.00 59.54 207 PHE D C 1
ATOM 2899 O O . PHE D 1 68 ? 17.806 34.840 11.666 1.00 61.92 207 PHE D O 1
ATOM 2907 N N . GLY D 1 69 ? 17.263 35.104 13.838 1.00 61.74 208 GLY D N 1
ATOM 2908 C CA . GLY D 1 69 ? 16.286 36.177 13.606 1.00 62.24 208 GLY D CA 1
ATOM 2909 C C . GLY D 1 69 ? 15.037 35.762 12.845 1.00 60.70 208 GLY D C 1
ATOM 2910 O O . GLY D 1 69 ? 14.972 34.677 12.272 1.00 56.50 208 GLY D O 1
ATOM 2911 N N . VAL D 1 72 ? 13.488 33.712 18.340 1.00 54.84 211 VAL D N 1
ATOM 2912 C CA . VAL D 1 72 ? 13.454 32.300 18.814 1.00 52.14 211 VAL D CA 1
ATOM 2913 C C . VAL D 1 72 ? 12.185 31.584 18.292 1.00 50.26 211 VAL D C 1
ATOM 2914 O O . VAL D 1 72 ? 11.718 30.565 18.862 1.00 42.42 211 VAL D O 1
ATOM 2918 N N . ASN D 1 73 ? 11.613 32.125 17.207 1.00 44.20 212 ASN D N 1
ATOM 2919 C CA . ASN D 1 73 ? 10.452 31.487 16.597 1.00 40.90 212 ASN D CA 1
ATOM 2920 C C . ASN D 1 73 ? 10.915 30.197 15.991 1.00 37.07 212 ASN D C 1
ATOM 2921 O O . ASN D 1 73 ? 10.182 29.226 16.034 1.00 35.23 212 ASN D O 1
ATOM 2926 N N . VAL D 1 74 ? 12.146 30.147 15.480 1.00 31.92 213 VAL D N 1
ATOM 2927 C CA . VAL D 1 74 ? 12.594 28.840 14.928 1.00 32.95 213 VAL D CA 1
ATOM 2928 C C . VAL D 1 74 ? 12.702 27.751 16.010 1.00 34.54 213 VAL D C 1
ATOM 2929 O O . VAL D 1 74 ? 12.440 26.581 15.752 1.00 35.22 213 VAL D O 1
ATOM 2933 N N . VAL D 1 75 ? 13.051 28.139 17.211 1.00 32.70 214 VAL D N 1
ATOM 2934 C CA . VAL D 1 75 ? 13.132 27.170 18.336 1.00 35.10 214 VAL D CA 1
ATOM 2935 C C . VAL D 1 75 ? 11.757 26.652 18.650 1.00 34.91 214 VAL D C 1
ATOM 2936 O O . VAL D 1 75 ? 11.555 25.430 18.730 1.00 34.39 214 VAL D O 1
ATOM 2940 N N . GLU D 1 76 ? 10.797 27.563 18.815 1.00 34.69 215 GLU D N 1
ATOM 2941 C CA . GLU D 1 76 ? 9.407 27.133 19.046 1.00 33.45 215 GLU D CA 1
ATOM 2942 C C . GLU D 1 76 ? 8.874 26.208 17.930 1.00 35.37 215 GLU D C 1
ATOM 2943 O O . GLU D 1 76 ? 8.206 25.198 18.203 1.00 36.34 215 GLU D O 1
ATOM 2949 N N . SER D 1 77 ? 9.135 26.586 16.680 1.00 32.47 216 SER D N 1
ATOM 2950 C CA . SER D 1 77 ? 8.727 25.748 15.540 1.00 33.50 216 SER D CA 1
ATOM 2951 C C . SER D 1 77 ? 9.324 24.350 15.620 1.00 33.59 216 SER D C 1
ATOM 2952 O O . SER D 1 77 ? 8.610 23.360 15.401 1.00 33.50 216 SER D O 1
ATOM 2955 N N . TYR D 1 78 ? 10.625 24.262 15.846 1.00 34.42 217 TYR D N 1
ATOM 2956 C CA . TYR D 1 78 ? 11.281 22.943 15.783 1.00 38.49 217 TYR D CA 1
ATOM 2957 C C . TYR D 1 78 ? 10.928 22.079 16.993 1.00 38.26 217 TYR D C 1
ATOM 2958 O O . TYR D 1 78 ? 10.885 20.852 16.889 1.00 36.21 217 TYR D O 1
ATOM 2967 N N . VAL D 1 79 ? 10.694 22.716 18.143 1.00 37.02 218 VAL D N 1
ATOM 2968 C CA . VAL D 1 79 ? 10.142 21.971 19.293 1.00 35.69 218 VAL D CA 1
ATOM 2969 C C . VAL D 1 79 ? 8.798 21.357 18.949 1.00 34.82 218 VAL D C 1
ATOM 2970 O O . VAL D 1 79 ? 8.535 20.205 19.283 1.00 36.84 218 VAL D O 1
ATOM 2974 N N . SER D 1 80 ? 7.946 22.117 18.258 1.00 34.69 219 SER D N 1
ATOM 2975 C CA . SER D 1 80 ? 6.643 21.628 17.809 1.00 35.13 219 SER D CA 1
ATOM 2976 C C . SER D 1 80 ? 6.836 20.437 16.885 1.00 35.75 219 SER D C 1
ATOM 2977 O O . SER D 1 80 ? 6.145 19.437 17.018 1.00 34.13 219 SER D O 1
ATOM 2980 N N . TYR D 1 81 ? 7.732 20.572 15.912 1.00 34.69 220 TYR D N 1
ATOM 2981 C CA . TYR D 1 81 ? 7.920 19.521 14.924 1.00 35.40 220 TYR D CA 1
ATOM 2982 C C . TYR D 1 81 ? 8.395 18.286 15.665 1.00 34.45 220 TYR D C 1
ATOM 2983 O O . TYR D 1 81 ? 7.954 17.174 15.387 1.00 36.70 220 TYR D O 1
ATOM 2992 N N . LEU D 1 82 ? 9.367 18.462 16.557 1.00 38.02 221 LEU D N 1
ATOM 2993 C CA . LEU D 1 82 ? 9.960 17.338 17.270 1.00 39.40 221 LEU D CA 1
ATOM 2994 C C . LEU D 1 82 ? 8.917 16.659 18.170 1.00 40.06 221 LEU D C 1
ATOM 2995 O O . LEU D 1 82 ? 8.842 15.430 18.228 1.00 38.88 221 LEU D O 1
ATOM 3000 N N . ARG D 1 83 ? 8.107 17.447 18.867 1.00 37.75 222 ARG D N 1
ATOM 3001 C CA . ARG D 1 83 ? 7.056 16.857 19.721 1.00 37.09 222 ARG D CA 1
ATOM 3002 C C . ARG D 1 83 ? 6.105 16.018 18.897 1.00 39.81 222 ARG D C 1
ATOM 3003 O O . ARG D 1 83 ? 5.664 14.971 19.373 1.00 38.86 222 ARG D O 1
ATOM 3011 N N . ARG D 1 84 ? 5.757 16.468 17.684 1.00 36.40 223 ARG D N 1
ATOM 3012 C CA . ARG D 1 84 ? 4.777 15.745 16.838 1.00 38.86 223 ARG D CA 1
ATOM 3013 C C . ARG D 1 84 ? 5.361 14.415 16.367 1.00 40.44 223 ARG D C 1
ATOM 3014 O O . ARG D 1 84 ? 4.640 13.447 16.154 1.00 39.79 223 ARG D O 1
ATOM 3022 N N . LYS D 1 85 ? 6.676 14.374 16.212 1.00 39.27 224 LYS D N 1
ATOM 3023 C CA . LYS D 1 85 ? 7.359 13.140 15.819 1.00 44.76 224 LYS D CA 1
ATOM 3024 C C . LYS D 1 85 ? 7.634 12.207 16.990 1.00 42.89 224 LYS D C 1
ATOM 3025 O O . LYS D 1 85 ? 7.519 10.981 16.824 1.00 44.66 224 LYS D O 1
ATOM 3031 N N . ILE D 1 86 ? 8.063 12.765 18.128 1.00 42.13 225 ILE D N 1
ATOM 3032 C CA . ILE D 1 86 ? 8.760 12.017 19.191 1.00 40.29 225 ILE D CA 1
ATOM 3033 C C . ILE D 1 86 ? 7.973 11.977 20.514 1.00 46.26 225 ILE D C 1
ATOM 3034 O O . ILE D 1 86 ? 8.254 11.140 21.335 1.00 43.99 225 ILE D O 1
ATOM 3039 N N . ASP D 1 87 ? 7.041 12.906 20.741 1.00 39.27 226 ASP D N 1
ATOM 3040 C CA . ASP D 1 87 ? 6.465 13.052 22.088 1.00 39.07 226 ASP D CA 1
ATOM 3041 C C . ASP D 1 87 ? 5.015 12.748 22.020 1.00 41.64 226 ASP D C 1
ATOM 3042 O O . ASP D 1 87 ? 4.131 13.577 22.358 1.00 39.78 226 ASP D O 1
ATOM 3047 N N . THR D 1 88 ? 4.796 11.479 21.616 1.00 38.66 227 THR D N 1
ATOM 3048 C CA . THR D 1 88 ? 3.517 10.928 21.280 1.00 39.25 227 THR D CA 1
ATOM 3049 C C . THR D 1 88 ? 3.002 9.945 22.326 1.00 38.92 227 THR D C 1
ATOM 3050 O O . THR D 1 88 ? 1.880 9.461 22.201 1.00 43.96 227 THR D O 1
ATOM 3054 N N . GLY D 1 89 ? 3.802 9.657 23.359 1.00 40.98 228 GLY D N 1
ATOM 3055 C CA . GLY D 1 89 ? 3.345 8.703 24.385 1.00 39.53 228 GLY D CA 1
ATOM 3056 C C . GLY D 1 89 ? 2.278 9.242 25.322 1.00 40.26 228 GLY D C 1
ATOM 3057 O O . GLY D 1 89 ? 2.078 10.451 25.434 1.00 43.51 228 GLY D O 1
ATOM 3058 N N . GLU D 1 90 ? 1.614 8.356 26.057 1.00 32.75 229 GLU D N 1
ATOM 3059 C CA . GLU D 1 90 ? 0.631 8.791 27.024 1.00 33.10 229 GLU D CA 1
ATOM 3060 C C . GLU D 1 90 ? 1.275 9.750 28.003 1.00 35.11 229 GLU D C 1
ATOM 3061 O O . GLU D 1 90 ? 0.620 10.653 28.514 1.00 35.22 229 GLU D O 1
ATOM 3067 N N . LYS D 1 91 ? 2.553 9.529 28.281 1.00 33.02 230 LYS D N 1
ATOM 3068 C CA . LYS D 1 91 ? 3.268 10.396 29.231 1.00 36.26 230 LYS D CA 1
ATOM 3069 C C . LYS D 1 91 ? 4.180 11.268 28.384 1.00 37.37 230 LYS D C 1
ATOM 3070 O O . LYS D 1 91 ? 5.023 10.764 27.613 1.00 40.18 230 LYS D O 1
ATOM 3076 N N . ARG D 1 92 ? 4.009 12.578 28.494 1.00 33.54 231 ARG D N 1
ATOM 3077 C CA . ARG D 1 92 ? 4.843 13.452 27.658 1.00 35.04 231 ARG D CA 1
ATOM 3078 C C . ARG D 1 92 ? 6.189 13.631 28.358 1.00 35.85 231 ARG D C 1
ATOM 3079 O O . ARG D 1 92 ? 6.226 13.689 29.603 1.00 35.57 231 ARG D O 1
ATOM 3087 N N . LEU D 1 93 ? 7.246 13.748 27.565 1.00 36.46 232 LEU D N 1
ATOM 3088 C CA . LEU D 1 93 ? 8.599 13.937 28.099 1.00 39.66 232 LEU D CA 1
ATOM 3089 C C . LEU D 1 93 ? 9.172 15.331 27.834 1.00 40.23 232 LEU D C 1
ATOM 3090 O O . LEU D 1 93 ? 10.139 15.694 28.484 1.00 41.16 232 LEU D O 1
ATOM 3095 N N . LEU D 1 94 ? 8.672 16.036 26.815 1.00 37.48 233 LEU D N 1
ATOM 3096 C CA . LEU D 1 94 ? 9.250 17.351 26.409 1.00 35.73 233 LEU D CA 1
ATOM 3097 C C . LEU D 1 94 ? 8.356 18.491 26.890 1.00 36.15 233 LEU D C 1
ATOM 3098 O O . LEU D 1 94 ? 7.206 18.680 26.392 1.00 39.75 233 LEU D O 1
ATOM 3103 N N . HIS D 1 95 ? 8.799 19.193 27.950 1.00 35.90 234 HIS D N 1
ATOM 3104 C CA . HIS D 1 95 ? 7.905 20.064 28.686 1.00 37.01 234 HIS D CA 1
ATOM 3105 C C . HIS D 1 95 ? 8.277 21.514 28.511 1.00 36.44 234 HIS D C 1
ATOM 3106 O O . HIS D 1 95 ? 9.435 21.829 28.488 1.00 38.65 234 HIS D O 1
ATOM 3113 N N . THR D 1 96 ? 7.259 22.358 28.404 1.00 34.51 235 THR D N 1
ATOM 3114 C CA . THR D 1 96 ? 7.435 23.791 28.355 1.00 34.18 235 THR D CA 1
ATOM 3115 C C . THR D 1 96 ? 7.368 24.365 29.765 1.00 34.65 235 THR D C 1
ATOM 3116 O O . THR D 1 96 ? 6.400 24.159 30.545 1.00 38.49 235 THR D O 1
ATOM 3120 N N . LEU D 1 97 ? 8.372 25.187 30.069 1.00 36.22 236 LEU D N 1
ATOM 3121 C CA . LEU D 1 97 ? 8.368 25.947 31.317 1.00 37.47 236 LEU D CA 1
ATOM 3122 C C . LEU D 1 97 ? 8.271 27.438 30.974 1.00 38.66 236 LEU D C 1
ATOM 3123 O O . LEU D 1 97 ? 9.230 28.065 30.512 1.00 35.91 236 LEU D O 1
ATOM 3128 N N . ARG D 1 98 ? 7.070 27.983 31.130 1.00 42.24 237 ARG D N 1
ATOM 3129 C CA . ARG D 1 98 ? 6.764 29.326 30.626 1.00 42.54 237 ARG D CA 1
ATOM 3130 C C . ARG D 1 98 ? 7.777 30.351 31.182 1.00 38.83 237 ARG D C 1
ATOM 3131 O O . ARG D 1 98 ? 8.116 30.306 32.361 1.00 37.03 237 ARG D O 1
ATOM 3139 N N . GLY D 1 99 ? 8.311 31.191 30.293 1.00 40.24 238 GLY D N 1
ATOM 3140 C CA . GLY D 1 99 ? 9.293 32.223 30.637 1.00 42.88 238 GLY D CA 1
ATOM 3141 C C . GLY D 1 99 ? 10.700 31.723 30.920 1.00 41.49 238 GLY D C 1
ATOM 3142 O O . GLY D 1 99 ? 11.628 32.512 31.141 1.00 43.38 238 GLY D O 1
ATOM 3143 N N . VAL D 1 100 ? 10.845 30.413 30.957 1.00 35.81 239 VAL D N 1
ATOM 3144 C CA . VAL D 1 100 ? 12.083 29.782 31.331 1.00 37.16 239 VAL D CA 1
ATOM 3145 C C . VAL D 1 100 ? 12.702 28.941 30.190 1.00 36.35 239 VAL D C 1
ATOM 3146 O O . VAL D 1 100 ? 13.912 29.017 29.956 1.00 40.54 239 VAL D O 1
ATOM 3150 N N . GLY D 1 101 ? 11.914 28.173 29.444 1.00 29.81 240 GLY D N 1
ATOM 3151 C CA . GLY D 1 101 ? 12.497 27.294 28.398 1.00 34.99 240 GLY D CA 1
ATOM 3152 C C . GLY D 1 101 ? 11.772 25.987 28.350 1.00 35.70 240 GLY D C 1
ATOM 3153 O O . GLY D 1 101 ? 10.534 25.924 28.507 1.00 36.80 240 GLY D O 1
ATOM 3154 N N . TYR D 1 102 ? 12.535 24.940 28.094 1.00 35.24 241 TYR D N 1
ATOM 3155 C CA . TYR D 1 102 ? 12.023 23.609 27.864 1.00 36.85 241 TYR D CA 1
ATOM 3156 C C . TYR D 1 102 ? 12.889 22.625 28.657 1.00 40.85 241 TYR D C 1
ATOM 3157 O O . TYR D 1 102 ? 14.054 22.893 28.941 1.00 39.64 241 TYR D O 1
ATOM 3166 N N . VAL D 1 103 ? 12.312 21.491 29.037 1.00 37.99 242 VAL D N 1
ATOM 3167 C CA . VAL D 1 103 ? 13.087 20.471 29.717 1.00 34.61 242 VAL D CA 1
ATOM 3168 C C . VAL D 1 103 ? 12.590 19.105 29.248 1.00 37.21 242 VAL D C 1
ATOM 3169 O O . VAL D 1 103 ? 11.385 18.878 29.120 1.00 37.80 242 VAL D O 1
ATOM 3173 N N . LEU D 1 104 ? 13.537 18.210 29.013 1.00 33.63 243 LEU D N 1
ATOM 3174 C CA . LEU D 1 104 ? 13.206 16.766 28.786 1.00 34.38 243 LEU D CA 1
ATOM 3175 C C . LEU D 1 104 ? 13.249 16.051 30.131 1.00 37.21 243 LEU D C 1
ATOM 3176 O O . LEU D 1 104 ? 14.310 16.062 30.793 1.00 37.76 243 LEU D O 1
ATOM 3181 N N . ARG D 1 105 ? 12.126 15.484 30.569 1.00 35.00 244 ARG D N 1
ATOM 3182 C CA . ARG D 1 105 ? 12.043 14.808 31.868 1.00 33.82 244 ARG D CA 1
ATOM 3183 C C . ARG D 1 105 ? 10.824 13.859 31.876 1.00 40.11 244 ARG D C 1
ATOM 3184 O O . ARG D 1 105 ? 9.931 14.036 31.074 1.00 41.58 244 ARG D O 1
ATOM 3192 N N . GLU D 1 106 ? 10.785 12.897 32.797 1.00 41.91 245 GLU D N 1
ATOM 3193 C CA . GLU D 1 106 ? 9.666 11.950 32.917 1.00 48.57 245 GLU D CA 1
ATOM 3194 C C . GLU D 1 106 ? 8.671 12.566 33.881 1.00 51.54 245 GLU D C 1
ATOM 3195 O O . GLU D 1 106 ? 9.096 13.174 34.851 1.00 51.99 245 GLU D O 1
ATOM 3201 N N . PRO D 1 107 ? 7.361 12.477 33.592 1.00 52.34 246 PRO D N 1
ATOM 3202 C CA . PRO D 1 107 ? 6.418 13.193 34.460 1.00 56.85 246 PRO D CA 1
ATOM 3203 C C . PRO D 1 107 ? 6.344 12.566 35.850 1.00 58.03 246 PRO D C 1
ATOM 3204 O O . PRO D 1 107 ? 6.726 11.404 36.010 1.00 60.32 246 PRO D O 1
ATOM 3208 N N . LYS E 1 5 ? 38.918 13.467 5.799 1.00 55.26 144 LYS E N 1
ATOM 3209 C CA . LYS E 1 5 ? 37.902 12.842 4.885 1.00 57.28 144 LYS E CA 1
ATOM 3210 C C . LYS E 1 5 ? 36.434 13.248 5.119 1.00 56.02 144 LYS E C 1
ATOM 3211 O O . LYS E 1 5 ? 35.636 13.204 4.182 1.00 57.99 144 LYS E O 1
ATOM 3217 N N . GLU E 1 6 ? 36.064 13.619 6.347 1.00 56.75 145 GLU E N 1
ATOM 3218 C CA . GLU E 1 6 ? 34.660 14.029 6.635 1.00 56.28 145 GLU E CA 1
ATOM 3219 C C . GLU E 1 6 ? 34.371 15.029 7.801 1.00 52.29 145 GLU E C 1
ATOM 3220 O O . GLU E 1 6 ? 33.223 15.103 8.267 1.00 52.30 145 GLU E O 1
ATOM 3226 N N . PRO E 1 7 ? 35.384 15.819 8.250 1.00 45.98 146 PRO E N 1
ATOM 3227 C CA . PRO E 1 7 ? 35.033 16.996 9.077 1.00 42.04 146 PRO E CA 1
ATOM 3228 C C . PRO E 1 7 ? 34.377 18.055 8.179 1.00 40.20 146 PRO E C 1
ATOM 3229 O O . PRO E 1 7 ? 35.082 18.912 7.624 1.00 38.35 146 PRO E O 1
ATOM 3233 N N . ARG E 1 8 ? 33.051 17.976 8.038 1.00 37.48 147 ARG E N 1
ATOM 3234 C CA . ARG E 1 8 ? 32.312 18.660 6.949 1.00 36.19 147 ARG E CA 1
ATOM 3235 C C . ARG E 1 8 ? 30.915 19.144 7.324 1.00 40.04 147 ARG E C 1
ATOM 3236 O O . ARG E 1 8 ? 30.160 18.424 7.984 1.00 39.08 147 ARG E O 1
ATOM 3244 N N . ASN E 1 9 ? 30.516 20.331 6.835 1.00 30.88 148 ASN E N 1
ATOM 3245 C CA . ASN E 1 9 ? 29.123 20.740 6.892 1.00 28.54 148 ASN E CA 1
ATOM 3246 C C . ASN E 1 9 ? 28.704 21.209 5.497 1.00 31.49 148 ASN E C 1
ATOM 3247 O O . ASN E 1 9 ? 29.268 22.168 4.967 1.00 31.34 148 ASN E O 1
ATOM 3252 N N . VAL E 1 10 ? 27.821 20.467 4.870 1.00 30.37 149 VAL E N 1
ATOM 3253 C CA . VAL E 1 10 ? 27.363 20.878 3.560 1.00 34.63 149 VAL E CA 1
ATOM 3254 C C . VAL E 1 10 ? 25.880 21.140 3.497 1.00 33.00 149 VAL E C 1
ATOM 3255 O O . VAL E 1 10 ? 25.269 20.888 2.478 1.00 34.83 149 VAL E O 1
ATOM 3259 N N . ARG E 1 11 ? 25.333 21.750 4.549 1.00 30.95 150 ARG E N 1
ATOM 3260 C CA . ARG E 1 11 ? 23.922 21.970 4.654 1.00 33.87 150 ARG E CA 1
ATOM 3261 C C . ARG E 1 11 ? 23.632 23.454 4.539 1.00 37.00 150 ARG E C 1
ATOM 3262 O O . ARG E 1 11 ? 24.446 24.282 5.009 1.00 38.85 150 ARG E O 1
ATOM 3270 N N . LEU E 1 12 ? 22.517 23.785 3.910 1.00 33.33 151 LEU E N 1
ATOM 3271 C CA . LEU E 1 12 ? 22.070 25.188 3.869 1.00 35.82 151 LEU E CA 1
ATOM 3272 C C . LEU E 1 12 ? 20.727 25.232 4.556 1.00 35.95 151 LEU E C 1
ATOM 3273 O O . LEU E 1 12 ? 19.960 24.303 4.478 1.00 35.57 151 LEU E O 1
ATOM 3278 N N . THR E 1 13 ? 20.404 26.357 5.157 1.00 36.92 152 THR E N 1
ATOM 3279 C CA . THR E 1 13 ? 19.137 26.478 5.891 1.00 40.67 152 THR E CA 1
ATOM 3280 C C . THR E 1 13 ? 18.478 27.795 5.553 1.00 42.80 152 THR E C 1
ATOM 3281 O O . THR E 1 13 ? 19.169 28.792 5.358 1.00 39.37 152 THR E O 1
ATOM 3285 N N . PHE E 1 14 ? 17.152 27.811 5.445 1.00 41.94 153 PHE E N 1
ATOM 3286 C CA . PHE E 1 14 ? 16.431 29.083 5.540 1.00 39.67 153 PHE E CA 1
ATOM 3287 C C . PHE E 1 14 ? 15.148 28.760 6.318 1.00 36.33 153 PHE E C 1
ATOM 3288 O O . PHE E 1 14 ? 14.363 27.882 5.873 1.00 37.04 153 PHE E O 1
ATOM 3296 N N . ALA E 1 15 ? 14.924 29.451 7.424 1.00 36.08 154 ALA E N 1
ATOM 3297 C CA . ALA E 1 15 ? 13.698 29.268 8.221 1.00 34.40 154 ALA E CA 1
ATOM 3298 C C . ALA E 1 15 ? 13.606 27.791 8.547 1.00 35.81 154 ALA E C 1
ATOM 3299 O O . ALA E 1 15 ? 14.541 27.255 9.140 1.00 35.30 154 ALA E O 1
ATOM 3301 N N . ASP E 1 16 ? 12.537 27.102 8.119 1.00 34.46 155 ASP E N 1
ATOM 3302 C CA . ASP E 1 16 ? 12.419 25.648 8.392 1.00 33.55 155 ASP E CA 1
ATOM 3303 C C . ASP E 1 16 ? 12.682 24.800 7.171 1.00 35.04 155 ASP E C 1
ATOM 3304 O O . ASP E 1 16 ? 12.158 23.674 7.066 1.00 35.81 155 ASP E O 1
ATOM 3309 N N . ILE E 1 17 ? 13.512 25.318 6.258 1.00 35.79 156 ILE E N 1
ATOM 3310 C CA . ILE E 1 17 ? 13.879 24.544 5.079 1.00 38.57 156 ILE E CA 1
ATOM 3311 C C . ILE E 1 17 ? 15.330 24.172 5.308 1.00 37.90 156 ILE E C 1
ATOM 3312 O O . ILE E 1 17 ? 16.143 25.041 5.683 1.00 38.66 156 ILE E O 1
ATOM 3317 N N . GLU E 1 18 ? 15.667 22.904 5.017 1.00 35.16 157 GLU E N 1
ATOM 3318 C CA . GLU E 1 18 ? 17.002 22.392 5.211 1.00 33.68 157 GLU E CA 1
ATOM 3319 C C . GLU E 1 18 ? 17.383 21.684 3.896 1.00 34.07 157 GLU E C 1
ATOM 3320 O O . GLU E 1 18 ? 16.590 20.955 3.280 1.00 37.23 157 GLU E O 1
ATOM 3326 N N . LEU E 1 19 ? 18.570 21.980 3.395 1.00 31.82 158 LEU E N 1
ATOM 3327 C CA . LEU E 1 19 ? 19.033 21.300 2.185 1.00 33.47 158 LEU E CA 1
ATOM 3328 C C . LEU E 1 19 ? 20.394 20.699 2.445 1.00 36.74 158 LEU E C 1
ATOM 3329 O O . LEU E 1 19 ? 21.145 21.276 3.170 1.00 37.60 158 LEU E O 1
ATOM 3334 N N . ASP E 1 20 ? 20.695 19.543 1.839 1.00 33.58 159 ASP E N 1
ATOM 3335 C CA . ASP E 1 20 ? 22.021 18.937 1.947 1.00 34.23 159 ASP E CA 1
ATOM 3336 C C . ASP E 1 20 ? 22.587 19.002 0.553 1.00 31.70 159 ASP E C 1
ATOM 3337 O O . ASP E 1 20 ? 22.038 18.388 -0.344 1.00 34.20 159 ASP E O 1
ATOM 3342 N N . GLU E 1 21 ? 23.671 19.763 0.344 1.00 33.72 160 GLU E N 1
ATOM 3343 C CA . GLU E 1 21 ? 24.264 19.922 -1.011 1.00 34.38 160 GLU E CA 1
ATOM 3344 C C . GLU E 1 21 ? 24.899 18.666 -1.612 1.00 31.70 160 GLU E C 1
ATOM 3345 O O . GLU E 1 21 ? 25.057 18.559 -2.831 1.00 35.26 160 GLU E O 1
ATOM 3351 N N . GLU E 1 22 ? 25.324 17.760 -0.741 1.00 30.69 161 GLU E N 1
ATOM 3352 C CA . GLU E 1 22 ? 25.882 16.493 -1.185 1.00 33.14 161 GLU E CA 1
ATOM 3353 C C . GLU E 1 22 ? 24.841 15.521 -1.692 1.00 35.19 161 GLU E C 1
ATOM 3354 O O . GLU E 1 22 ? 25.017 14.939 -2.766 1.00 38.54 161 GLU E O 1
ATOM 3360 N N . THR E 1 23 ? 23.826 15.298 -0.872 1.00 34.39 162 THR E N 1
ATOM 3361 C CA . THR E 1 23 ? 22.828 14.235 -1.170 1.00 37.63 162 THR E CA 1
ATOM 3362 C C . THR E 1 23 ? 21.614 14.762 -1.912 1.00 39.29 162 THR E C 1
ATOM 3363 O O . THR E 1 23 ? 20.798 13.975 -2.445 1.00 39.10 162 THR E O 1
ATOM 3367 N N . HIS E 1 24 ? 21.468 16.089 -1.920 1.00 35.11 163 HIS E N 1
ATOM 3368 C CA . HIS E 1 24 ? 20.300 16.762 -2.478 1.00 35.98 163 HIS E CA 1
ATOM 3369 C C . HIS E 1 24 ? 19.013 16.428 -1.711 1.00 36.50 163 HIS E C 1
ATOM 3370 O O . HIS E 1 24 ? 17.913 16.699 -2.193 1.00 38.36 163 HIS E O 1
ATOM 3377 N N . GLU E 1 25 ? 19.162 15.874 -0.505 1.00 34.93 164 GLU E N 1
ATOM 3378 C CA . GLU E 1 25 ? 17.990 15.752 0.356 1.00 35.89 164 GLU E CA 1
ATOM 3379 C C . GLU E 1 25 ? 17.512 17.134 0.771 1.00 36.07 164 GLU E C 1
ATOM 3380 O O . GLU E 1 25 ? 18.323 18.058 0.915 1.00 36.81 164 GLU E O 1
ATOM 3386 N N . VAL E 1 26 ? 16.221 17.242 0.984 1.00 36.60 165 VAL E N 1
ATOM 3387 C CA . VAL E 1 26 ? 15.623 18.485 1.483 1.00 35.58 165 VAL E CA 1
ATOM 3388 C C . VAL E 1 26 ? 14.556 18.135 2.500 1.00 38.20 165 VAL E C 1
ATOM 3389 O O . VAL E 1 26 ? 13.896 17.086 2.385 1.00 36.04 165 VAL E O 1
ATOM 3393 N N . TRP E 1 27 ? 14.400 19.015 3.485 1.00 35.81 166 TRP E N 1
ATOM 3394 C CA . TRP E 1 27 ? 13.332 18.859 4.493 1.00 34.37 166 TRP E CA 1
ATOM 3395 C C . TRP E 1 27 ? 12.632 20.188 4.594 1.00 34.82 166 TRP E C 1
ATOM 3396 O O . TRP E 1 27 ? 13.280 21.232 4.553 1.00 36.44 166 TRP E O 1
ATOM 3407 N N . LYS E 1 28 ? 11.317 20.141 4.776 1.00 33.85 167 LYS E N 1
ATOM 3408 C CA . LYS E 1 28 ? 10.542 21.339 5.078 1.00 34.43 167 LYS E CA 1
ATOM 3409 C C . LYS E 1 28 ? 9.797 21.022 6.334 1.00 36.07 167 LYS E C 1
ATOM 3410 O O . LYS E 1 28 ? 9.094 19.991 6.390 1.00 34.24 167 LYS E O 1
ATOM 3416 N N . ALA E 1 29 ? 9.921 21.887 7.354 1.00 31.89 168 ALA E N 1
ATOM 3417 C CA . ALA E 1 29 ? 9.288 21.642 8.651 1.00 32.26 168 ALA E CA 1
ATOM 3418 C C . ALA E 1 29 ? 9.556 20.201 9.174 1.00 31.69 168 ALA E C 1
ATOM 3419 O O . ALA E 1 29 ? 8.653 19.553 9.718 1.00 32.62 168 ALA E O 1
ATOM 3421 N N . GLY E 1 30 ? 10.785 19.723 8.930 1.00 31.36 169 GLY E N 1
ATOM 3422 C CA . GLY E 1 30 ? 11.247 18.456 9.462 1.00 35.25 169 GLY E CA 1
ATOM 3423 C C . GLY E 1 30 ? 10.902 17.272 8.556 1.00 39.79 169 GLY E C 1
ATOM 3424 O O . GLY E 1 30 ? 11.333 16.140 8.807 1.00 38.83 169 GLY E O 1
ATOM 3425 N N . GLN E 1 31 ? 10.069 17.513 7.540 1.00 31.87 170 GLN E N 1
ATOM 3426 C CA . GLN E 1 31 ? 9.568 16.384 6.693 1.00 33.38 170 GLN E CA 1
ATOM 3427 C C . GLN E 1 31 ? 10.317 16.332 5.350 1.00 36.11 170 GLN E C 1
ATOM 3428 O O . GLN E 1 31 ? 10.553 17.375 4.720 1.00 35.33 170 GLN E O 1
ATOM 3434 N N . PRO E 1 32 ? 10.664 15.118 4.889 1.00 37.13 171 PRO E N 1
ATOM 3435 C CA . PRO E 1 32 ? 11.464 15.066 3.680 1.00 37.89 171 PRO E CA 1
ATOM 3436 C C . PRO E 1 32 ? 10.665 15.511 2.456 1.00 37.75 171 PRO E C 1
ATOM 3437 O O . PRO E 1 32 ? 9.447 15.216 2.315 1.00 35.91 171 PRO E O 1
ATOM 3441 N N . VAL E 1 33 ? 11.383 16.164 1.570 1.00 37.36 172 VAL E N 1
ATOM 3442 C CA . VAL E 1 33 ? 10.862 16.613 0.272 1.00 37.88 172 VAL E CA 1
ATOM 3443 C C . VAL E 1 33 ? 11.787 16.104 -0.823 1.00 39.07 172 VAL E C 1
ATOM 3444 O O . VAL E 1 33 ? 13.022 16.223 -0.701 1.00 37.77 172 VAL E O 1
ATOM 3448 N N . SER E 1 34 ? 11.197 15.473 -1.845 1.00 37.95 173 SER E N 1
ATOM 3449 C CA A SER E 1 34 ? 11.957 15.010 -2.993 0.50 39.40 173 SER E CA 1
ATOM 3450 C CA B SER E 1 34 ? 11.959 15.001 -2.992 0.50 39.60 173 SER E CA 1
ATOM 3451 C C . SER E 1 34 ? 11.929 16.040 -4.115 1.00 39.21 173 SER E C 1
ATOM 3452 O O . SER E 1 34 ? 10.856 16.335 -4.663 1.00 39.03 173 SER E O 1
ATOM 3457 N N . LEU E 1 35 ? 13.102 16.570 -4.455 1.00 37.51 174 LEU E N 1
ATOM 3458 C CA . LEU E 1 35 ? 13.241 17.553 -5.566 1.00 35.87 174 LEU E CA 1
ATOM 3459 C C . LEU E 1 35 ? 14.039 16.972 -6.690 1.00 37.33 174 LEU E C 1
ATOM 3460 O O . LEU E 1 35 ? 15.032 16.264 -6.432 1.00 39.46 174 LEU E O 1
ATOM 3465 N N . SER E 1 36 ? 13.702 17.355 -7.945 1.00 35.00 175 SER E N 1
ATOM 3466 C CA . SER E 1 36 ? 14.547 16.995 -9.104 1.00 33.65 175 SER E CA 1
ATOM 3467 C C . SER E 1 36 ? 15.783 17.926 -9.035 1.00 34.82 175 SER E C 1
ATOM 3468 O O . SER E 1 36 ? 15.764 18.883 -8.270 1.00 37.60 175 SER E O 1
ATOM 3471 N N . PRO E 1 37 ? 16.856 17.629 -9.783 1.00 37.62 176 PRO E N 1
ATOM 3472 C CA . PRO E 1 37 ? 18.049 18.497 -9.752 1.00 36.39 176 PRO E CA 1
ATOM 3473 C C . PRO E 1 37 ? 17.783 19.965 -10.082 1.00 38.17 176 PRO E C 1
ATOM 3474 O O . PRO E 1 37 ? 18.311 20.859 -9.397 1.00 35.46 176 PRO E O 1
ATOM 3478 N N . THR E 1 38 ? 16.922 20.211 -11.078 1.00 36.92 177 THR E N 1
ATOM 3479 C CA . THR E 1 38 ? 16.556 21.575 -11.406 1.00 35.90 177 THR E CA 1
ATOM 3480 C C . THR E 1 38 ? 15.787 22.254 -10.230 1.00 35.82 177 THR E C 1
ATOM 3481 O O . THR E 1 38 ? 16.113 23.371 -9.858 1.00 36.27 177 THR E O 1
ATOM 3485 N N . GLU E 1 39 ? 14.782 21.582 -9.668 1.00 36.17 178 GLU E N 1
ATOM 3486 C CA . GLU E 1 39 ? 14.076 22.103 -8.481 1.00 33.74 178 GLU E CA 1
ATOM 3487 C C . GLU E 1 39 ? 15.061 22.364 -7.360 1.00 36.52 178 GLU E C 1
ATOM 3488 O O . GLU E 1 39 ? 14.963 23.368 -6.671 1.00 37.34 178 GLU E O 1
ATOM 3494 N N . PHE E 1 40 ? 16.017 21.452 -7.178 1.00 36.95 179 PHE E N 1
ATOM 3495 C CA . PHE E 1 40 ? 17.022 21.656 -6.078 1.00 37.24 179 PHE E CA 1
ATOM 3496 C C . PHE E 1 40 ? 17.836 22.922 -6.333 1.00 36.62 179 PHE E C 1
ATOM 3497 O O . PHE E 1 40 ? 18.058 23.721 -5.430 1.00 35.32 179 PHE E O 1
ATOM 3505 N N . THR E 1 41 ? 18.313 23.095 -7.569 1.00 34.61 180 THR E N 1
ATOM 3506 C CA . THR E 1 41 ? 19.174 24.224 -7.964 1.00 35.13 180 THR E CA 1
ATOM 3507 C C . THR E 1 41 ? 18.381 25.492 -7.791 1.00 37.09 180 THR E C 1
ATOM 3508 O O . THR E 1 41 ? 18.890 26.502 -7.325 1.00 34.84 180 THR E O 1
ATOM 3512 N N . LEU E 1 42 ? 17.109 25.427 -8.167 1.00 35.09 181 LEU E N 1
ATOM 3513 C CA . LEU E 1 42 ? 16.250 26.617 -8.000 1.00 35.01 181 LEU E CA 1
ATOM 3514 C C . LEU E 1 42 ? 16.058 26.979 -6.532 1.00 34.85 181 LEU E C 1
ATOM 3515 O O . LEU E 1 42 ? 16.186 28.150 -6.123 1.00 33.89 181 LEU E O 1
ATOM 3520 N N . LEU E 1 43 ? 15.727 25.988 -5.714 1.00 34.02 182 LEU E N 1
ATOM 3521 C CA . LEU E 1 43 ? 15.602 26.259 -4.252 1.00 34.63 182 LEU E CA 1
ATOM 3522 C C . LEU E 1 43 ? 16.873 26.841 -3.663 1.00 33.51 182 LEU E C 1
ATOM 3523 O O . LEU E 1 43 ? 16.843 27.808 -2.862 1.00 34.45 182 LEU E O 1
ATOM 3528 N N . ARG E 1 44 ? 17.997 26.217 -4.017 1.00 37.17 183 ARG E N 1
ATOM 3529 C CA . ARG E 1 44 ? 19.303 26.700 -3.556 1.00 36.29 183 ARG E CA 1
ATOM 3530 C C . ARG E 1 44 ? 19.540 28.158 -3.929 1.00 35.57 183 ARG E C 1
ATOM 3531 O O . ARG E 1 44 ? 19.998 28.980 -3.117 1.00 36.35 183 ARG E O 1
ATOM 3539 N N . TYR E 1 45 ? 19.181 28.507 -5.164 1.00 36.17 184 TYR E N 1
ATOM 3540 C CA . TYR E 1 45 ? 19.331 29.856 -5.652 1.00 34.68 184 TYR E CA 1
ATOM 3541 C C . TYR E 1 45 ? 18.462 30.837 -4.842 1.00 35.48 184 TYR E C 1
ATOM 3542 O O . TYR E 1 45 ? 18.920 31.916 -4.470 1.00 36.35 184 TYR E O 1
ATOM 3551 N N . PHE E 1 46 ? 17.201 30.476 -4.582 1.00 34.51 185 PHE E N 1
ATOM 3552 C CA . PHE E 1 46 ? 16.349 31.328 -3.697 1.00 30.98 185 PHE E CA 1
ATOM 3553 C C . PHE E 1 46 ? 16.928 31.435 -2.287 1.00 30.64 185 PHE E C 1
ATOM 3554 O O . PHE E 1 46 ? 16.865 32.513 -1.663 1.00 36.13 185 PHE E O 1
ATOM 3562 N N . VAL E 1 47 ? 17.402 30.321 -1.746 1.00 35.72 186 VAL E N 1
ATOM 3563 C CA . VAL E 1 47 ? 17.890 30.296 -0.359 1.00 36.83 186 VAL E CA 1
ATOM 3564 C C . VAL E 1 47 ? 19.117 31.200 -0.232 1.00 40.71 186 VAL E C 1
ATOM 3565 O O . VAL E 1 47 ? 19.167 32.106 0.629 1.00 40.34 186 VAL E O 1
ATOM 3569 N N . ILE E 1 48 ? 20.086 30.993 -1.129 1.00 38.85 187 ILE E N 1
ATOM 3570 C CA . ILE E 1 48 ? 21.320 31.786 -1.120 1.00 40.84 187 ILE E CA 1
ATOM 3571 C C . ILE E 1 48 ? 20.976 33.238 -1.294 1.00 39.99 187 ILE E C 1
ATOM 3572 O O . ILE E 1 48 ? 21.650 34.108 -0.728 1.00 46.41 187 ILE E O 1
ATOM 3577 N N . ASN E 1 49 ? 19.894 33.508 -2.033 1.00 38.44 188 ASN E N 1
ATOM 3578 C CA . ASN E 1 49 ? 19.444 34.884 -2.264 1.00 37.42 188 ASN E CA 1
ATOM 3579 C C . ASN E 1 49 ? 18.153 35.316 -1.533 1.00 37.23 188 ASN E C 1
ATOM 3580 O O . ASN E 1 49 ? 17.396 36.149 -2.022 1.00 37.36 188 ASN E O 1
ATOM 3585 N N . ALA E 1 50 ? 17.922 34.746 -0.355 1.00 38.35 189 ALA E N 1
ATOM 3586 C CA . ALA E 1 50 ? 16.704 35.006 0.415 1.00 39.54 189 ALA E CA 1
ATOM 3587 C C . ALA E 1 50 ? 16.506 36.480 0.721 1.00 39.34 189 ALA E C 1
ATOM 3588 O O . ALA E 1 50 ? 17.454 37.192 1.058 1.00 40.44 189 ALA E O 1
ATOM 3590 N N . GLY E 1 51 ? 15.275 36.948 0.545 1.00 37.08 190 GLY E N 1
ATOM 3591 C CA . GLY E 1 51 ? 14.915 38.333 0.775 1.00 36.56 190 GLY E CA 1
ATOM 3592 C C . GLY E 1 51 ? 15.118 39.215 -0.448 1.00 41.56 190 GLY E C 1
ATOM 3593 O O . GLY E 1 51 ? 14.682 40.353 -0.469 1.00 42.02 190 GLY E O 1
ATOM 3594 N N . THR E 1 52 ? 15.812 38.697 -1.458 1.00 42.26 191 THR E N 1
ATOM 3595 C CA . THR E 1 52 ? 16.029 39.443 -2.701 1.00 42.56 191 THR E CA 1
ATOM 3596 C C . THR E 1 52 ? 14.948 39.108 -3.714 1.00 41.16 191 THR E C 1
ATOM 3597 O O . THR E 1 52 ? 14.631 37.935 -3.911 1.00 41.00 191 THR E O 1
ATOM 3601 N N . VAL E 1 53 ? 14.393 40.131 -4.365 1.00 42.56 192 VAL E N 1
ATOM 3602 C CA . VAL E 1 53 ? 13.430 39.884 -5.438 1.00 41.72 192 VAL E CA 1
ATOM 3603 C C . VAL E 1 53 ? 14.150 39.540 -6.758 1.00 42.57 192 VAL E C 1
ATOM 3604 O O . VAL E 1 53 ? 14.942 40.327 -7.271 1.00 41.54 192 VAL E O 1
ATOM 3608 N N . LEU E 1 54 ? 13.855 38.362 -7.305 1.00 40.67 193 LEU E N 1
ATOM 3609 C CA . LEU E 1 54 ? 14.577 37.833 -8.460 1.00 37.86 193 LEU E CA 1
ATOM 3610 C C . LEU E 1 54 ? 13.663 37.716 -9.671 1.00 35.70 193 LEU E C 1
ATOM 3611 O O . LEU E 1 54 ? 12.657 36.985 -9.652 1.00 36.81 193 LEU E O 1
ATOM 3616 N N . SER E 1 55 ? 14.015 38.437 -10.735 1.00 35.83 194 SER E N 1
ATOM 3617 C CA . SER E 1 55 ? 13.245 38.399 -11.969 1.00 36.47 194 SER E CA 1
ATOM 3618 C C . SER E 1 55 ? 13.377 37.029 -12.631 1.00 33.13 194 SER E C 1
ATOM 3619 O O . SER E 1 55 ? 14.264 36.238 -12.299 1.00 37.48 194 SER E O 1
ATOM 3622 N N . LYS E 1 56 ? 12.505 36.749 -13.578 1.00 36.12 195 LYS E N 1
ATOM 3623 C CA . LYS E 1 56 ? 12.624 35.505 -14.312 1.00 35.91 195 LYS E CA 1
ATOM 3624 C C . LYS E 1 56 ? 13.936 35.404 -15.145 1.00 35.77 195 LYS E C 1
ATOM 3625 O O . LYS E 1 56 ? 14.563 34.358 -15.135 1.00 36.41 195 LYS E O 1
ATOM 3631 N N . PRO E 1 57 ? 14.355 36.481 -15.856 1.00 40.56 196 PRO E N 1
ATOM 3632 C CA . PRO E 1 57 ? 15.706 36.490 -16.464 1.00 41.15 196 PRO E CA 1
ATOM 3633 C C . PRO E 1 57 ? 16.924 36.024 -15.596 1.00 45.35 196 PRO E C 1
ATOM 3634 O O . PRO E 1 57 ? 17.710 35.179 -16.067 1.00 44.88 196 PRO E O 1
ATOM 3638 N N . LYS E 1 58 ? 17.085 36.532 -14.365 1.00 46.73 197 LYS E N 1
ATOM 3639 C CA . LYS E 1 58 ? 18.211 36.108 -13.493 1.00 41.11 197 LYS E CA 1
ATOM 3640 C C . LYS E 1 58 ? 18.144 34.636 -13.136 1.00 47.25 197 LYS E C 1
ATOM 3641 O O . LYS E 1 58 ? 19.156 33.918 -13.099 1.00 48.53 197 LYS E O 1
ATOM 3647 N N . ILE E 1 59 ? 16.939 34.188 -12.823 1.00 40.64 198 ILE E N 1
ATOM 3648 C CA . ILE E 1 59 ? 16.765 32.828 -12.415 1.00 42.50 198 ILE E CA 1
ATOM 3649 C C . ILE E 1 59 ? 17.162 31.897 -13.554 1.00 44.72 198 ILE E C 1
ATOM 3650 O O . ILE E 1 59 ? 17.901 30.910 -13.350 1.00 43.81 198 ILE E O 1
ATOM 3655 N N . LEU E 1 60 ? 16.658 32.209 -14.743 1.00 44.08 199 LEU E N 1
ATOM 3656 C CA . LEU E 1 60 ? 16.950 31.438 -15.928 1.00 41.53 199 LEU E CA 1
ATOM 3657 C C . LEU E 1 60 ? 18.459 31.334 -16.100 1.00 43.49 199 LEU E C 1
ATOM 3658 O O . LEU E 1 60 ? 18.988 30.219 -16.232 1.00 39.88 199 LEU E O 1
ATOM 3663 N N . ASP E 1 61 ? 19.128 32.497 -16.109 1.00 40.37 200 ASP E N 1
ATOM 3664 C CA . ASP E 1 61 ? 20.583 32.598 -16.253 1.00 41.03 200 ASP E CA 1
ATOM 3665 C C . ASP E 1 61 ? 21.351 31.736 -15.224 1.00 41.11 200 ASP E C 1
ATOM 3666 O O . ASP E 1 61 ? 22.427 31.223 -15.538 1.00 42.03 200 ASP E O 1
ATOM 3671 N N . HIS E 1 62 ? 20.818 31.602 -14.007 1.00 39.01 201 HIS E N 1
ATOM 3672 C CA . HIS E 1 62 ? 21.550 30.937 -12.944 1.00 34.08 201 HIS E CA 1
ATOM 3673 C C . HIS E 1 62 ? 21.231 29.506 -12.694 1.00 42.31 201 HIS E C 1
ATOM 3674 O O . HIS E 1 62 ? 22.101 28.735 -12.229 1.00 43.88 201 HIS E O 1
ATOM 3681 N N . VAL E 1 63 ? 20.007 29.113 -12.991 1.00 30.97 202 VAL E N 1
ATOM 3682 C CA . VAL E 1 63 ? 19.534 27.782 -12.587 1.00 34.39 202 VAL E CA 1
ATOM 3683 C C . VAL E 1 63 ? 19.811 26.721 -13.690 1.00 39.96 202 VAL E C 1
ATOM 3684 O O . VAL E 1 63 ? 19.903 25.507 -13.413 1.00 45.23 202 VAL E O 1
ATOM 3688 N N . TRP E 1 64 ? 20.002 27.184 -14.920 1.00 42.11 203 TRP E N 1
ATOM 3689 C CA . TRP E 1 64 ? 20.348 26.291 -16.035 1.00 43.15 203 TRP E CA 1
ATOM 3690 C C . TRP E 1 64 ? 21.560 26.857 -16.736 1.00 49.36 203 TRP E C 1
ATOM 3691 O O . TRP E 1 64 ? 21.861 28.039 -16.599 1.00 44.59 203 TRP E O 1
ATOM 3702 N N . ARG E 1 65 ? 22.242 26.034 -17.534 1.00 52.40 204 ARG E N 1
ATOM 3703 C CA . ARG E 1 65 ? 23.320 26.524 -18.399 1.00 50.06 204 ARG E CA 1
ATOM 3704 C C . ARG E 1 65 ? 22.747 27.437 -19.480 1.00 49.31 204 ARG E C 1
ATOM 3705 O O . ARG E 1 65 ? 21.623 27.232 -19.946 1.00 48.80 204 ARG E O 1
ATOM 3713 N N . TYR E 1 66 ? 23.522 28.425 -19.912 1.00 48.94 205 TYR E N 1
ATOM 3714 C CA . TYR E 1 66 ? 23.042 29.297 -20.971 1.00 47.94 205 TYR E CA 1
ATOM 3715 C C . TYR E 1 66 ? 22.554 28.489 -22.187 1.00 51.69 205 TYR E C 1
ATOM 3716 O O . TYR E 1 66 ? 21.607 28.896 -22.878 1.00 53.44 205 TYR E O 1
ATOM 3725 N N . ASP E 1 67 ? 23.211 27.357 -22.446 1.00 53.62 206 ASP E N 1
ATOM 3726 C CA . ASP E 1 67 ? 22.936 26.531 -23.636 1.00 54.14 206 ASP E CA 1
ATOM 3727 C C . ASP E 1 67 ? 21.654 25.677 -23.470 1.00 54.49 206 ASP E C 1
ATOM 3728 O O . ASP E 1 67 ? 21.282 24.901 -24.352 1.00 51.82 206 ASP E O 1
ATOM 3733 N N . PHE E 1 68 ? 20.966 25.857 -22.345 1.00 55.17 207 PHE E N 1
ATOM 3734 C CA . PHE E 1 68 ? 19.641 25.256 -22.123 1.00 58.89 207 PHE E CA 1
ATOM 3735 C C . PHE E 1 68 ? 18.523 25.941 -22.966 1.00 59.51 207 PHE E C 1
ATOM 3736 O O . PHE E 1 68 ? 18.808 26.790 -23.823 1.00 59.14 207 PHE E O 1
ATOM 3744 N N . GLY E 1 69 ? 17.264 25.560 -22.731 1.00 59.94 208 GLY E N 1
ATOM 3745 C CA . GLY E 1 69 ? 16.093 26.253 -23.316 1.00 57.40 208 GLY E CA 1
ATOM 3746 C C . GLY E 1 69 ? 15.717 27.519 -22.551 1.00 53.91 208 GLY E C 1
ATOM 3747 O O . GLY E 1 69 ? 15.127 27.464 -21.439 1.00 47.29 208 GLY E O 1
ATOM 3748 N N . GLY E 1 70 ? 16.057 28.652 -23.169 1.00 52.86 209 GLY E N 1
ATOM 3749 C CA . GLY E 1 70 ? 16.028 29.975 -22.533 1.00 50.70 209 GLY E CA 1
ATOM 3750 C C . GLY E 1 70 ? 14.711 30.722 -22.616 1.00 48.18 209 GLY E C 1
ATOM 3751 O O . GLY E 1 70 ? 14.606 31.772 -23.265 1.00 47.05 209 GLY E O 1
ATOM 3752 N N . ASP E 1 71 ? 13.722 30.185 -21.909 1.00 46.23 210 ASP E N 1
ATOM 3753 C CA . ASP E 1 71 ? 12.365 30.676 -21.946 1.00 46.44 210 ASP E CA 1
ATOM 3754 C C . ASP E 1 71 ? 11.957 30.970 -20.512 1.00 43.24 210 ASP E C 1
ATOM 3755 O O . ASP E 1 71 ? 12.114 30.121 -19.643 1.00 42.74 210 ASP E O 1
ATOM 3760 N N . VAL E 1 72 ? 11.433 32.168 -20.258 1.00 41.26 211 VAL E N 1
ATOM 3761 C CA . VAL E 1 72 ? 10.952 32.505 -18.908 1.00 38.98 211 VAL E CA 1
ATOM 3762 C C . VAL E 1 72 ? 9.717 31.669 -18.543 1.00 37.20 211 VAL E C 1
ATOM 3763 O O . VAL E 1 72 ? 9.362 31.556 -17.379 1.00 35.98 211 VAL E O 1
ATOM 3767 N N . ASN E 1 73 ? 9.058 31.088 -19.546 1.00 37.38 212 ASN E N 1
ATOM 3768 C CA . ASN E 1 73 ? 7.978 30.144 -19.249 1.00 37.75 212 ASN E CA 1
ATOM 3769 C C . ASN E 1 73 ? 8.431 28.861 -18.516 1.00 37.38 212 ASN E C 1
ATOM 3770 O O . ASN E 1 73 ? 7.699 28.335 -17.666 1.00 34.01 212 ASN E O 1
ATOM 3775 N N . VAL E 1 74 ? 9.635 28.373 -18.813 1.00 35.68 213 VAL E N 1
ATOM 3776 C CA . VAL E 1 74 ? 10.195 27.224 -18.057 1.00 36.27 213 VAL E CA 1
ATOM 3777 C C . VAL E 1 74 ? 10.444 27.590 -16.599 1.00 33.90 213 VAL E C 1
ATOM 3778 O O . VAL E 1 74 ? 10.238 26.794 -15.683 1.00 33.16 213 VAL E O 1
ATOM 3782 N N . VAL E 1 75 ? 10.889 28.820 -16.366 1.00 31.53 214 VAL E N 1
ATOM 3783 C CA . VAL E 1 75 ? 11.104 29.262 -15.002 1.00 29.60 214 VAL E CA 1
ATOM 3784 C C . VAL E 1 75 ? 9.807 29.236 -14.218 1.00 29.35 214 VAL E C 1
ATOM 3785 O O . VAL E 1 75 ? 9.738 28.683 -13.123 1.00 32.03 214 VAL E O 1
ATOM 3789 N N . GLU E 1 76 ? 8.781 29.830 -14.805 1.00 31.51 215 GLU E N 1
ATOM 3790 C CA . GLU E 1 76 ? 7.464 29.839 -14.215 1.00 33.81 215 GLU E CA 1
ATOM 3791 C C . GLU E 1 76 ? 6.982 28.421 -13.867 1.00 31.98 215 GLU E C 1
ATOM 3792 O O . GLU E 1 76 ? 6.491 28.189 -12.757 1.00 32.07 215 GLU E O 1
ATOM 3798 N N . SER E 1 77 ? 7.096 27.495 -14.829 1.00 27.06 216 SER E N 1
ATOM 3799 C CA . SER E 1 77 ? 6.770 26.083 -14.573 1.00 29.42 216 SER E CA 1
ATOM 3800 C C . SER E 1 77 ? 7.522 25.538 -13.373 1.00 32.47 216 SER E C 1
ATOM 3801 O O . SER E 1 77 ? 6.942 24.937 -12.445 1.00 32.16 216 SER E O 1
ATOM 3804 N N . TYR E 1 78 ? 8.835 25.747 -13.347 1.00 30.94 217 TYR E N 1
ATOM 3805 C CA . TYR E 1 78 ? 9.606 25.141 -12.282 1.00 29.04 217 TYR E CA 1
ATOM 3806 C C . TYR E 1 78 ? 9.350 25.797 -10.931 1.00 31.92 217 TYR E C 1
ATOM 3807 O O . TYR E 1 78 ? 9.383 25.149 -9.912 1.00 35.61 217 TYR E O 1
ATOM 3816 N N . VAL E 1 79 ? 9.034 27.081 -10.935 1.00 30.57 218 VAL E N 1
ATOM 3817 C CA . VAL E 1 79 ? 8.741 27.722 -9.664 1.00 33.03 218 VAL E CA 1
ATOM 3818 C C . VAL E 1 79 ? 7.425 27.130 -9.130 1.00 34.11 218 VAL E C 1
ATOM 3819 O O . VAL E 1 79 ? 7.311 26.834 -7.928 1.00 34.70 218 VAL E O 1
ATOM 3823 N N . SER E 1 80 ? 6.474 26.910 -10.026 1.00 31.57 219 SER E N 1
ATOM 3824 C CA . SER E 1 80 ? 5.222 26.198 -9.707 1.00 32.19 219 SER E CA 1
ATOM 3825 C C . SER E 1 80 ? 5.515 24.822 -9.106 1.00 34.32 219 SER E C 1
ATOM 3826 O O . SER E 1 80 ? 4.973 24.490 -8.057 1.00 33.85 219 SER E O 1
ATOM 3829 N N . TYR E 1 81 ? 6.366 24.022 -9.774 1.00 31.56 220 TYR E N 1
ATOM 3830 C CA . TYR E 1 81 ? 6.634 22.656 -9.280 1.00 33.35 220 TYR E CA 1
ATOM 3831 C C . TYR E 1 81 ? 7.258 22.689 -7.902 1.00 34.90 220 TYR E C 1
ATOM 3832 O O . TYR E 1 81 ? 6.897 21.922 -6.992 1.00 38.91 220 TYR E O 1
ATOM 3841 N N . LEU E 1 82 ? 8.211 23.591 -7.744 1.00 31.98 221 LEU E N 1
ATOM 3842 C CA . LEU E 1 82 ? 8.880 23.769 -6.438 1.00 34.94 221 LEU E CA 1
ATOM 3843 C C . LEU E 1 82 ? 7.914 24.229 -5.329 1.00 35.57 221 LEU E C 1
ATOM 3844 O O . LEU E 1 82 ? 7.909 23.698 -4.228 1.00 35.52 221 LEU E O 1
ATOM 3849 N N . ARG E 1 83 ? 7.049 25.199 -5.620 1.00 36.70 222 ARG E N 1
ATOM 3850 C CA . ARG E 1 83 ? 6.140 25.687 -4.602 1.00 36.90 222 ARG E CA 1
ATOM 3851 C C . ARG E 1 83 ? 5.221 24.576 -4.102 1.00 37.06 222 ARG E C 1
ATOM 3852 O O . ARG E 1 83 ? 4.863 24.521 -2.925 1.00 39.30 222 ARG E O 1
ATOM 3860 N N . ARG E 1 84 ? 4.805 23.716 -5.024 1.00 34.59 223 ARG E N 1
ATOM 3861 C CA . ARG E 1 84 ? 3.847 22.661 -4.703 1.00 37.47 223 ARG E CA 1
ATOM 3862 C C . ARG E 1 84 ? 4.479 21.685 -3.710 1.00 39.15 223 ARG E C 1
ATOM 3863 O O . ARG E 1 84 ? 3.809 21.141 -2.838 1.00 43.27 223 ARG E O 1
ATOM 3871 N N . LYS E 1 85 ? 5.783 21.523 -3.823 1.00 37.59 224 LYS E N 1
ATOM 3872 C CA . LYS E 1 85 ? 6.505 20.594 -3.003 1.00 38.11 224 LYS E CA 1
ATOM 3873 C C . LYS E 1 85 ? 7.032 21.165 -1.702 1.00 40.95 224 LYS E C 1
ATOM 3874 O O . LYS E 1 85 ? 7.073 20.456 -0.718 1.00 39.98 224 LYS E O 1
ATOM 3880 N N . ILE E 1 86 ? 7.431 22.439 -1.696 1.00 39.70 225 ILE E N 1
ATOM 3881 C CA . ILE E 1 86 ? 8.135 22.986 -0.549 1.00 41.72 225 ILE E CA 1
ATOM 3882 C C . ILE E 1 86 ? 7.316 24.048 0.212 1.00 42.03 225 ILE E C 1
ATOM 3883 O O . ILE E 1 86 ? 7.683 24.416 1.323 1.00 41.64 225 ILE E O 1
ATOM 3888 N N . ASP E 1 87 ? 6.259 24.567 -0.394 1.00 39.51 226 ASP E N 1
ATOM 3889 C CA . ASP E 1 87 ? 5.608 25.793 0.138 1.00 43.32 226 ASP E CA 1
ATOM 3890 C C . ASP E 1 87 ? 4.099 25.677 0.204 1.00 47.72 226 ASP E C 1
ATOM 3891 O O . ASP E 1 87 ? 3.374 26.541 -0.308 1.00 49.50 226 ASP E O 1
ATOM 3896 N N . THR E 1 88 ? 3.630 24.611 0.845 1.00 48.69 227 THR E N 1
ATOM 3897 C CA . THR E 1 88 ? 2.203 24.310 0.897 1.00 53.43 227 THR E CA 1
ATOM 3898 C C . THR E 1 88 ? 1.593 24.678 2.240 1.00 53.29 227 THR E C 1
ATOM 3899 O O . THR E 1 88 ? 0.361 24.781 2.357 1.00 52.24 227 THR E O 1
ATOM 3903 N N . GLY E 1 89 ? 2.452 24.864 3.242 1.00 53.88 228 GLY E N 1
ATOM 3904 C CA . GLY E 1 89 ? 2.044 25.406 4.558 1.00 54.45 228 GLY E CA 1
ATOM 3905 C C . GLY E 1 89 ? 1.215 26.696 4.544 1.00 52.54 228 GLY E C 1
ATOM 3906 O O . GLY E 1 89 ? 1.007 27.316 3.494 1.00 55.34 228 GLY E O 1
ATOM 3907 N N . GLU E 1 90 ? 0.727 27.095 5.718 1.00 46.34 229 GLU E N 1
ATOM 3908 C CA . GLU E 1 90 ? -0.189 28.232 5.845 1.00 44.15 229 GLU E CA 1
ATOM 3909 C C . GLU E 1 90 ? 0.601 29.518 5.626 1.00 43.96 229 GLU E C 1
ATOM 3910 O O . GLU E 1 90 ? 0.116 30.472 5.033 1.00 43.59 229 GLU E O 1
ATOM 3916 N N . LYS E 1 91 ? 1.845 29.498 6.092 1.00 44.31 230 LYS E N 1
ATOM 3917 C CA . LYS E 1 91 ? 2.738 30.631 6.035 1.00 41.33 230 LYS E CA 1
ATOM 3918 C C . LYS E 1 91 ? 3.626 30.409 4.839 1.00 36.73 230 LYS E C 1
ATOM 3919 O O . LYS E 1 91 ? 4.543 29.588 4.911 1.00 37.42 230 LYS E O 1
ATOM 3925 N N . ARG E 1 92 ? 3.339 31.118 3.743 1.00 31.65 231 ARG E N 1
ATOM 3926 C CA . ARG E 1 92 ? 4.092 30.961 2.484 1.00 39.11 231 ARG E CA 1
ATOM 3927 C C . ARG E 1 92 ? 5.441 31.671 2.543 1.00 33.61 231 ARG E C 1
ATOM 3928 O O . ARG E 1 92 ? 5.510 32.835 2.987 1.00 37.71 231 ARG E O 1
ATOM 3936 N N . LEU E 1 93 ? 6.490 30.991 2.086 1.00 37.14 232 LEU E N 1
ATOM 3937 C CA . LEU E 1 93 ? 7.822 31.600 2.005 1.00 37.66 232 LEU E CA 1
ATOM 3938 C C . LEU E 1 93 ? 8.201 32.062 0.598 1.00 37.56 232 LEU E C 1
ATOM 3939 O O . LEU E 1 93 ? 9.017 32.960 0.435 1.00 40.25 232 LEU E O 1
ATOM 3944 N N . LEU E 1 94 ? 7.612 31.449 -0.426 1.00 37.44 233 LEU E N 1
ATOM 3945 C CA . LEU E 1 94 ? 7.964 31.787 -1.793 1.00 36.83 233 LEU E CA 1
ATOM 3946 C C . LEU E 1 94 ? 6.870 32.640 -2.408 1.00 42.58 233 LEU E C 1
ATOM 3947 O O . LEU E 1 94 ? 5.773 32.157 -2.661 1.00 45.95 233 LEU E O 1
ATOM 3952 N N . HIS E 1 95 ? 7.184 33.907 -2.652 1.00 42.25 234 HIS E N 1
ATOM 3953 C CA . HIS E 1 95 ? 6.184 34.889 -3.090 1.00 41.19 234 HIS E CA 1
ATOM 3954 C C . HIS E 1 95 ? 6.421 35.409 -4.507 1.00 41.93 234 HIS E C 1
ATOM 3955 O O . HIS E 1 95 ? 7.546 35.459 -4.977 1.00 41.59 234 HIS E O 1
ATOM 3962 N N . THR E 1 96 ? 5.341 35.803 -5.174 1.00 45.58 235 THR E N 1
ATOM 3963 C CA . THR E 1 96 ? 5.419 36.430 -6.494 1.00 48.28 235 THR E CA 1
ATOM 3964 C C . THR E 1 96 ? 5.215 37.941 -6.398 1.00 48.29 235 THR E C 1
ATOM 3965 O O . THR E 1 96 ? 4.244 38.412 -5.808 1.00 46.61 235 THR E O 1
ATOM 3969 N N . LEU E 1 97 ? 6.160 38.683 -6.966 1.00 50.69 236 LEU E N 1
ATOM 3970 C CA . LEU E 1 97 ? 6.064 40.128 -7.102 1.00 54.43 236 LEU E CA 1
ATOM 3971 C C . LEU E 1 97 ? 5.691 40.444 -8.547 1.00 54.60 236 LEU E C 1
ATOM 3972 O O . LEU E 1 97 ? 6.562 40.670 -9.395 1.00 51.45 236 LEU E O 1
ATOM 3977 N N . ARG E 1 98 ? 4.385 40.442 -8.812 1.00 57.82 237 ARG E N 1
ATOM 3978 C CA . ARG E 1 98 ? 3.843 40.606 -10.166 1.00 59.05 237 ARG E CA 1
ATOM 3979 C C . ARG E 1 98 ? 4.553 41.714 -10.933 1.00 56.22 237 ARG E C 1
ATOM 3980 O O . ARG E 1 98 ? 4.638 42.855 -10.463 1.00 56.45 237 ARG E O 1
ATOM 3988 N N . GLY E 1 99 ? 5.097 41.347 -12.093 1.00 53.34 238 GLY E N 1
ATOM 3989 C CA . GLY E 1 99 ? 5.822 42.275 -12.963 1.00 50.63 238 GLY E CA 1
ATOM 3990 C C . GLY E 1 99 ? 7.271 42.527 -12.579 1.00 48.06 238 GLY E C 1
ATOM 3991 O O . GLY E 1 99 ? 7.952 43.342 -13.211 1.00 47.26 238 GLY E O 1
ATOM 3992 N N . VAL E 1 100 ? 7.739 41.847 -11.533 1.00 44.03 239 VAL E N 1
ATOM 3993 C CA . VAL E 1 100 ? 9.114 42.011 -11.064 1.00 44.12 239 VAL E CA 1
ATOM 3994 C C . VAL E 1 100 ? 9.782 40.657 -10.861 1.00 40.94 239 VAL E C 1
ATOM 3995 O O . VAL E 1 100 ? 10.940 40.476 -11.230 1.00 41.63 239 VAL E O 1
ATOM 3999 N N . GLY E 1 101 ? 9.068 39.712 -10.263 1.00 40.08 240 GLY E N 1
ATOM 4000 C CA . GLY E 1 101 ? 9.633 38.367 -10.086 1.00 38.82 240 GLY E CA 1
ATOM 4001 C C . GLY E 1 101 ? 9.176 37.570 -8.880 1.00 39.53 240 GLY E C 1
ATOM 4002 O O . GLY E 1 101 ? 7.993 37.558 -8.553 1.00 40.45 240 GLY E O 1
ATOM 4003 N N . TYR E 1 102 ? 10.116 36.867 -8.246 1.00 38.09 241 TYR E N 1
ATOM 4004 C CA . TYR E 1 102 ? 9.806 36.025 -7.087 1.00 39.05 241 TYR E CA 1
ATOM 4005 C C . TYR E 1 102 ? 10.751 36.325 -5.924 1.00 39.46 241 TYR E C 1
ATOM 4006 O O . TYR E 1 102 ? 11.884 36.739 -6.117 1.00 44.09 241 TYR E O 1
ATOM 4015 N N . VAL E 1 103 ? 10.295 36.076 -4.712 1.00 38.74 242 VAL E N 1
ATOM 4016 C CA . VAL E 1 103 ? 11.190 36.206 -3.566 1.00 39.10 242 VAL E CA 1
ATOM 4017 C C . VAL E 1 103 ? 10.910 35.189 -2.474 1.00 39.43 242 VAL E C 1
ATOM 4018 O O . VAL E 1 103 ? 9.749 34.857 -2.203 1.00 41.63 242 VAL E O 1
ATOM 4022 N N . LEU E 1 104 ? 11.990 34.679 -1.869 1.00 36.58 243 LEU E N 1
ATOM 4023 C CA . LEU E 1 104 ? 11.901 33.800 -0.721 1.00 33.83 243 LEU E CA 1
ATOM 4024 C C . LEU E 1 104 ? 12.090 34.667 0.517 1.00 37.18 243 LEU E C 1
ATOM 4025 O O . LEU E 1 104 ? 13.157 35.264 0.726 1.00 38.03 243 LEU E O 1
ATOM 4030 N N . ARG E 1 105 ? 11.049 34.759 1.325 1.00 35.55 244 ARG E N 1
ATOM 4031 C CA . ARG E 1 105 ? 11.125 35.536 2.548 1.00 40.39 244 ARG E CA 1
ATOM 4032 C C . ARG E 1 105 ? 9.974 35.142 3.443 1.00 44.10 244 ARG E C 1
ATOM 4033 O O . ARG E 1 105 ? 8.998 34.565 2.972 1.00 49.12 244 ARG E O 1
ATOM 4041 N N . GLU E 1 106 ? 10.091 35.434 4.730 1.00 49.52 245 GLU E N 1
ATOM 4042 C CA . GLU E 1 106 ? 8.932 35.373 5.609 1.00 52.42 245 GLU E CA 1
ATOM 4043 C C . GLU E 1 106 ? 7.908 36.441 5.168 1.00 55.23 245 GLU E C 1
ATOM 4044 O O . GLU E 1 106 ? 8.297 37.513 4.689 1.00 54.28 245 GLU E O 1
ATOM 4050 N N . PRO E 1 107 ? 6.597 36.133 5.276 1.00 57.99 246 PRO E N 1
ATOM 4051 C CA . PRO E 1 107 ? 5.566 37.144 4.973 1.00 56.98 246 PRO E CA 1
ATOM 4052 C C . PRO E 1 107 ? 5.445 38.241 6.036 1.00 56.38 246 PRO E C 1
ATOM 4053 O O . PRO E 1 107 ? 5.943 38.083 7.152 1.00 52.87 246 PRO E O 1
ATOM 4057 N N . ASN F 1 9 ? 27.540 15.803 -20.543 1.00 55.80 148 ASN F N 1
ATOM 4058 C CA . ASN F 1 9 ? 26.503 16.640 -19.878 1.00 54.95 148 ASN F CA 1
ATOM 4059 C C . ASN F 1 9 ? 25.895 15.847 -18.712 1.00 54.50 148 ASN F C 1
ATOM 4060 O O . ASN F 1 9 ? 24.800 15.279 -18.841 1.00 47.29 148 ASN F O 1
ATOM 4065 N N . VAL F 1 10 ? 26.620 15.823 -17.581 1.00 55.14 149 VAL F N 1
ATOM 4066 C CA . VAL F 1 10 ? 26.244 15.015 -16.397 1.00 51.70 149 VAL F CA 1
ATOM 4067 C C . VAL F 1 10 ? 24.766 15.180 -16.053 1.00 45.18 149 VAL F C 1
ATOM 4068 O O . VAL F 1 10 ? 24.064 14.200 -15.788 1.00 44.56 149 VAL F O 1
ATOM 4072 N N . ARG F 1 11 ? 24.338 16.432 -16.058 1.00 41.33 150 ARG F N 1
ATOM 4073 C CA . ARG F 1 11 ? 22.955 16.830 -15.985 1.00 41.28 150 ARG F CA 1
ATOM 4074 C C . ARG F 1 11 ? 22.598 17.203 -17.438 1.00 43.92 150 ARG F C 1
ATOM 4075 O O . ARG F 1 11 ? 23.322 18.021 -18.019 1.00 40.26 150 ARG F O 1
ATOM 4083 N N . LEU F 1 12 ? 21.537 16.596 -18.015 1.00 41.27 151 LEU F N 1
ATOM 4084 C CA . LEU F 1 12 ? 20.994 16.944 -19.364 1.00 39.66 151 LEU F CA 1
ATOM 4085 C C . LEU F 1 12 ? 19.496 17.272 -19.331 1.00 37.91 151 LEU F C 1
ATOM 4086 O O . LEU F 1 12 ? 18.743 16.562 -18.709 1.00 39.53 151 LEU F O 1
ATOM 4091 N N . THR F 1 13 ? 19.068 18.326 -20.020 1.00 40.57 152 THR F N 1
ATOM 4092 C CA . THR F 1 13 ? 17.668 18.779 -19.892 1.00 42.73 152 THR F CA 1
ATOM 4093 C C . THR F 1 13 ? 17.127 19.361 -21.186 1.00 41.61 152 THR F C 1
ATOM 4094 O O . THR F 1 13 ? 17.882 19.892 -21.995 1.00 42.60 152 THR F O 1
ATOM 4098 N N . PHE F 1 14 ? 15.826 19.200 -21.386 1.00 37.05 153 PHE F N 1
ATOM 4099 C CA . PHE F 1 14 ? 15.060 19.925 -22.396 1.00 38.81 153 PHE F CA 1
ATOM 4100 C C . PHE F 1 14 ? 13.689 20.219 -21.788 1.00 35.02 153 PHE F C 1
ATOM 4101 O O . PHE F 1 14 ? 13.048 19.323 -21.252 1.00 34.97 153 PHE F O 1
ATOM 4109 N N . ALA F 1 15 ? 13.259 21.483 -21.873 1.00 37.21 154 ALA F N 1
ATOM 4110 C CA . ALA F 1 15 ? 11.964 21.856 -21.280 1.00 36.17 154 ALA F CA 1
ATOM 4111 C C . ALA F 1 15 ? 11.976 21.357 -19.835 1.00 37.73 154 ALA F C 1
ATOM 4112 O O . ALA F 1 15 ? 12.920 21.668 -19.090 1.00 38.77 154 ALA F O 1
ATOM 4114 N N . ASP F 1 16 ? 10.969 20.567 -19.438 1.00 33.88 155 ASP F N 1
ATOM 4115 C CA . ASP F 1 16 ? 10.896 20.048 -18.072 1.00 35.53 155 ASP F CA 1
ATOM 4116 C C . ASP F 1 16 ? 11.247 18.564 -17.989 1.00 35.35 155 ASP F C 1
ATOM 4117 O O . ASP F 1 16 ? 10.799 17.854 -17.078 1.00 35.72 155 ASP F O 1
ATOM 4122 N N . ILE F 1 17 ? 12.067 18.096 -18.948 1.00 32.78 156 ILE F N 1
ATOM 4123 C CA . ILE F 1 17 ? 12.643 16.744 -18.877 1.00 30.22 156 ILE F CA 1
ATOM 4124 C C . ILE F 1 17 ? 14.094 16.835 -18.383 1.00 33.14 156 ILE F C 1
ATOM 4125 O O . ILE F 1 17 ? 14.848 17.647 -18.873 1.00 33.35 156 ILE F O 1
ATOM 4130 N N . GLU F 1 18 ? 14.468 15.978 -17.434 1.00 34.31 157 GLU F N 1
ATOM 4131 C CA . GLU F 1 18 ? 15.824 16.000 -16.851 1.00 35.97 157 GLU F CA 1
ATOM 4132 C C . GLU F 1 18 ? 16.395 14.605 -16.824 1.00 33.02 157 GLU F C 1
ATOM 4133 O O . GLU F 1 18 ? 15.720 13.672 -16.418 1.00 37.56 157 GLU F O 1
ATOM 4139 N N . LEU F 1 19 ? 17.662 14.467 -17.216 1.00 36.52 158 LEU F N 1
ATOM 4140 C CA . LEU F 1 19 ? 18.342 13.168 -17.188 1.00 38.56 158 LEU F CA 1
ATOM 4141 C C . LEU F 1 19 ? 19.647 13.325 -16.477 1.00 36.27 158 LEU F C 1
ATOM 4142 O O . LEU F 1 19 ? 20.282 14.366 -16.584 1.00 41.04 158 LEU F O 1
ATOM 4147 N N . ASP F 1 20 ? 20.024 12.287 -15.743 1.00 38.14 159 ASP F N 1
ATOM 4148 C CA . ASP F 1 20 ? 21.326 12.233 -15.061 1.00 38.78 159 ASP F CA 1
ATOM 4149 C C . ASP F 1 20 ? 22.046 11.037 -15.659 1.00 41.71 159 ASP F C 1
ATOM 4150 O O . ASP F 1 20 ? 21.716 9.890 -15.352 1.00 42.25 159 ASP F O 1
ATOM 4155 N N . GLU F 1 21 ? 23.006 11.321 -16.528 1.00 43.23 160 GLU F N 1
ATOM 4156 C CA . GLU F 1 21 ? 23.777 10.269 -17.225 1.00 48.45 160 GLU F CA 1
ATOM 4157 C C . GLU F 1 21 ? 24.596 9.351 -16.308 1.00 48.47 160 GLU F C 1
ATOM 4158 O O . GLU F 1 21 ? 24.864 8.208 -16.686 1.00 50.34 160 GLU F O 1
ATOM 4164 N N . GLU F 1 22 ? 24.993 9.816 -15.118 1.00 42.27 161 GLU F N 1
ATOM 4165 C CA . GLU F 1 22 ? 25.756 8.938 -14.223 1.00 48.97 161 GLU F CA 1
ATOM 4166 C C . GLU F 1 22 ? 24.865 7.925 -13.498 1.00 50.74 161 GLU F C 1
ATOM 4167 O O . GLU F 1 22 ? 25.183 6.723 -13.454 1.00 50.29 161 GLU F O 1
ATOM 4173 N N . THR F 1 23 ? 23.746 8.400 -12.951 1.00 48.89 162 THR F N 1
ATOM 4174 C CA . THR F 1 23 ? 22.841 7.528 -12.198 1.00 50.80 162 THR F CA 1
ATOM 4175 C C . THR F 1 23 ? 21.735 6.954 -13.090 1.00 49.76 162 THR F C 1
ATOM 4176 O O . THR F 1 23 ? 20.962 6.081 -12.674 1.00 50.28 162 THR F O 1
ATOM 4180 N N . HIS F 1 24 ? 21.669 7.442 -14.322 1.00 48.68 163 HIS F N 1
ATOM 4181 C CA . HIS F 1 24 ? 20.554 7.132 -15.220 1.00 49.20 163 HIS F CA 1
ATOM 4182 C C . HIS F 1 24 ? 19.190 7.507 -14.618 1.00 48.76 163 HIS F C 1
ATOM 4183 O O . HIS F 1 24 ? 18.137 6.952 -14.965 1.00 49.09 163 HIS F O 1
ATOM 4190 N N . GLU F 1 25 ? 19.213 8.494 -13.725 1.00 43.46 164 GLU F N 1
ATOM 4191 C CA . GLU F 1 25 ? 17.991 9.051 -13.207 1.00 39.37 164 GLU F CA 1
ATOM 4192 C C . GLU F 1 25 ? 17.358 9.999 -14.224 1.00 36.02 164 GLU F C 1
ATOM 4193 O O . GLU F 1 25 ? 18.067 10.684 -14.966 1.00 40.04 164 GLU F O 1
ATOM 4199 N N . VAL F 1 26 ? 16.027 10.008 -14.233 1.00 37.16 165 VAL F N 1
ATOM 4200 C CA . VAL F 1 26 ? 15.203 10.861 -15.106 1.00 37.29 165 VAL F CA 1
ATOM 4201 C C . VAL F 1 26 ? 14.065 11.489 -14.309 1.00 34.65 165 VAL F C 1
ATOM 4202 O O . VAL F 1 26 ? 13.508 10.841 -13.389 1.00 39.40 165 VAL F O 1
ATOM 4206 N N . TRP F 1 27 ? 13.720 12.737 -14.655 1.00 34.13 166 TRP F N 1
ATOM 4207 C CA . TRP F 1 27 ? 12.553 13.427 -14.063 1.00 33.17 166 TRP F CA 1
ATOM 4208 C C . TRP F 1 27 ? 11.730 14.106 -15.172 1.00 35.47 166 TRP F C 1
ATOM 4209 O O . TRP F 1 27 ? 12.275 14.552 -16.141 1.00 36.23 166 TRP F O 1
ATOM 4220 N N . LYS F 1 28 ? 10.428 14.195 -14.982 1.00 35.57 167 LYS F N 1
ATOM 4221 C CA . LYS F 1 28 ? 9.554 14.926 -15.897 1.00 36.49 167 LYS F CA 1
ATOM 4222 C C . LYS F 1 28 ? 8.690 15.760 -14.976 1.00 33.64 167 LYS F C 1
ATOM 4223 O O . LYS F 1 28 ? 8.044 15.233 -14.060 1.00 35.98 167 LYS F O 1
ATOM 4229 N N . ALA F 1 29 ? 8.721 17.071 -15.195 1.00 34.53 168 ALA F N 1
ATOM 4230 C CA . ALA F 1 29 ? 7.965 18.013 -14.408 1.00 37.67 168 ALA F CA 1
ATOM 4231 C C . ALA F 1 29 ? 8.344 17.845 -12.930 1.00 34.94 168 ALA F C 1
ATOM 4232 O O . ALA F 1 29 ? 7.499 17.946 -12.053 1.00 32.85 168 ALA F O 1
ATOM 4234 N N . GLY F 1 30 ? 9.626 17.554 -12.678 1.00 32.82 169 GLY F N 1
ATOM 4235 C CA . GLY F 1 30 ? 10.126 17.477 -11.298 1.00 30.99 1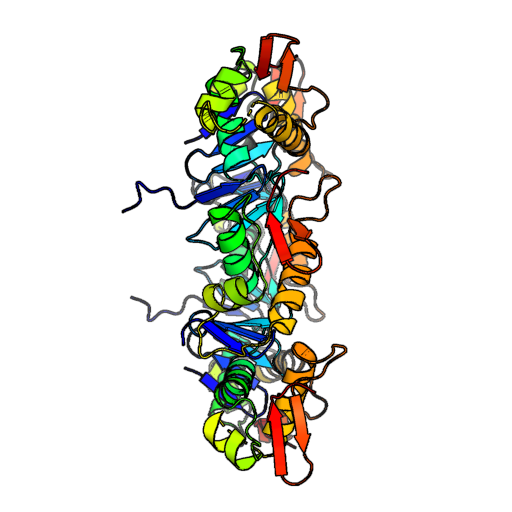69 GLY F CA 1
ATOM 4236 C C . GLY F 1 30 ? 9.894 16.130 -10.617 1.00 33.80 169 GLY F C 1
ATOM 4237 O O . GLY F 1 30 ? 10.343 15.940 -9.476 1.00 33.34 169 GLY F O 1
ATOM 4238 N N . GLN F 1 31 ? 9.196 15.212 -11.293 1.00 31.88 170 GLN F N 1
ATOM 4239 C CA . GLN F 1 31 ? 8.855 13.899 -10.691 1.00 35.12 170 GLN F CA 1
ATOM 4240 C C . GLN F 1 31 ? 9.724 12.797 -11.263 1.00 35.24 170 GLN F C 1
ATOM 4241 O O . GLN F 1 31 ? 9.946 12.771 -12.481 1.00 36.62 170 GLN F O 1
ATOM 4247 N N . PRO F 1 32 ? 10.201 11.867 -10.399 1.00 32.37 171 PRO F N 1
ATOM 4248 C CA . PRO F 1 32 ? 11.046 10.825 -10.903 1.00 34.17 171 PRO F CA 1
ATOM 4249 C C . PRO F 1 32 ? 10.314 9.849 -11.838 1.00 37.51 171 PRO F C 1
ATOM 4250 O O . PRO F 1 32 ? 9.125 9.572 -11.667 1.00 36.13 171 PRO F O 1
ATOM 4254 N N . VAL F 1 33 ? 11.067 9.341 -12.793 1.00 36.35 172 VAL F N 1
ATOM 4255 C CA . VAL F 1 33 ? 10.569 8.435 -13.837 1.00 37.67 172 VAL F CA 1
ATOM 4256 C C . VAL F 1 33 ? 11.599 7.324 -13.933 1.00 36.99 172 VAL F C 1
ATOM 4257 O O . VAL F 1 33 ? 12.804 7.612 -14.014 1.00 37.94 172 VAL F O 1
ATOM 4261 N N . SER F 1 34 ? 11.132 6.073 -13.915 1.00 37.14 173 SER F N 1
ATOM 4262 C CA A SER F 1 34 ? 12.017 4.914 -14.022 0.50 34.57 173 SER F CA 1
ATOM 4263 C CA B SER F 1 34 ? 12.000 4.901 -14.013 0.50 36.16 173 SER F CA 1
ATOM 4264 C C . SER F 1 34 ? 11.990 4.446 -15.452 1.00 36.88 173 SER F C 1
ATOM 4265 O O . SER F 1 34 ? 10.923 4.132 -15.980 1.00 36.00 173 SER F O 1
ATOM 4270 N N . LEU F 1 35 ? 13.176 4.424 -16.061 1.00 36.39 174 LEU F N 1
ATOM 4271 C CA . LEU F 1 35 ? 13.345 3.963 -17.436 1.00 35.08 174 LEU F CA 1
ATOM 4272 C C . LEU F 1 35 ? 14.255 2.779 -17.515 1.00 33.36 174 LEU F C 1
ATOM 4273 O O . LEU F 1 35 ? 15.251 2.682 -16.740 1.00 34.50 174 LEU F O 1
ATOM 4278 N N . SER F 1 36 ? 13.993 1.856 -18.462 1.00 33.59 175 SER F N 1
ATOM 4279 C CA . SER F 1 36 ? 15.005 0.815 -18.718 1.00 34.06 175 SER F CA 1
ATOM 4280 C C . SER F 1 36 ? 16.221 1.434 -19.458 1.00 33.65 175 SER F C 1
ATOM 4281 O O . SER F 1 36 ? 16.133 2.585 -19.934 1.00 32.99 175 SER F O 1
ATOM 4284 N N . PRO F 1 37 ? 17.352 0.719 -19.522 1.00 33.64 176 PRO F N 1
ATOM 4285 C CA . PRO F 1 37 ? 18.516 1.249 -20.263 1.00 37.23 176 PRO F CA 1
ATOM 4286 C C . PRO F 1 37 ? 18.242 1.688 -21.723 1.00 35.98 176 PRO F C 1
ATOM 4287 O O . PRO F 1 37 ? 18.746 2.731 -22.163 1.00 34.42 176 PRO F O 1
ATOM 4291 N N . THR F 1 38 ? 17.459 0.912 -22.456 1.00 31.94 177 THR F N 1
ATOM 4292 C CA . THR F 1 38 ? 17.109 1.282 -23.834 1.00 31.29 177 THR F CA 1
ATOM 4293 C C . THR F 1 38 ? 16.225 2.538 -23.854 1.00 36.04 177 THR F C 1
ATOM 4294 O O . THR F 1 38 ? 16.426 3.430 -24.677 1.00 34.94 177 THR F O 1
ATOM 4298 N N . GLU F 1 39 ? 15.247 2.604 -22.956 1.00 33.75 178 GLU F N 1
ATOM 4299 C CA . GLU F 1 39 ? 14.406 3.802 -22.851 1.00 32.45 178 GLU F CA 1
ATOM 4300 C C . GLU F 1 39 ? 15.276 5.031 -22.542 1.00 30.50 178 GLU F C 1
ATOM 4301 O O . GLU F 1 39 ? 15.036 6.127 -23.078 1.00 34.50 178 GLU F O 1
ATOM 4307 N N . PHE F 1 40 ? 16.254 4.844 -21.664 1.00 31.30 179 PHE F N 1
ATOM 4308 C CA . PHE F 1 40 ? 17.138 5.976 -21.292 1.00 33.30 179 PHE F CA 1
ATOM 4309 C C . PHE F 1 40 ? 17.953 6.433 -22.500 1.00 34.39 179 PHE F C 1
ATOM 4310 O O . PHE F 1 40 ? 18.004 7.617 -22.820 1.00 37.21 179 PHE F O 1
ATOM 4318 N N . THR F 1 41 ? 18.563 5.476 -23.181 1.00 37.99 180 THR F N 1
ATOM 4319 C CA . THR F 1 41 ? 19.355 5.759 -24.365 1.00 36.65 180 THR F CA 1
ATOM 4320 C C . THR F 1 41 ? 18.504 6.511 -25.414 1.00 35.43 180 THR F C 1
ATOM 4321 O O . THR F 1 41 ? 18.952 7.508 -26.003 1.00 30.96 180 THR F O 1
ATOM 4325 N N . LEU F 1 42 ? 17.278 6.026 -25.632 1.00 33.71 181 LEU F N 1
ATOM 4326 C CA . LEU F 1 42 ? 16.357 6.616 -26.609 1.00 33.50 181 LEU F CA 1
ATOM 4327 C C . LEU F 1 42 ? 15.986 8.061 -26.225 1.00 35.86 181 LEU F C 1
ATOM 4328 O O . LEU F 1 42 ? 16.029 8.958 -27.058 1.00 33.36 181 LEU F O 1
ATOM 4333 N N . LEU F 1 43 ? 15.609 8.268 -24.966 1.00 32.66 182 LEU F N 1
ATOM 4334 C CA . LEU F 1 43 ? 15.240 9.626 -24.498 1.00 32.81 182 LEU F CA 1
ATOM 4335 C C . LEU F 1 43 ? 16.461 10.561 -24.659 1.00 33.94 182 LEU F C 1
ATOM 4336 O O . LEU F 1 43 ? 16.316 11.702 -25.127 1.00 35.66 182 LEU F O 1
ATOM 4341 N N . ARG F 1 44 ? 17.650 10.055 -24.307 1.00 33.35 183 ARG F N 1
ATOM 4342 C CA . ARG F 1 44 ? 18.915 10.825 -24.375 1.00 32.18 183 ARG F CA 1
ATOM 4343 C C . ARG F 1 44 ? 19.140 11.267 -25.812 1.00 33.13 183 ARG F C 1
ATOM 4344 O O . ARG F 1 44 ? 19.485 12.419 -26.078 1.00 36.10 183 ARG F O 1
ATOM 4352 N N . TYR F 1 45 ? 18.901 10.349 -26.750 1.00 32.50 184 TYR F N 1
ATOM 4353 C CA . TYR F 1 45 ? 19.064 10.620 -28.172 1.00 33.84 184 TYR F CA 1
ATOM 4354 C C . TYR F 1 45 ? 18.125 11.738 -28.657 1.00 32.77 184 TYR F C 1
ATOM 4355 O O . TYR F 1 45 ? 18.542 12.655 -29.339 1.00 33.97 184 TYR F O 1
ATOM 4364 N N . PHE F 1 46 ? 16.849 11.651 -28.292 1.00 36.21 185 PHE F N 1
ATOM 4365 C CA . PHE F 1 46 ? 15.911 12.748 -28.559 1.00 33.76 185 PHE F CA 1
ATOM 4366 C C . PHE F 1 46 ? 16.344 14.082 -27.935 1.00 35.57 185 PHE F C 1
ATOM 4367 O O . PHE F 1 46 ? 16.311 15.106 -28.602 1.00 36.27 185 PHE F O 1
ATOM 4375 N N . VAL F 1 47 ? 16.714 14.072 -26.659 1.00 32.45 186 VAL F N 1
ATOM 4376 C CA . VAL F 1 47 ? 17.093 15.293 -25.951 1.00 35.18 186 VAL F CA 1
ATOM 4377 C C . VAL F 1 47 ? 18.343 15.972 -26.546 1.00 35.18 186 VAL F C 1
ATOM 4378 O O . VAL F 1 47 ? 18.373 17.209 -26.719 1.00 32.88 186 VAL F O 1
ATOM 4382 N N . ILE F 1 48 ? 19.362 15.183 -26.868 1.00 32.10 187 ILE F N 1
ATOM 4383 C CA . ILE F 1 48 ? 20.586 15.774 -27.432 1.00 34.05 187 ILE F CA 1
ATOM 4384 C C . ILE F 1 48 ? 20.280 16.348 -28.809 1.00 35.20 187 ILE F C 1
ATOM 4385 O O . ILE F 1 48 ? 20.937 17.271 -29.269 1.00 38.44 187 ILE F O 1
ATOM 4390 N N . ASN F 1 49 ? 19.258 15.797 -29.449 1.00 36.04 188 ASN F N 1
ATOM 4391 C CA . ASN F 1 49 ? 18.869 16.190 -30.795 1.00 35.39 188 ASN F CA 1
ATOM 4392 C C . ASN F 1 49 ? 17.535 16.955 -30.770 1.00 35.52 188 ASN F C 1
ATOM 4393 O O . ASN F 1 49 ? 16.766 16.911 -31.732 1.00 37.26 188 ASN F O 1
ATOM 4398 N N . ALA F 1 50 ? 17.258 17.636 -29.661 1.00 37.07 189 ALA F N 1
ATOM 4399 C CA . ALA F 1 50 ? 15.982 18.363 -29.500 1.00 37.90 189 ALA F CA 1
ATOM 4400 C C . ALA F 1 50 ? 15.712 19.276 -30.712 1.00 37.87 189 ALA F C 1
ATOM 4401 O O . ALA F 1 50 ? 16.597 20.000 -31.173 1.00 33.14 189 ALA F O 1
ATOM 4403 N N . GLY F 1 51 ? 14.496 19.191 -31.254 1.00 38.18 190 GLY F N 1
ATOM 4404 C CA . GLY F 1 51 ? 14.075 20.020 -32.394 1.00 36.94 190 GLY F CA 1
ATOM 4405 C C . GLY F 1 51 ? 14.371 19.426 -33.765 1.00 37.18 190 GLY F C 1
ATOM 4406 O O . GLY F 1 51 ? 13.902 19.945 -34.787 1.00 37.02 190 GLY F O 1
ATOM 4407 N N . THR F 1 52 ? 15.149 18.345 -33.794 1.00 38.51 191 THR F N 1
ATOM 4408 C CA . THR F 1 52 ? 15.564 17.708 -35.049 1.00 39.54 191 THR F CA 1
ATOM 4409 C C . THR F 1 52 ? 14.667 16.514 -35.333 1.00 41.88 191 THR F C 1
ATOM 4410 O O . THR F 1 52 ? 14.435 15.688 -34.454 1.00 41.79 191 THR F O 1
ATOM 4414 N N . VAL F 1 53 ? 14.176 16.410 -36.564 1.00 42.63 192 VAL F N 1
ATOM 4415 C CA . VAL F 1 53 ? 13.310 15.286 -36.926 1.00 42.00 192 VAL F CA 1
ATOM 4416 C C . VAL F 1 53 ? 14.136 14.039 -37.211 1.00 42.42 192 VAL F C 1
ATOM 4417 O O . VAL F 1 53 ? 14.996 14.041 -38.091 1.00 46.15 192 VAL F O 1
ATOM 4421 N N . LEU F 1 54 ? 13.849 12.972 -36.475 1.00 42.32 193 LEU F N 1
ATOM 4422 C CA . LEU F 1 54 ? 14.653 11.756 -36.508 1.00 40.51 193 LEU F CA 1
ATOM 4423 C C . LEU F 1 54 ? 13.885 10.567 -37.081 1.00 42.38 193 LEU F C 1
ATOM 4424 O O . LEU F 1 54 ? 12.858 10.146 -36.538 1.00 43.73 193 LEU F O 1
ATOM 4429 N N . SER F 1 55 ? 14.404 10.022 -38.179 1.00 42.62 194 SER F N 1
ATOM 4430 C CA . SER F 1 55 ? 13.788 8.883 -38.839 1.00 41.57 194 SER F CA 1
ATOM 4431 C C . SER F 1 55 ? 14.011 7.638 -38.017 1.00 43.46 194 SER F C 1
ATOM 4432 O O . SER F 1 55 ? 14.895 7.603 -37.152 1.00 43.13 194 SER F O 1
ATOM 4435 N N . LYS F 1 56 ? 13.223 6.609 -38.307 1.00 42.16 195 LYS F N 1
ATOM 4436 C CA . LYS F 1 56 ? 13.315 5.353 -37.576 1.00 43.94 195 LYS F CA 1
ATOM 4437 C C . LYS F 1 56 ? 14.656 4.627 -37.764 1.00 44.03 195 LYS F C 1
ATOM 4438 O O . LYS F 1 56 ? 15.263 4.226 -36.762 1.00 44.13 195 LYS F O 1
ATOM 4444 N N . PRO F 1 57 ? 15.135 4.479 -39.026 1.00 43.64 196 PRO F N 1
ATOM 4445 C CA . PRO F 1 57 ? 16.455 3.891 -39.263 1.00 42.60 196 PRO F CA 1
ATOM 4446 C C . PRO F 1 57 ? 17.582 4.631 -38.547 1.00 43.50 196 PRO F C 1
ATOM 4447 O O . PRO F 1 57 ? 18.521 3.995 -38.067 1.00 46.08 196 PRO F O 1
ATOM 4451 N N . LYS F 1 58 ? 17.485 5.956 -38.467 1.00 41.89 197 LYS F N 1
ATOM 4452 C CA . LYS F 1 58 ? 18.474 6.751 -37.738 1.00 43.28 197 LYS F CA 1
ATOM 4453 C C . LYS F 1 58 ? 18.451 6.427 -36.245 1.00 43.15 197 LYS F C 1
ATOM 4454 O O . LYS F 1 58 ? 19.503 6.278 -35.623 1.00 44.62 197 LYS F O 1
ATOM 4460 N N . ILE F 1 59 ? 17.247 6.324 -35.678 1.00 39.45 198 ILE F N 1
ATOM 4461 C CA . ILE F 1 59 ? 17.082 6.012 -34.263 1.00 38.12 198 ILE F CA 1
ATOM 4462 C C . ILE F 1 59 ? 17.566 4.597 -33.997 1.00 37.50 198 ILE F C 1
ATOM 4463 O O . ILE F 1 59 ? 18.319 4.357 -33.058 1.00 40.89 198 ILE F O 1
ATOM 4468 N N . LEU F 1 60 ? 17.146 3.671 -34.848 1.00 36.89 199 LEU F N 1
ATOM 4469 C CA . LEU F 1 60 ? 17.603 2.280 -34.782 1.00 38.70 199 LEU F CA 1
ATOM 4470 C C . LEU F 1 60 ? 19.134 2.161 -34.748 1.00 40.28 199 LEU F C 1
ATOM 4471 O O . LEU F 1 60 ? 19.681 1.429 -33.913 1.00 40.00 199 LEU F O 1
ATOM 4476 N N . ASP F 1 61 ? 19.805 2.913 -35.624 1.00 41.49 200 ASP F N 1
ATOM 4477 C CA . ASP F 1 61 ? 21.276 2.909 -35.741 1.00 46.14 200 ASP F CA 1
ATOM 4478 C C . ASP F 1 61 ? 21.995 3.317 -34.463 1.00 45.53 200 ASP F C 1
ATOM 4479 O O . ASP F 1 61 ? 23.030 2.741 -34.120 1.00 45.78 200 ASP F O 1
ATOM 4484 N N . HIS F 1 62 ? 21.441 4.314 -33.780 1.00 45.34 201 HIS F N 1
ATOM 4485 C CA . HIS F 1 62 ? 22.106 5.001 -32.676 1.00 45.42 201 HIS F CA 1
ATOM 4486 C C . HIS F 1 62 ? 21.776 4.453 -31.297 1.00 47.84 201 HIS F C 1
ATOM 4487 O O . HIS F 1 62 ? 22.598 4.552 -30.373 1.00 49.72 201 HIS F O 1
ATOM 4494 N N . VAL F 1 63 ? 20.579 3.884 -31.159 1.00 42.46 202 VAL F N 1
ATOM 4495 C CA . VAL F 1 63 ? 20.102 3.410 -29.870 1.00 43.02 202 VAL F CA 1
ATOM 4496 C C . VAL F 1 63 ? 20.319 1.907 -29.692 1.00 45.01 202 VAL F C 1
ATOM 4497 O O . VAL F 1 63 ? 20.499 1.448 -28.562 1.00 49.88 202 VAL F O 1
ATOM 4501 N N . TRP F 1 64 ? 20.306 1.159 -30.801 1.00 40.55 203 TRP F N 1
ATOM 4502 C CA . TRP F 1 64 ? 20.618 -0.269 -30.807 1.00 44.03 203 TRP F CA 1
ATOM 4503 C C . TRP F 1 64 ? 21.866 -0.467 -31.661 1.00 44.18 203 TRP F C 1
ATOM 4504 O O . TRP F 1 64 ? 22.707 -1.316 -31.369 1.00 51.17 203 TRP F O 1
ATOM 4515 N N . ASP F 1 71 ? 14.666 -4.333 -35.210 1.00 66.74 210 ASP F N 1
ATOM 4516 C CA . ASP F 1 71 ? 13.452 -4.193 -36.013 1.00 68.25 210 ASP F CA 1
ATOM 4517 C C . ASP F 1 71 ? 12.947 -2.755 -36.013 1.00 64.84 210 ASP F C 1
ATOM 4518 O O . ASP F 1 71 ? 13.066 -2.062 -35.014 1.00 69.01 210 ASP F O 1
ATOM 4523 N N . VAL F 1 72 ? 12.383 -2.305 -37.132 1.00 62.18 211 VAL F N 1
ATOM 4524 C CA . VAL F 1 72 ? 11.773 -0.967 -37.205 1.00 58.57 211 VAL F CA 1
ATOM 4525 C C . VAL F 1 72 ? 10.632 -0.867 -36.180 1.00 53.56 211 VAL F C 1
ATOM 4526 O O . VAL F 1 72 ? 10.382 0.195 -35.584 1.00 50.46 211 VAL F O 1
ATOM 4530 N N . ASN F 1 73 ? 9.957 -1.997 -35.978 1.00 49.87 212 ASN F N 1
ATOM 4531 C CA . ASN F 1 73 ? 8.902 -2.110 -34.991 1.00 47.52 212 ASN F CA 1
ATOM 4532 C C . ASN F 1 73 ? 9.441 -1.902 -33.563 1.00 43.38 212 ASN F C 1
ATOM 4533 O O . ASN F 1 73 ? 8.717 -1.395 -32.703 1.00 40.01 212 ASN F O 1
ATOM 4538 N N . VAL F 1 74 ? 10.708 -2.244 -33.310 1.00 40.62 213 VAL F N 1
ATOM 4539 C CA . VAL F 1 74 ? 11.275 -2.005 -31.975 1.00 41.29 213 VAL F CA 1
ATOM 4540 C C . VAL F 1 74 ? 11.322 -0.505 -31.660 1.00 39.77 213 VAL F C 1
ATOM 4541 O O . VAL F 1 74 ? 11.044 -0.087 -30.532 1.00 33.29 213 VAL F O 1
ATOM 4545 N N . VAL F 1 75 ? 11.618 0.317 -32.666 1.00 35.13 214 VAL F N 1
ATOM 4546 C CA . VAL F 1 75 ? 11.622 1.786 -32.467 1.00 37.64 214 VAL F CA 1
ATOM 4547 C C . VAL F 1 75 ? 10.211 2.280 -32.110 1.00 34.48 214 VAL F C 1
ATOM 4548 O O . VAL F 1 75 ? 10.019 3.023 -31.168 1.00 33.80 214 VAL F O 1
ATOM 4552 N N . GLU F 1 76 ? 9.222 1.843 -32.879 1.00 37.42 215 GLU F N 1
ATOM 4553 C CA . GLU F 1 76 ? 7.839 2.216 -32.617 1.00 34.96 215 GLU F CA 1
ATOM 4554 C C . GLU F 1 76 ? 7.429 1.800 -31.212 1.00 36.46 215 GLU F C 1
ATOM 4555 O O . GLU F 1 76 ? 6.801 2.565 -30.488 1.00 35.32 215 GLU F O 1
ATOM 4561 N N . SER F 1 77 ? 7.815 0.580 -30.824 1.00 36.76 216 SER F N 1
ATOM 4562 C CA . SER F 1 77 ? 7.467 0.052 -29.509 1.00 34.06 216 SER F CA 1
ATOM 4563 C C . SER F 1 77 ? 8.045 0.905 -28.420 1.00 35.60 216 SER F C 1
ATOM 4564 O O . SER F 1 77 ? 7.352 1.312 -27.482 1.00 33.99 216 SER F O 1
ATOM 4567 N N . TYR F 1 78 ? 9.334 1.210 -28.525 1.00 35.16 217 TYR F N 1
ATOM 4568 C CA . TYR F 1 78 ? 9.990 1.964 -27.462 1.00 32.89 217 TYR F CA 1
ATOM 4569 C C . TYR F 1 78 ? 9.597 3.448 -27.443 1.00 34.93 217 TYR F C 1
ATOM 4570 O O . TYR F 1 78 ? 9.562 4.040 -26.399 1.00 36.22 217 TYR F O 1
ATOM 4579 N N . VAL F 1 79 ? 9.272 4.024 -28.590 1.00 34.70 218 VAL F N 1
ATOM 4580 C CA . VAL F 1 79 ? 8.772 5.385 -28.594 1.00 33.82 218 VAL F CA 1
ATOM 4581 C C . VAL F 1 79 ? 7.454 5.383 -27.820 1.00 35.85 218 VAL F C 1
ATOM 4582 O O . VAL F 1 79 ? 7.187 6.288 -27.027 1.00 34.58 218 VAL F O 1
ATOM 4586 N N . SER F 1 80 ? 6.661 4.343 -28.008 1.00 35.44 219 SER F N 1
ATOM 4587 C CA . SER F 1 80 ? 5.387 4.200 -27.331 1.00 32.04 219 SER F CA 1
ATOM 4588 C C . SER F 1 80 ? 5.588 4.054 -25.825 1.00 36.39 219 SER F C 1
ATOM 4589 O O . SER F 1 80 ? 4.891 4.677 -25.021 1.00 34.19 219 SER F O 1
ATOM 4592 N N . TYR F 1 81 ? 6.507 3.171 -25.430 1.00 33.21 220 TYR F N 1
ATOM 4593 C CA . TYR F 1 81 ? 6.792 2.998 -24.007 1.00 33.86 220 TYR F CA 1
ATOM 4594 C C . TYR F 1 81 ? 7.256 4.297 -23.354 1.00 35.35 220 TYR F C 1
ATOM 4595 O O . TYR F 1 81 ? 6.836 4.642 -22.252 1.00 35.28 220 TYR F O 1
ATOM 4604 N N . LEU F 1 82 ? 8.164 4.986 -24.026 1.00 36.00 221 LEU F N 1
ATOM 4605 C CA . LEU F 1 82 ? 8.708 6.246 -23.536 1.00 37.97 221 LEU F CA 1
ATOM 4606 C C . LEU F 1 82 ? 7.626 7.293 -23.428 1.00 38.05 221 LEU F C 1
ATOM 4607 O O . LEU F 1 82 ? 7.565 8.009 -22.416 1.00 40.94 221 LEU F O 1
ATOM 4612 N N . ARG F 1 83 ? 6.757 7.393 -24.435 1.00 37.31 222 ARG F N 1
ATOM 4613 C CA . ARG F 1 83 ? 5.655 8.349 -24.354 1.00 36.59 222 ARG F CA 1
ATOM 4614 C C . ARG F 1 83 ? 4.793 8.113 -23.127 1.00 37.61 222 ARG F C 1
ATOM 4615 O O . ARG F 1 83 ? 4.384 9.075 -22.449 1.00 39.84 222 ARG F O 1
ATOM 4623 N N . ARG F 1 84 ? 4.489 6.839 -22.844 1.00 38.02 223 ARG F N 1
ATOM 4624 C CA . ARG F 1 84 ? 3.670 6.492 -21.683 1.00 34.54 223 ARG F CA 1
ATOM 4625 C C . ARG F 1 84 ? 4.266 6.887 -20.349 1.00 38.45 223 ARG F C 1
ATOM 4626 O O . ARG F 1 84 ? 3.547 7.261 -19.437 1.00 39.97 223 ARG F O 1
ATOM 4634 N N . LYS F 1 85 ? 5.592 6.899 -20.270 1.00 37.69 224 LYS F N 1
ATOM 4635 C CA . LYS F 1 85 ? 6.245 7.237 -19.024 1.00 41.20 224 LYS F CA 1
ATOM 4636 C C . LYS F 1 85 ? 6.552 8.706 -18.856 1.00 39.85 224 LYS F C 1
ATOM 4637 O O . LYS F 1 85 ? 6.569 9.202 -17.717 1.00 39.60 224 LYS F O 1
ATOM 4643 N N . ILE F 1 86 ? 6.817 9.391 -19.969 1.00 39.89 225 ILE F N 1
ATOM 4644 C CA . ILE F 1 86 ? 7.328 10.766 -19.888 1.00 40.44 225 ILE F CA 1
ATOM 4645 C C . ILE F 1 86 ? 6.478 11.829 -20.601 1.00 43.73 225 ILE F C 1
ATOM 4646 O O . ILE F 1 86 ? 6.749 13.027 -20.419 1.00 40.63 225 ILE F O 1
ATOM 4651 N N . ASP F 1 87 ? 5.471 11.417 -21.376 1.00 37.68 226 ASP F N 1
ATOM 4652 C CA . ASP F 1 87 ? 4.739 12.425 -22.202 1.00 41.13 226 ASP F CA 1
ATOM 4653 C C . ASP F 1 87 ? 3.201 12.286 -22.205 1.00 41.71 226 ASP F C 1
ATOM 4654 O O . ASP F 1 87 ? 2.615 12.077 -23.265 1.00 36.66 226 ASP F O 1
ATOM 4659 N N . THR F 1 88 ? 2.510 12.403 -21.059 1.00 39.26 227 THR F N 1
ATOM 4660 C CA . THR F 1 88 ? 1.040 12.188 -21.086 1.00 40.16 227 THR F CA 1
ATOM 4661 C C . THR F 1 88 ? 0.290 13.382 -20.540 1.00 44.73 227 THR F C 1
ATOM 4662 O O . THR F 1 88 ? -0.918 13.303 -20.325 1.00 45.98 227 THR F O 1
ATOM 4666 N N . GLY F 1 89 ? 1.028 14.459 -20.266 1.00 45.49 228 GLY F N 1
ATOM 4667 C CA . GLY F 1 89 ? 0.465 15.733 -19.826 1.00 42.71 228 GLY F CA 1
ATOM 4668 C C . GLY F 1 89 ? -0.193 16.588 -20.883 1.00 44.30 228 GLY F C 1
ATOM 4669 O O . GLY F 1 89 ? -0.398 16.152 -22.019 1.00 39.97 228 GLY F O 1
ATOM 4670 N N . GLU F 1 90 ? -0.597 17.803 -20.484 1.00 39.57 229 GLU F N 1
ATOM 4671 C CA . GLU F 1 90 ? -1.334 18.678 -21.376 1.00 34.25 229 GLU F CA 1
ATOM 4672 C C . GLU F 1 90 ? -0.537 19.070 -22.625 1.00 33.00 229 GLU F C 1
ATOM 4673 O O . GLU F 1 90 ? -1.098 19.141 -23.732 1.00 34.55 229 GLU F O 1
ATOM 4679 N N . LYS F 1 91 ? 0.725 19.415 -22.425 1.00 32.86 230 LYS F N 1
ATOM 4680 C CA . LYS F 1 91 ? 1.625 19.841 -23.513 1.00 36.15 230 LYS F CA 1
ATOM 4681 C C . LYS F 1 91 ? 2.563 18.693 -23.874 1.00 36.07 230 LYS F C 1
ATOM 4682 O O . LYS F 1 91 ? 3.387 18.276 -23.078 1.00 40.70 230 LYS F O 1
ATOM 4688 N N . ARG F 1 92 ? 2.420 18.170 -25.081 1.00 30.80 231 ARG F N 1
ATOM 4689 C CA . ARG F 1 92 ? 3.182 17.002 -25.482 1.00 34.56 231 ARG F CA 1
ATOM 4690 C C . ARG F 1 92 ? 4.488 17.408 -26.147 1.00 36.44 231 ARG F C 1
ATOM 4691 O O . ARG F 1 92 ? 4.516 18.333 -26.968 1.00 35.27 231 ARG F O 1
ATOM 4699 N N . LEU F 1 93 ? 5.559 16.710 -25.763 1.00 35.51 232 LEU F N 1
ATOM 4700 C CA . LEU F 1 93 ? 6.895 17.041 -26.259 1.00 37.69 232 LEU F CA 1
ATOM 4701 C C . LEU F 1 93 ? 7.416 16.055 -27.299 1.00 38.58 232 LEU F C 1
ATOM 4702 O O . LEU F 1 93 ? 8.305 16.391 -28.063 1.00 35.40 232 LEU F O 1
ATOM 4707 N N . LEU F 1 94 ? 6.881 14.836 -27.330 1.00 34.14 233 LEU F N 1
ATOM 4708 C CA . LEU F 1 94 ? 7.345 13.873 -28.328 1.00 36.03 233 LEU F CA 1
ATOM 4709 C C . LEU F 1 94 ? 6.342 13.632 -29.455 1.00 40.27 233 LEU F C 1
ATOM 4710 O O . LEU F 1 94 ? 5.298 13.030 -29.235 1.00 42.49 233 LEU F O 1
ATOM 4715 N N . HIS F 1 95 ? 6.677 14.062 -30.672 1.00 39.91 234 HIS F N 1
ATOM 4716 C CA . HIS F 1 95 ? 5.707 14.115 -31.757 1.00 39.07 234 HIS F CA 1
ATOM 4717 C C . HIS F 1 95 ? 6.034 13.181 -32.913 1.00 39.10 234 HIS F C 1
ATOM 4718 O O . HIS F 1 95 ? 7.190 12.930 -33.207 1.00 40.83 234 HIS F O 1
ATOM 4725 N N . THR F 1 96 ? 4.998 12.692 -33.582 1.00 43.12 235 THR F N 1
ATOM 4726 C CA . THR F 1 96 ? 5.168 11.875 -34.783 1.00 43.69 235 THR F CA 1
ATOM 4727 C C . THR F 1 96 ? 4.943 12.719 -36.039 1.00 43.95 235 THR F C 1
ATOM 4728 O O . THR F 1 96 ? 3.973 13.474 -36.114 1.00 42.85 235 THR F O 1
ATOM 4732 N N . LEU F 1 97 ? 5.877 12.625 -36.986 1.00 45.53 236 LEU F N 1
ATOM 4733 C CA . LEU F 1 97 ? 5.670 13.124 -38.343 1.00 48.83 236 LEU F CA 1
ATOM 4734 C C . LEU F 1 97 ? 5.670 11.931 -39.277 1.00 49.54 236 LEU F C 1
ATOM 4735 O O . LEU F 1 97 ? 6.729 11.476 -39.710 1.00 49.78 236 LEU F O 1
ATOM 4740 N N . ARG F 1 98 ? 4.477 11.423 -39.569 1.00 52.34 237 ARG F N 1
ATOM 4741 C CA . ARG F 1 98 ? 4.301 10.256 -40.435 1.00 52.73 237 ARG F CA 1
ATOM 4742 C C . ARG F 1 98 ? 5.153 10.334 -41.693 1.00 51.77 237 ARG F C 1
ATOM 4743 O O . ARG F 1 98 ? 5.145 11.346 -42.398 1.00 52.60 237 ARG F O 1
ATOM 4751 N N . GLY F 1 99 ? 5.904 9.264 -41.946 1.00 51.07 238 GLY F N 1
ATOM 4752 C CA . GLY F 1 99 ? 6.754 9.158 -43.129 1.00 48.09 238 GLY F CA 1
ATOM 4753 C C . GLY F 1 99 ? 8.091 9.877 -43.039 1.00 46.49 238 GLY F C 1
ATOM 4754 O O . GLY F 1 99 ? 8.944 9.731 -43.927 1.00 44.64 238 GLY F O 1
ATOM 4755 N N . VAL F 1 100 ? 8.273 10.670 -41.985 1.00 44.43 239 VAL F N 1
ATOM 4756 C CA . VAL F 1 100 ? 9.561 11.327 -41.740 1.00 45.43 239 VAL F CA 1
ATOM 4757 C C . VAL F 1 100 ? 10.225 10.827 -40.450 1.00 44.61 239 VAL F C 1
ATOM 4758 O O . VAL F 1 100 ? 11.441 10.640 -40.420 1.00 46.66 239 VAL F O 1
ATOM 4762 N N . GLY F 1 101 ? 9.434 10.614 -39.397 1.00 44.22 240 GLY F N 1
ATOM 4763 C CA . GLY F 1 101 ? 9.952 10.089 -38.128 1.00 42.22 240 GLY F CA 1
ATOM 4764 C C . GLY F 1 101 ? 9.403 10.764 -36.870 1.00 41.41 240 GLY F C 1
ATOM 4765 O O . GLY F 1 101 ? 8.213 11.079 -36.794 1.00 41.30 240 GLY F O 1
ATOM 4766 N N . TYR F 1 102 ? 10.270 10.983 -35.883 1.00 39.49 241 TYR F N 1
ATOM 4767 C CA . TYR F 1 102 ? 9.845 11.526 -34.583 1.00 36.11 241 TYR F CA 1
ATOM 4768 C C . TYR F 1 102 ? 10.654 12.753 -34.233 1.00 36.55 241 TYR F C 1
ATOM 4769 O O . TYR F 1 102 ? 11.792 12.903 -34.683 1.00 40.20 241 TYR F O 1
ATOM 4778 N N . VAL F 1 103 ? 10.064 13.623 -33.426 1.00 38.54 242 VAL F N 1
ATOM 4779 C CA . VAL F 1 103 ? 10.747 14.834 -32.997 1.00 37.51 242 VAL F CA 1
ATOM 4780 C C . VAL F 1 103 ? 10.366 15.243 -31.582 1.00 37.26 242 VAL F C 1
ATOM 4781 O O . VAL F 1 103 ? 9.186 15.230 -31.199 1.00 41.28 242 VAL F O 1
ATOM 4785 N N . LEU F 1 104 ? 11.392 15.561 -30.806 1.00 36.34 243 LEU F N 1
ATOM 4786 C CA . LEU F 1 104 ? 11.225 16.150 -29.486 1.00 37.21 243 LEU F CA 1
ATOM 4787 C C . LEU F 1 104 ? 11.192 17.684 -29.596 1.00 37.09 243 LEU F C 1
ATOM 4788 O O . LEU F 1 104 ? 12.170 18.325 -30.029 1.00 39.21 243 LEU F O 1
ATOM 4793 N N . ARG F 1 105 ? 10.057 18.269 -29.234 1.00 36.03 244 ARG F N 1
ATOM 4794 C CA . ARG F 1 105 ? 9.912 19.726 -29.285 1.00 36.44 244 ARG F CA 1
ATOM 4795 C C . ARG F 1 105 ? 8.663 20.229 -28.557 1.00 38.84 244 ARG F C 1
ATOM 4796 O O . ARG F 1 105 ? 7.700 19.489 -28.381 1.00 38.04 244 ARG F O 1
ATOM 4804 N N . GLU F 1 106 ? 8.659 21.506 -28.183 1.00 38.76 245 GLU F N 1
ATOM 4805 C CA . GLU F 1 106 ? 7.494 22.065 -27.510 1.00 43.54 245 GLU F CA 1
ATOM 4806 C C . GLU F 1 106 ? 6.429 22.397 -28.555 1.00 43.96 245 GLU F C 1
ATOM 4807 O O . GLU F 1 106 ? 6.779 22.646 -29.709 1.00 42.20 245 GLU F O 1
ATOM 4813 N N . PRO F 1 107 ? 5.130 22.318 -28.186 1.00 43.55 246 PRO F N 1
ATOM 4814 C CA . PRO F 1 107 ? 4.095 22.855 -29.074 1.00 46.59 246 PRO F CA 1
ATOM 4815 C C . PRO F 1 107 ? 4.311 24.337 -29.350 1.00 46.89 246 PRO F C 1
ATOM 4816 O O . PRO F 1 107 ? 4.838 25.043 -28.489 1.00 48.17 246 PRO F O 1
#

B-factor: mean 41.51, std 8.13, range [20.61, 80.91]

InterPro domains:
  IPR001789 Signal transduction response regulator, receiver domain [PF00072] (16-125)
  IPR001789 Signal transduction response regulator, receiver domain [PS50110] (15-129)
  IPR001789 Signal transduction response regulator, receiver domain [SM00448] (14-125)
  IPR001867 OmpR/PhoB-type DNA-binding domain [PF00486] (162-236)
  IPR001867 OmpR/PhoB-type DNA-binding domain [PS51755] (141-238)
  IPR001867 OmpR/PhoB-type DNA-binding domain [SM00862] (162-236)
  IPR001867 OmpR/PhoB-type DNA-binding domain [cd00383] (149-236)
  IPR011006 CheY-like superfamily [SSF52172] (11-137)
  IPR016032 Signal transduction response regulator, C-terminal effector [SSF46894] (140-237)
  IPR036388 Winged helix-like DNA-binding domain superfamily [G3DSA:1.10.10.10] (133-240)
  IPR039420 Transcriptional regulatory protein WalR-like [PTHR48111] (15-238)

Solvent-accessible surface area: 30192 Å² total